Protein AF-A0A7C8L662-F1 (afdb_monomer)

pLDDT: mean 86.34, std 12.04, range [32.44, 97.31]

Sequence (431 aa):
MTNQEEILDMKNNEWMATLERVEELRTLLIKIQSGDILFWINGEWHYRSNEYNFPKGFITPHFILNSESLGNIDEKNVENVILNILRLLNLYNTYVIFHYDSGISFEDYLRKEENSDISTILHDRAHNSLCHSYSFYVHNDKIAFNYISSWNENGKGIHIVFNNSKYGFTYFYDLTMFLLEESWGIADYGTYTQFCKEMRKFQRHYYKTTSNTEGVLFTSFTEVELLNPENRVKRFDSKVGSYMVNTAVRIADIIDYFNLDIKVTDEKLMEKYIDTHYLYTQFGYYEFFNNITVPEVEAIVMDTIEDIFPEPFSVRKHKCTYINSYNFKINNGTNQMECLAEWHYLEECYRFRRGENAYTYFQSYDLLIHHILRAFRNEKSINWEQLIEECVHLIKAIEKSSTVDTSLEYLINDIKDPKGLEHILYNDFPF

Radius of gyration: 30.82 Å; Cα contacts (8 Å, |Δi|>4): 621; chains: 1; bounding box: 74×55×82 Å

Mean predicted aligned error: 9.32 Å

Foldseek 3Di:
DPVPVVVVVLPLQVLWQKAFQLVVVLVCLAPPLAFKWFAALNRDIDTDHPPDDDDPPDDHGLDIDHSVLSDDDHPVCSVLLVLLVRVLSVLSSVCVVPPPVVPDRSQRCCCPPVVDGSSRSSRPNQVVQFDDKDWQWFDDPPDTWTKIWTDHQAQAKIWIQTPNGMIIIGHPVSVLVVLQVVLLPDLAPVSSLVSLVSQQVVVCRSLCSYPNNPDWAKDALLNQLVLPVVQNCLRNPPVHPNDDRDQWHFLLSLCVSLVDPDDDPDVVLSRATFRSVCLCVVPQVVPPRSMDTNVSVVVSSVCCSVVVDDGDCVPCLVVDPQPDKDWDWWDLPPDTKIKMWTDDLVQQWIWIDIHPDDIDIDSHLLVVLLVQLQVCLPRPRTDLVRSLVSSVVVQVSSCVNDPDNDDPVVVNVLCPPPVSVCCSNPDDDPD

Nearest PDB structures (foldseek):
  6ii0-assembly4_D  TM=5.540E-01  e=9.426E+00  Vibrio vulnificus
  6ii2-assembly2_B  TM=2.488E-01  e=2.076E+00  Vibrio vulnificus
  6ii6-assembly2_B  TM=2.621E-01  e=2.922E+00  Vibrio vulnificus
  6ii6-assembly1_A  TM=2.898E-01  e=3.552E+00  Vibrio vulnificus

Solvent-accessible surface area (backbone atoms only — not comparable to full-atom values): 24503 Å² total; per-residue (Å²): 143,74,60,68,66,56,60,64,70,47,59,78,49,86,42,42,20,40,35,54,58,40,68,61,49,53,52,37,51,55,73,54,63,74,34,40,38,35,32,40,76,73,13,50,70,48,80,42,57,91,85,65,81,83,63,93,87,62,81,79,59,74,48,75,46,36,42,82,52,60,55,91,46,42,96,89,46,44,72,26,35,55,52,27,51,30,51,49,45,36,52,46,51,53,38,59,76,77,38,48,92,73,73,58,52,72,70,52,43,31,43,71,77,67,69,42,48,73,45,59,50,34,68,42,69,60,54,82,48,48,77,45,73,49,77,50,76,45,74,60,103,87,49,74,49,46,35,41,39,33,22,26,63,80,52,68,49,35,40,32,36,41,76,88,47,32,40,35,28,30,44,68,68,34,49,49,52,45,54,56,55,58,50,69,75,50,72,43,71,70,62,37,54,51,43,54,54,50,49,44,50,50,51,55,50,51,21,66,58,25,86,49,60,82,60,83,49,70,49,40,52,64,64,55,40,48,68,18,67,69,37,42,48,32,73,57,33,92,88,42,78,71,85,75,79,60,44,52,29,48,40,46,61,52,36,63,73,71,64,54,96,72,88,77,92,48,77,71,56,43,73,37,36,37,33,52,62,53,52,35,76,76,60,7,74,86,36,98,74,32,41,41,37,53,68,56,55,50,47,50,50,51,35,37,68,72,63,74,41,72,52,28,66,93,58,39,68,79,69,60,80,47,82,39,75,49,79,48,74,47,51,48,77,83,53,78,44,50,33,44,39,34,28,28,65,94,73,42,34,34,35,38,28,61,60,92,48,73,74,48,77,30,71,40,70,65,59,44,53,46,47,56,58,42,77,49,68,85,51,93,45,54,52,62,69,60,53,44,51,52,49,45,51,49,51,53,53,53,39,71,60,40,95,52,100,56,81,60,59,67,62,50,50,34,62,67,33,71,65,42,34,47,49,57,64,69,54,89,69,89,126

Organism: NCBI:txid1672701

Secondary structure (DSSP, 8-state):
--SHHHHHHT-TTTT-EEESSHHHHHHHHHH--SSEEEE-TTS-EEEE-TT-PPPTTPPPPSEEE-HHHH----TTTHHHHHHHHHHHHHHHHHHHHHTGGGT--HHHHHHHTSS--HHHHHHS--GGG--EEEEEEEE-SS-EEEEEEEE-TT--SEEEEETTTEEEEE-HHHHHHHHHHHHHT---HHHHHHHHHHHHHHHHHHHHTSS-TTPPPEEEHHHHHTTSHHHHHHHH-TTS--S----EEEHHHHHHHHT-----SSGGGGG-EEETHHHHHHTGGGSTT-EEEHHHHHHHHHHHHTTSSPPPHHHHTTT----EEEEEEEE-SS-EEEEEEEEEGGGTEEEEEETTSPPEEESSHHHHHHHHHHHTTT-TT--HHHHHHHHHHHHHHHHHH-SS----HHHHHHHHSHHHHHHHHHS----

Structure (mmCIF, N/CA/C/O backbone):
data_AF-A0A7C8L662-F1
#
_entry.id   AF-A0A7C8L662-F1
#
loop_
_atom_site.group_PDB
_atom_site.id
_atom_site.type_symbol
_atom_site.label_atom_id
_atom_site.label_alt_id
_atom_site.label_comp_id
_atom_site.label_asym_id
_atom_site.label_entity_id
_atom_site.label_seq_id
_atom_site.pdbx_PDB_ins_code
_atom_site.Cartn_x
_atom_site.Cartn_y
_atom_site.Cartn_z
_atom_site.occupancy
_atom_site.B_iso_or_equiv
_atom_site.auth_seq_id
_atom_site.auth_comp_id
_atom_site.auth_asym_id
_atom_site.auth_atom_id
_atom_site.pdbx_PDB_model_num
ATOM 1 N N . MET A 1 1 ? 12.541 32.513 -14.080 1.00 33.03 1 MET A N 1
ATOM 2 C CA . MET A 1 1 ? 11.779 31.699 -13.110 1.00 33.03 1 MET A CA 1
ATOM 3 C C . MET A 1 1 ? 10.607 31.040 -13.830 1.00 33.03 1 MET A C 1
ATOM 5 O O . MET A 1 1 ? 9.469 31.295 -13.489 1.00 33.03 1 MET A O 1
ATOM 9 N N . THR A 1 2 ? 10.887 30.247 -14.866 1.00 34.97 2 THR A N 1
ATOM 10 C CA . THR A 1 2 ? 9.858 29.571 -15.683 1.00 34.97 2 THR A CA 1
ATOM 11 C C . THR A 1 2 ? 10.178 28.094 -15.933 1.00 34.97 2 THR A C 1
ATOM 13 O O . THR A 1 2 ? 9.353 27.411 -16.506 1.00 34.97 2 THR A O 1
ATOM 16 N N . ASN A 1 3 ? 11.320 27.575 -15.455 1.00 45.75 3 ASN A N 1
ATOM 17 C CA . ASN A 1 3 ? 11.699 26.169 -15.658 1.00 45.75 3 ASN A CA 1
ATOM 18 C C . ASN A 1 3 ? 11.430 25.274 -14.437 1.00 45.75 3 ASN A C 1
ATOM 20 O O . ASN A 1 3 ? 11.333 24.070 -14.594 1.00 45.75 3 ASN A O 1
ATOM 24 N N . GLN A 1 4 ? 11.329 25.822 -13.221 1.00 39.66 4 GLN A N 1
ATOM 25 C CA . GLN A 1 4 ? 11.205 25.002 -12.004 1.00 39.66 4 GLN A CA 1
ATOM 26 C C . GLN A 1 4 ? 9.802 24.400 -11.834 1.00 39.66 4 GLN A C 1
ATOM 28 O O . GLN A 1 4 ? 9.688 23.250 -11.431 1.00 39.66 4 GLN A O 1
ATOM 33 N N . GLU A 1 5 ? 8.750 25.152 -12.176 1.00 32.44 5 GLU A N 1
ATOM 34 C CA . GLU A 1 5 ? 7.364 24.661 -12.118 1.00 32.44 5 GLU A CA 1
ATOM 35 C C . GLU A 1 5 ? 7.077 23.633 -13.228 1.00 32.44 5 GLU A C 1
ATOM 37 O O . GLU A 1 5 ? 6.475 22.607 -12.938 1.00 32.44 5 GLU A O 1
ATOM 42 N N . GLU A 1 6 ? 7.600 23.818 -14.451 1.00 44.34 6 GLU A N 1
ATOM 43 C CA . GLU A 1 6 ? 7.485 22.811 -15.525 1.00 44.34 6 GLU A CA 1
ATOM 44 C C . GLU A 1 6 ? 8.252 21.514 -15.200 1.00 44.34 6 GLU A C 1
ATOM 46 O O . GLU A 1 6 ? 7.737 20.433 -15.455 1.00 44.34 6 GLU A O 1
ATOM 51 N N . ILE A 1 7 ? 9.442 21.585 -14.583 1.00 41.94 7 ILE A N 1
ATOM 52 C CA . ILE A 1 7 ? 10.217 20.393 -14.177 1.00 41.94 7 ILE A CA 1
ATOM 53 C C . ILE A 1 7 ? 9.508 19.601 -13.059 1.00 41.94 7 ILE A C 1
ATOM 55 O O . ILE A 1 7 ? 9.613 18.375 -13.017 1.00 41.94 7 ILE A O 1
ATOM 59 N N . LEU A 1 8 ? 8.773 20.276 -12.167 1.00 36.25 8 LEU A N 1
ATOM 60 C CA . LEU A 1 8 ? 8.011 19.636 -11.087 1.00 36.25 8 LEU A CA 1
ATOM 61 C C . LEU A 1 8 ? 6.701 18.993 -11.581 1.00 36.25 8 LEU A C 1
ATOM 63 O O . LEU A 1 8 ? 6.368 17.910 -11.105 1.00 36.25 8 LEU A O 1
ATOM 67 N N . ASP A 1 9 ? 6.016 19.593 -12.562 1.00 38.31 9 ASP A N 1
ATOM 68 C CA . ASP A 1 9 ? 4.840 19.001 -13.236 1.00 38.31 9 ASP A CA 1
ATOM 69 C C . ASP A 1 9 ? 5.214 17.814 -14.155 1.00 38.31 9 ASP A C 1
ATOM 71 O O . ASP A 1 9 ? 4.380 16.975 -14.489 1.00 38.31 9 ASP A O 1
ATOM 75 N N . MET A 1 10 ? 6.484 17.707 -14.565 1.00 39.56 10 MET A N 1
ATOM 76 C CA . MET A 1 10 ? 6.994 16.689 -15.498 1.00 39.56 10 MET A CA 1
ATOM 77 C C . MET A 1 10 ? 7.286 15.314 -14.880 1.00 39.56 10 MET A C 1
ATOM 79 O O . MET A 1 10 ? 7.692 14.398 -15.601 1.00 39.56 10 MET A O 1
ATOM 83 N N . LYS A 1 11 ? 7.041 15.123 -13.580 1.00 47.59 11 LYS A N 1
ATOM 84 C CA . LYS A 1 11 ? 7.178 13.839 -12.871 1.00 47.59 11 LYS A CA 1
ATOM 85 C C . LYS A 1 11 ? 6.067 12.825 -13.215 1.00 47.59 11 LYS A C 1
ATOM 87 O O . LYS A 1 11 ? 5.525 12.155 -12.345 1.00 47.59 11 LYS A O 1
ATOM 92 N N . ASN A 1 12 ? 5.721 12.684 -14.494 1.00 41.72 12 ASN A N 1
ATOM 93 C CA . ASN A 1 12 ? 4.575 11.893 -14.970 1.00 41.72 12 ASN A CA 1
ATOM 94 C C . ASN A 1 12 ? 4.729 10.359 -14.834 1.00 41.72 12 ASN A C 1
ATOM 96 O O . ASN A 1 12 ? 3.871 9.607 -15.294 1.00 41.72 12 ASN A O 1
ATOM 100 N N . ASN A 1 13 ? 5.812 9.882 -14.219 1.00 56.75 13 ASN A N 1
ATOM 101 C CA . ASN A 1 13 ? 5.922 8.544 -13.640 1.00 56.75 13 ASN A CA 1
ATOM 102 C C . ASN A 1 13 ? 7.135 8.540 -12.696 1.00 56.75 13 ASN A C 1
ATOM 104 O O . ASN A 1 13 ? 8.245 8.214 -13.115 1.00 56.75 13 ASN A O 1
ATOM 108 N N . GLU A 1 14 ? 6.956 8.949 -11.433 1.00 69.06 14 GLU A N 1
ATOM 109 C CA . GLU A 1 14 ? 8.051 8.948 -10.439 1.00 69.06 14 GLU A CA 1
ATOM 110 C C . GLU A 1 14 ? 8.707 7.560 -10.294 1.00 69.06 14 GLU A C 1
ATOM 112 O O . GLU A 1 14 ? 9.868 7.461 -9.908 1.00 69.06 14 GLU A O 1
ATOM 117 N N . TRP A 1 15 ? 7.995 6.498 -10.679 1.00 83.62 15 TRP A N 1
ATOM 118 C CA . TRP A 1 15 ? 8.430 5.115 -10.521 1.00 83.62 15 TRP A CA 1
ATOM 119 C C . TRP A 1 15 ? 9.268 4.553 -11.665 1.00 83.62 15 TRP A C 1
ATOM 121 O O . TRP A 1 15 ? 9.910 3.519 -11.494 1.00 83.62 15 TRP A O 1
ATOM 131 N N . MET A 1 16 ? 9.241 5.131 -12.866 1.00 88.81 16 MET A N 1
ATOM 132 C CA . MET A 1 16 ? 9.964 4.526 -13.989 1.00 88.81 16 MET A CA 1
ATOM 133 C C . MET A 1 16 ? 10.262 5.486 -15.127 1.00 88.81 16 MET A C 1
ATOM 135 O O . MET A 1 16 ? 9.432 6.303 -15.523 1.00 88.81 16 MET A O 1
ATOM 139 N N . ALA A 1 17 ? 11.426 5.296 -15.745 1.00 91.31 17 ALA A N 1
ATOM 140 C CA . ALA A 1 17 ? 11.676 5.846 -17.065 1.00 91.31 17 ALA A CA 1
ATOM 141 C C . ALA A 1 17 ? 10.812 5.104 -18.086 1.00 91.31 17 ALA A C 1
ATOM 143 O O . ALA A 1 17 ? 10.741 3.873 -18.070 1.00 91.31 17 ALA A O 1
ATOM 144 N N . THR A 1 18 ? 10.177 5.838 -18.995 1.00 91.50 18 THR A N 1
ATOM 145 C CA . THR A 1 18 ? 9.362 5.242 -20.056 1.00 91.50 18 THR A CA 1
ATOM 146 C C . THR A 1 18 ? 9.730 5.791 -21.419 1.00 91.50 18 THR A C 1
ATOM 148 O O . THR A 1 18 ? 10.404 6.811 -21.517 1.00 91.50 18 THR A O 1
ATOM 151 N N . LEU A 1 19 ? 9.326 5.087 -22.470 1.00 92.50 19 LEU A N 1
ATOM 152 C CA . LEU A 1 19 ? 9.521 5.504 -23.847 1.00 92.50 19 LEU A CA 1
ATOM 153 C C . LEU A 1 19 ? 8.273 5.169 -24.656 1.00 92.50 19 LEU A C 1
ATOM 155 O O . LEU A 1 19 ? 7.843 4.013 -24.713 1.00 92.50 19 LEU A O 1
ATOM 159 N N . GLU A 1 20 ? 7.698 6.197 -25.266 1.00 90.75 20 GLU A N 1
ATOM 160 C CA . GLU A 1 20 ? 6.495 6.095 -26.088 1.00 90.75 20 GLU A CA 1
ATOM 161 C C . GLU A 1 20 ? 6.842 5.781 -27.551 1.00 90.75 20 GLU A C 1
ATOM 163 O O . GLU A 1 20 ? 7.973 5.979 -27.995 1.00 90.75 20 GLU A O 1
ATOM 168 N N . ARG A 1 21 ? 5.861 5.317 -28.342 1.00 91.62 21 ARG A N 1
ATOM 169 C CA . ARG A 1 21 ? 6.002 5.098 -29.803 1.00 91.62 21 ARG A CA 1
ATOM 170 C C . ARG A 1 21 ? 7.231 4.247 -30.173 1.00 91.62 21 ARG A C 1
ATOM 172 O O . ARG A 1 21 ? 7.935 4.537 -31.141 1.00 91.62 21 ARG A O 1
ATOM 179 N N . VAL A 1 22 ? 7.501 3.188 -29.406 1.00 92.62 22 VAL A N 1
ATOM 180 C CA . VAL A 1 22 ? 8.757 2.422 -29.508 1.00 92.62 22 VAL A CA 1
ATOM 181 C C . VAL A 1 22 ? 8.945 1.781 -30.883 1.00 92.62 22 VAL A C 1
ATOM 183 O O . VAL A 1 22 ? 10.043 1.829 -31.425 1.00 92.62 22 VAL A O 1
ATOM 186 N N . GLU A 1 23 ? 7.884 1.265 -31.506 1.00 92.44 23 GLU A N 1
ATOM 187 C CA . GLU A 1 23 ? 7.962 0.697 -32.863 1.00 92.44 23 GLU A CA 1
ATOM 188 C C . GLU A 1 23 ? 8.346 1.738 -33.928 1.00 92.44 23 GLU A C 1
ATOM 190 O O . GLU A 1 23 ? 9.084 1.448 -34.880 1.00 92.44 23 GLU A O 1
ATOM 195 N N . GLU A 1 24 ? 7.885 2.981 -33.763 1.00 93.44 24 GLU A N 1
ATOM 196 C CA . GLU A 1 24 ? 8.282 4.084 -34.637 1.00 93.44 24 GLU A CA 1
ATOM 197 C C . GLU A 1 24 ? 9.754 4.446 -34.417 1.00 93.44 24 GLU A C 1
ATOM 199 O O . GLU A 1 24 ? 10.486 4.635 -35.391 1.00 93.44 24 GLU A O 1
ATOM 204 N N . LEU A 1 25 ? 10.207 4.479 -33.158 1.00 93.44 25 LEU A N 1
ATOM 205 C CA . LEU A 1 25 ? 11.606 4.743 -32.821 1.00 93.44 25 LEU A CA 1
ATOM 206 C C . LEU A 1 25 ? 12.519 3.642 -33.357 1.00 93.44 25 LEU A C 1
ATOM 208 O O . LEU A 1 25 ? 13.535 3.934 -33.980 1.00 93.44 25 LEU A O 1
ATOM 212 N N . ARG A 1 26 ? 12.137 2.377 -33.173 1.00 93.56 26 ARG A N 1
ATOM 213 C CA . ARG A 1 26 ? 12.834 1.197 -33.694 1.00 93.56 26 ARG A CA 1
ATOM 214 C C . ARG A 1 26 ? 13.027 1.312 -35.201 1.00 93.56 26 ARG A C 1
ATOM 216 O O . ARG A 1 26 ? 14.147 1.220 -35.702 1.00 93.56 26 ARG A O 1
ATOM 223 N N . THR A 1 27 ? 11.941 1.600 -35.918 1.00 92.94 27 THR A N 1
ATOM 224 C CA . THR A 1 27 ? 11.967 1.800 -37.372 1.00 92.94 27 THR A CA 1
ATOM 225 C C . THR A 1 27 ? 12.879 2.960 -37.771 1.00 92.94 27 THR A C 1
ATOM 227 O O . THR A 1 27 ? 13.614 2.848 -38.755 1.00 92.94 27 THR A O 1
ATOM 230 N N . LEU A 1 28 ? 12.837 4.068 -37.026 1.00 91.69 28 LEU A N 1
ATOM 231 C CA . LEU A 1 28 ? 13.680 5.234 -37.265 1.00 91.69 28 LEU A CA 1
ATOM 232 C C . LEU A 1 28 ? 15.163 4.901 -37.073 1.00 91.69 28 LEU A C 1
ATOM 234 O O . LEU A 1 28 ? 15.947 5.162 -37.979 1.00 91.69 28 LEU A O 1
ATOM 238 N N . LEU A 1 29 ? 15.533 4.291 -35.946 1.00 91.81 29 LEU A N 1
ATOM 239 C CA . LEU A 1 29 ? 16.917 3.952 -35.604 1.00 91.81 29 LEU A CA 1
ATOM 240 C C . LEU A 1 29 ? 17.564 3.020 -36.641 1.00 91.81 29 LEU A C 1
ATOM 242 O O . LEU A 1 29 ? 18.744 3.181 -36.949 1.00 91.81 29 LEU A O 1
ATOM 246 N N . ILE A 1 30 ? 16.790 2.091 -37.216 1.00 91.12 30 ILE A N 1
ATOM 247 C CA . ILE A 1 30 ? 17.253 1.190 -38.285 1.00 91.12 30 ILE A CA 1
ATOM 248 C C . ILE A 1 30 ? 17.409 1.926 -39.629 1.00 91.12 30 ILE A C 1
ATOM 250 O O . ILE A 1 30 ? 18.328 1.635 -40.393 1.00 91.12 30 ILE A O 1
ATOM 254 N N . LYS A 1 31 ? 16.487 2.839 -39.973 1.00 84.50 31 LYS A N 1
ATOM 255 C CA . LYS A 1 31 ? 16.391 3.414 -41.331 1.00 84.50 31 LYS A CA 1
ATOM 256 C C . LYS A 1 31 ? 17.085 4.761 -41.507 1.00 84.50 31 LYS A C 1
ATOM 258 O O . LYS A 1 31 ? 17.512 5.071 -42.618 1.00 84.50 31 LYS A O 1
ATOM 263 N N . ILE A 1 32 ? 17.127 5.592 -40.470 1.00 68.38 32 ILE A N 1
ATOM 264 C CA . ILE A 1 32 ? 17.515 7.002 -40.552 1.00 68.38 32 ILE A CA 1
ATOM 265 C C . ILE A 1 32 ? 18.531 7.296 -39.450 1.00 68.38 32 ILE A C 1
ATOM 267 O O . ILE A 1 32 ? 18.179 7.593 -38.314 1.00 68.38 32 ILE A O 1
ATOM 271 N N . GLN A 1 33 ? 19.810 7.244 -39.816 1.00 64.56 33 GLN A N 1
ATOM 272 C CA . GLN A 1 33 ? 20.921 7.521 -38.898 1.00 64.56 33 GLN A CA 1
ATOM 273 C C . GLN A 1 33 ? 21.510 8.930 -39.046 1.00 64.56 33 GLN A C 1
ATOM 275 O O . GLN A 1 33 ? 22.497 9.267 -38.400 1.00 64.56 33 GLN A O 1
ATOM 280 N N . SER A 1 34 ? 20.937 9.761 -39.918 1.00 71.69 34 SER A N 1
ATOM 281 C CA . SER A 1 34 ? 21.342 11.156 -40.094 1.00 71.69 34 SER A CA 1
ATOM 282 C C . SER A 1 34 ? 20.312 12.075 -39.443 1.00 71.69 34 SER A C 1
ATOM 284 O O . SER A 1 34 ? 19.157 12.081 -39.871 1.00 71.69 34 SER A O 1
ATOM 286 N N . GLY A 1 35 ? 20.709 12.857 -38.444 1.00 80.62 35 GLY A N 1
ATOM 287 C CA . GLY A 1 35 ? 19.817 13.750 -37.702 1.00 80.62 35 GLY A CA 1
ATOM 288 C C . GLY A 1 35 ? 20.037 13.673 -36.196 1.00 80.62 35 GLY A C 1
ATOM 289 O O . GLY A 1 35 ? 20.887 12.914 -35.728 1.00 80.62 35 GLY A O 1
ATOM 290 N N . ASP A 1 36 ? 19.219 14.430 -35.474 1.00 87.81 36 ASP A N 1
ATOM 291 C CA . ASP A 1 36 ? 19.171 14.444 -34.018 1.00 87.81 36 ASP A CA 1
ATOM 292 C C . ASP A 1 36 ? 17.846 13.838 -33.543 1.00 87.81 36 ASP A C 1
ATOM 294 O O . ASP A 1 36 ? 16.766 14.187 -34.038 1.00 87.81 36 ASP A O 1
ATOM 298 N N . ILE A 1 37 ? 17.927 12.939 -32.565 1.00 91.38 37 ILE A N 1
ATOM 299 C CA . ILE A 1 37 ? 16.777 12.422 -31.829 1.00 91.38 37 ILE A CA 1
ATOM 300 C C . ILE A 1 37 ? 16.761 13.094 -30.460 1.00 91.38 37 ILE A C 1
ATOM 302 O O . ILE A 1 37 ? 17.740 13.076 -29.718 1.00 91.38 37 ILE A O 1
ATOM 306 N N . LEU A 1 38 ? 15.640 13.724 -30.161 1.00 90.44 38 LEU A N 1
ATOM 307 C CA . LEU A 1 38 ? 15.404 14.572 -29.006 1.00 90.44 38 LEU A CA 1
ATOM 308 C C . LEU A 1 38 ? 14.553 13.775 -28.017 1.00 90.44 38 LEU A C 1
ATOM 310 O O . LEU A 1 38 ? 13.534 13.225 -28.436 1.00 90.44 38 LEU A O 1
ATOM 314 N N . PHE A 1 39 ? 14.938 13.731 -26.743 1.00 91.06 39 PHE A N 1
ATOM 315 C CA . PHE A 1 39 ? 14.227 12.966 -25.717 1.00 91.06 39 PHE A CA 1
ATOM 316 C C . PHE A 1 39 ? 13.781 13.846 -24.554 1.00 91.06 39 PHE A C 1
ATOM 318 O O . PHE A 1 39 ? 14.505 14.752 -24.126 1.00 91.06 39 PHE A O 1
ATOM 325 N N . TRP A 1 40 ? 12.600 13.539 -24.018 1.00 88.88 40 TRP A N 1
ATOM 326 C CA . TRP A 1 40 ? 12.057 14.150 -22.813 1.00 88.88 40 TRP A CA 1
ATOM 327 C C . TRP A 1 40 ? 11.844 13.123 -21.710 1.00 88.88 40 TRP A C 1
ATOM 329 O O . TRP A 1 40 ? 11.645 11.937 -21.954 1.00 88.88 40 TRP A O 1
ATOM 339 N N . ILE A 1 41 ? 11.888 13.615 -20.475 1.00 84.38 41 ILE A N 1
ATOM 340 C CA . ILE A 1 41 ? 11.817 12.816 -19.253 1.00 84.38 41 ILE A CA 1
ATOM 341 C C . ILE A 1 41 ? 10.489 12.057 -19.095 1.00 84.38 41 ILE A C 1
ATOM 343 O O . ILE A 1 41 ? 10.444 10.980 -18.510 1.00 84.38 41 ILE A O 1
ATOM 347 N N . ASN A 1 42 ? 9.416 12.580 -19.694 1.00 81.75 42 ASN A N 1
ATOM 348 C CA . ASN A 1 42 ? 8.099 11.946 -19.760 1.00 81.75 42 ASN A CA 1
ATOM 349 C C . ASN A 1 42 ? 8.036 10.764 -20.754 1.00 81.75 42 ASN A C 1
ATOM 351 O O . ASN A 1 42 ? 6.980 10.156 -20.900 1.00 81.75 42 ASN A O 1
ATOM 355 N N . GLY A 1 43 ? 9.138 10.450 -21.442 1.00 86.69 43 GLY A N 1
ATOM 356 C CA . GLY A 1 43 ? 9.236 9.364 -22.415 1.00 86.69 43 GLY A CA 1
ATOM 357 C C . GLY A 1 43 ? 8.854 9.735 -23.846 1.00 86.69 43 GLY A C 1
ATOM 358 O O . GLY A 1 43 ? 8.897 8.880 -24.736 1.00 86.69 43 GLY A O 1
ATOM 359 N N . GLU A 1 44 ? 8.511 10.997 -24.101 1.00 89.69 44 GLU A N 1
ATOM 360 C CA . GLU A 1 44 ? 8.311 11.495 -25.457 1.00 89.69 44 GLU A CA 1
ATOM 361 C C . GLU A 1 44 ? 9.649 11.679 -26.179 1.00 89.69 44 GLU A C 1
ATOM 363 O O . GLU A 1 44 ? 10.684 12.002 -25.587 1.00 89.69 44 GLU A O 1
ATOM 368 N N . TRP A 1 45 ? 9.623 11.502 -27.500 1.00 92.19 45 TRP A N 1
ATOM 369 C CA . TRP A 1 45 ? 10.780 11.740 -28.350 1.00 92.19 45 TRP A CA 1
ATOM 370 C C . TRP A 1 45 ? 10.380 12.276 -29.724 1.00 92.19 45 TRP A C 1
ATOM 372 O O . TRP A 1 45 ? 9.288 12.020 -30.247 1.00 92.19 45 TRP A O 1
ATOM 382 N N . HIS A 1 46 ? 11.305 13.015 -30.330 1.00 90.81 46 HIS A N 1
ATOM 383 C CA . HIS A 1 46 ? 11.145 13.602 -31.654 1.00 90.81 46 HIS A CA 1
ATOM 384 C C . HIS A 1 46 ? 12.404 13.423 -32.494 1.00 90.81 46 HIS A C 1
ATOM 386 O O . HIS A 1 46 ? 13.519 13.477 -31.990 1.00 90.81 46 HIS A O 1
ATOM 392 N N . TYR A 1 47 ? 12.217 13.258 -33.801 1.00 88.81 47 TYR A N 1
ATOM 393 C CA . TYR A 1 47 ? 13.301 13.234 -34.775 1.00 88.81 47 TYR A CA 1
ATOM 394 C C . TYR A 1 47 ? 13.372 14.551 -35.535 1.00 88.81 47 TYR A C 1
ATOM 396 O O . TYR A 1 47 ? 12.348 15.091 -35.963 1.00 88.81 47 TYR A O 1
ATOM 404 N N . ARG A 1 48 ? 14.593 15.030 -35.756 1.00 82.50 48 ARG A N 1
ATOM 405 C CA . ARG A 1 48 ? 14.874 16.213 -36.553 1.00 82.50 48 ARG A CA 1
ATOM 406 C C . ARG A 1 48 ? 16.010 15.920 -37.530 1.00 82.50 48 ARG A C 1
ATOM 408 O O . ARG A 1 48 ? 17.094 15.506 -37.131 1.00 82.50 48 ARG A O 1
ATOM 415 N N . SER A 1 49 ? 15.796 16.219 -38.810 1.00 79.12 49 SER A N 1
ATOM 416 C CA . SER A 1 49 ? 16.899 16.266 -39.771 1.00 79.12 49 SER A CA 1
ATOM 417 C C . SER A 1 49 ? 17.726 17.545 -39.573 1.00 79.12 49 SER A C 1
ATOM 419 O O . SER A 1 49 ? 17.205 18.584 -39.154 1.00 79.12 49 SER A O 1
ATOM 421 N N . ASN A 1 50 ? 19.017 17.492 -39.909 1.00 66.75 50 ASN A N 1
ATOM 422 C CA . ASN A 1 50 ? 20.000 18.566 -39.684 1.00 66.75 50 ASN A CA 1
ATOM 423 C C . ASN A 1 50 ? 19.670 19.919 -40.365 1.00 66.75 50 ASN A C 1
ATOM 425 O O . ASN A 1 50 ? 20.413 20.883 -40.205 1.00 66.75 50 ASN A O 1
ATOM 429 N N . GLU A 1 51 ? 18.564 20.024 -41.107 1.00 60.72 51 GLU A N 1
ATOM 430 C CA . GLU A 1 51 ? 18.218 21.163 -41.965 1.00 60.72 51 GLU A CA 1
ATOM 431 C C . GLU A 1 51 ? 17.269 22.203 -41.326 1.00 60.72 51 GLU A C 1
ATOM 433 O O . GLU A 1 51 ? 17.082 23.276 -41.897 1.00 60.72 51 GLU A O 1
ATOM 438 N N . TYR A 1 52 ? 16.688 21.958 -40.141 1.00 62.06 52 TYR A N 1
ATOM 439 C CA . TYR A 1 52 ? 15.596 22.803 -39.603 1.00 62.06 52 TYR A CA 1
ATOM 440 C C . TYR A 1 52 ? 15.857 23.406 -38.220 1.00 62.06 52 TYR A C 1
ATOM 442 O O . TYR A 1 52 ? 15.771 22.677 -37.256 1.00 62.06 52 TYR A O 1
ATOM 450 N N . ASN A 1 53 ? 16.079 24.716 -38.053 1.00 61.09 53 ASN A N 1
ATOM 451 C CA . ASN A 1 53 ? 16.252 25.331 -36.715 1.00 61.09 53 ASN A CA 1
ATOM 452 C C . ASN A 1 53 ? 15.062 25.114 -35.751 1.00 61.09 53 ASN A C 1
ATOM 454 O O . ASN A 1 53 ? 13.916 25.016 -36.185 1.00 61.09 53 ASN A O 1
ATOM 458 N N . PHE A 1 54 ? 15.335 25.112 -34.435 1.00 59.41 54 PHE A N 1
ATOM 459 C CA . PHE A 1 54 ? 14.297 25.007 -33.401 1.00 59.41 54 PHE A CA 1
ATOM 460 C C . PHE A 1 54 ? 13.276 26.157 -33.528 1.00 59.41 54 PHE A C 1
ATOM 462 O O . PHE A 1 54 ? 13.684 27.324 -33.594 1.00 59.41 54 PHE A O 1
ATOM 469 N N . PRO A 1 55 ? 11.960 25.871 -33.538 1.00 58.50 55 PRO A N 1
ATOM 470 C CA . PRO A 1 55 ? 10.937 26.907 -33.456 1.00 58.50 55 PRO A CA 1
ATOM 471 C C . PRO A 1 55 ? 11.096 27.739 -32.176 1.00 58.50 55 PRO A C 1
ATOM 473 O O . PRO A 1 55 ? 11.487 27.225 -31.128 1.00 58.50 55 PRO A O 1
ATOM 476 N N . LYS A 1 56 ? 10.743 29.030 -32.226 1.00 51.88 56 LYS A N 1
ATOM 477 C CA . LYS A 1 56 ? 10.621 29.836 -31.000 1.00 51.88 56 LYS A CA 1
ATOM 478 C C . LYS A 1 56 ? 9.516 29.248 -30.114 1.00 51.88 56 LYS A C 1
ATOM 480 O O . LYS A 1 56 ? 8.393 29.105 -30.583 1.00 51.88 56 LYS A O 1
ATOM 485 N N . GLY A 1 57 ? 9.835 28.970 -28.848 1.00 59.66 57 GLY A N 1
ATOM 486 C CA . GLY A 1 57 ? 8.891 28.422 -27.863 1.00 59.66 57 GLY A CA 1
ATOM 487 C C . GLY A 1 57 ? 8.854 26.892 -27.781 1.00 59.66 57 GLY A C 1
ATOM 488 O O . GLY A 1 57 ? 7.957 26.353 -27.148 1.00 59.66 57 GLY A O 1
ATOM 489 N N . PHE A 1 58 ? 9.796 26.192 -28.420 1.00 66.12 58 PHE A N 1
ATOM 490 C CA . PHE A 1 58 ? 9.939 24.745 -28.264 1.00 66.12 58 PHE A CA 1
ATOM 491 C C . PHE A 1 58 ? 10.546 24.405 -26.893 1.00 66.12 58 PHE A C 1
ATOM 493 O O . PHE A 1 58 ? 11.528 25.034 -26.493 1.00 66.12 58 PHE A O 1
ATOM 500 N N . ILE A 1 59 ? 9.976 23.421 -26.193 1.00 71.69 59 ILE A N 1
ATOM 501 C CA . ILE A 1 59 ? 10.494 22.938 -24.905 1.00 71.69 59 ILE A CA 1
ATOM 502 C C . ILE A 1 59 ? 11.863 22.298 -25.150 1.00 71.69 59 ILE A C 1
ATOM 504 O O . ILE A 1 59 ? 12.013 21.461 -26.041 1.00 71.69 59 ILE A O 1
ATOM 508 N N . THR A 1 60 ? 12.874 22.702 -24.383 1.00 76.38 60 THR A N 1
ATOM 509 C CA . THR A 1 60 ? 14.234 22.165 -24.519 1.00 76.38 60 THR A CA 1
ATOM 510 C C . THR A 1 60 ? 14.227 20.657 -24.236 1.00 76.38 60 THR A C 1
ATOM 512 O O . THR A 1 60 ? 13.662 20.249 -23.221 1.00 76.38 60 THR A O 1
ATOM 515 N N . PRO A 1 61 ? 14.819 19.815 -25.105 1.00 83.25 61 PRO A N 1
ATOM 516 C CA . PRO A 1 61 ? 14.958 18.390 -24.822 1.00 83.25 61 PRO A CA 1
ATOM 517 C C . PRO A 1 61 ? 15.879 18.164 -23.622 1.00 83.25 61 PRO A C 1
ATOM 519 O O . PRO A 1 61 ? 16.791 18.950 -23.365 1.00 83.25 61 PRO A O 1
ATOM 522 N N . HIS A 1 62 ? 15.670 17.056 -22.921 1.00 85.06 62 HIS A N 1
ATOM 523 C CA . HIS A 1 62 ? 16.455 16.693 -21.745 1.00 85.06 62 HIS A CA 1
ATOM 524 C C . HIS A 1 62 ? 17.800 16.066 -22.135 1.00 85.06 62 HIS A C 1
ATOM 526 O O . HIS A 1 62 ? 18.822 16.376 -21.526 1.00 85.06 62 HIS A O 1
ATOM 532 N N . PHE A 1 63 ? 17.827 15.272 -23.209 1.00 86.31 63 PHE A N 1
ATOM 533 C CA . PHE A 1 63 ? 19.064 14.896 -23.895 1.00 86.31 63 PHE A CA 1
ATOM 534 C C . PHE A 1 63 ? 18.837 14.698 -25.398 1.00 86.31 63 PHE A C 1
ATOM 536 O O . PHE A 1 63 ? 17.705 14.556 -25.871 1.00 86.31 63 PHE A O 1
ATOM 543 N N . ILE A 1 64 ? 19.936 14.720 -26.155 1.00 88.88 64 ILE A N 1
ATOM 544 C CA . ILE A 1 64 ? 19.944 14.639 -27.617 1.00 88.88 64 ILE A CA 1
ATOM 545 C C . ILE A 1 64 ? 20.897 13.526 -28.041 1.00 88.88 64 ILE A C 1
ATOM 547 O O . ILE A 1 64 ? 22.038 13.485 -27.587 1.00 88.88 64 ILE A O 1
ATOM 551 N N . LEU A 1 65 ? 20.441 12.652 -28.936 1.00 90.19 65 LEU A N 1
ATOM 552 C CA . LEU A 1 65 ? 21.273 11.641 -29.577 1.00 90.19 65 LEU A CA 1
ATOM 553 C C . LEU A 1 65 ? 21.483 12.003 -31.043 1.00 90.19 65 LEU A C 1
ATOM 555 O O . LEU A 1 65 ? 20.525 12.115 -31.804 1.00 90.19 65 LEU A O 1
ATOM 559 N N . ASN A 1 66 ? 22.744 12.164 -31.429 1.00 87.50 66 ASN A N 1
ATOM 560 C CA . ASN A 1 66 ? 23.154 12.453 -32.799 1.00 87.50 66 ASN A CA 1
ATOM 561 C C . ASN A 1 66 ? 23.783 11.216 -33.458 1.00 87.50 66 ASN A C 1
ATOM 563 O O . ASN A 1 66 ? 24.022 10.192 -32.813 1.00 87.50 66 ASN A O 1
ATOM 567 N N . SER A 1 67 ? 24.108 11.325 -34.746 1.00 83.44 67 SER A N 1
ATOM 568 C CA . SER A 1 67 ? 24.709 10.229 -35.516 1.00 83.44 67 SER A CA 1
ATOM 569 C C . SER A 1 67 ? 26.033 9.707 -34.939 1.00 83.44 67 SER A C 1
ATOM 571 O O . SER A 1 67 ? 26.335 8.527 -35.082 1.00 83.44 67 SER A O 1
ATOM 573 N N . GLU A 1 68 ? 26.828 10.566 -34.292 1.00 85.44 68 GLU A N 1
ATOM 574 C CA . GLU A 1 68 ? 28.105 10.172 -33.678 1.00 85.44 68 GLU A CA 1
ATOM 575 C C . GLU A 1 68 ? 27.882 9.282 -32.449 1.00 85.44 68 GLU A C 1
ATOM 577 O O . GLU A 1 68 ? 28.559 8.270 -32.286 1.00 85.44 68 GLU A O 1
ATOM 582 N N . SER A 1 69 ? 26.886 9.620 -31.628 1.00 86.38 69 SER A N 1
ATOM 583 C CA . SER A 1 69 ? 26.527 8.861 -30.424 1.00 86.38 69 SER A CA 1
ATOM 584 C C . SER A 1 69 ? 25.808 7.552 -30.768 1.00 86.38 69 SER A C 1
ATOM 586 O O . SER A 1 69 ? 26.057 6.513 -30.159 1.00 86.38 69 SER A O 1
ATOM 588 N N . LEU A 1 70 ? 24.916 7.590 -31.764 1.00 86.44 70 LEU A N 1
ATOM 589 C CA . LEU A 1 70 ? 24.122 6.435 -32.188 1.00 86.44 70 LEU A CA 1
ATOM 590 C C . LEU A 1 70 ? 24.964 5.370 -32.900 1.00 86.44 70 LEU A C 1
ATOM 592 O O . LEU A 1 70 ? 24.693 4.183 -32.739 1.00 86.44 70 LEU A O 1
ATOM 596 N N . GLY A 1 71 ? 25.990 5.765 -33.660 1.00 83.94 71 GLY A N 1
ATOM 597 C CA . GLY A 1 71 ? 26.809 4.827 -34.427 1.00 83.94 71 GLY A CA 1
ATOM 598 C C . GLY A 1 71 ? 25.982 3.967 -35.397 1.00 83.94 71 GLY A C 1
ATOM 599 O O . GLY A 1 71 ? 24.930 4.380 -35.884 1.00 83.94 71 GLY A O 1
ATOM 600 N N . ASN A 1 72 ? 26.450 2.747 -35.681 1.00 85.69 72 ASN A N 1
ATOM 601 C CA . ASN A 1 72 ? 25.759 1.820 -36.585 1.00 85.69 72 ASN A CA 1
ATOM 602 C C . ASN A 1 72 ? 24.726 0.973 -35.825 1.00 85.69 72 ASN A C 1
ATOM 604 O O . ASN A 1 72 ? 25.081 0.177 -34.952 1.00 85.69 72 ASN A O 1
ATOM 608 N N . ILE A 1 73 ? 23.460 1.100 -36.212 1.00 89.25 73 ILE A N 1
ATOM 609 C CA . ILE A 1 73 ? 22.318 0.394 -35.633 1.00 89.25 73 ILE A CA 1
ATOM 610 C C . ILE A 1 73 ? 21.676 -0.448 -36.731 1.00 89.25 73 ILE A C 1
ATOM 612 O O . ILE A 1 73 ? 21.429 0.029 -37.837 1.00 89.25 73 ILE A O 1
ATOM 616 N N . ASP A 1 74 ? 21.421 -1.712 -36.425 1.00 90.50 74 ASP A N 1
ATOM 617 C CA . ASP A 1 74 ? 20.772 -2.678 -37.296 1.00 90.50 74 ASP A CA 1
ATOM 618 C C . ASP A 1 74 ? 19.755 -3.527 -36.512 1.00 90.50 74 ASP A C 1
ATOM 620 O O . ASP A 1 74 ? 19.568 -3.387 -35.302 1.00 90.50 74 ASP A O 1
ATOM 624 N N . GLU A 1 75 ? 19.089 -4.447 -37.208 1.00 91.06 75 GLU A N 1
ATOM 625 C CA . GLU A 1 75 ? 18.102 -5.359 -36.611 1.00 91.06 75 GLU A CA 1
ATOM 626 C C . GLU A 1 75 ? 18.676 -6.239 -35.483 1.00 91.06 75 GLU A C 1
ATOM 628 O O . GLU A 1 75 ? 17.914 -6.807 -34.705 1.00 91.06 75 GLU A O 1
ATOM 633 N N . LYS A 1 76 ? 20.004 -6.392 -35.379 1.00 89.88 76 LYS A N 1
ATOM 634 C CA . LYS A 1 76 ? 20.642 -7.231 -34.354 1.00 89.88 76 LYS A CA 1
ATOM 635 C C . LYS A 1 76 ? 20.906 -6.477 -33.057 1.00 89.88 76 LYS A C 1
ATOM 637 O O . LYS A 1 76 ? 21.057 -7.132 -32.028 1.00 89.88 76 LYS A O 1
ATOM 642 N N . ASN A 1 77 ? 21.020 -5.148 -33.092 1.00 89.94 77 ASN A N 1
ATOM 643 C CA . ASN A 1 77 ? 21.368 -4.345 -31.915 1.00 89.94 77 ASN A CA 1
ATOM 644 C C . ASN A 1 77 ? 20.333 -3.268 -31.543 1.00 89.94 77 ASN A C 1
ATOM 646 O O . ASN A 1 77 ? 20.465 -2.685 -30.469 1.00 89.94 77 ASN A O 1
ATOM 650 N N . VAL A 1 78 ? 19.293 -3.034 -32.351 1.00 92.44 78 VAL A N 1
ATOM 651 C CA . VAL A 1 78 ? 18.297 -1.977 -32.094 1.00 92.44 78 VAL A CA 1
ATOM 652 C C . VAL A 1 78 ? 17.611 -2.092 -30.725 1.00 92.44 78 VAL A C 1
ATOM 654 O O . VAL A 1 78 ? 17.532 -1.095 -30.013 1.00 92.44 78 VAL A O 1
ATOM 657 N N . GLU A 1 79 ? 17.203 -3.292 -30.295 1.00 91.56 79 GLU A N 1
ATOM 658 C CA . GLU A 1 79 ? 16.560 -3.490 -28.979 1.00 91.56 79 GLU A CA 1
ATOM 659 C C . GLU A 1 79 ? 17.509 -3.161 -27.823 1.00 91.56 79 GLU A C 1
ATOM 661 O O . GLU A 1 79 ? 17.108 -2.629 -26.789 1.00 91.56 79 GLU A O 1
ATOM 666 N N . ASN A 1 80 ? 18.801 -3.430 -28.017 1.00 92.19 80 ASN A N 1
ATOM 667 C CA . ASN A 1 80 ? 19.827 -3.087 -27.046 1.00 92.19 80 ASN A CA 1
ATOM 668 C C . ASN A 1 80 ? 20.009 -1.571 -26.932 1.00 92.19 80 ASN A C 1
ATOM 670 O O . ASN A 1 80 ? 20.098 -1.049 -25.825 1.00 92.19 80 ASN A O 1
ATOM 674 N N . VAL A 1 81 ? 20.002 -0.865 -28.064 1.00 93.56 81 VAL A N 1
ATOM 675 C CA . VAL A 1 81 ? 20.065 0.600 -28.075 1.00 93.56 81 VAL A CA 1
ATOM 676 C C . VAL A 1 81 ? 18.823 1.200 -27.413 1.00 93.56 81 VAL A C 1
ATOM 678 O O . VAL A 1 81 ? 18.968 2.066 -26.558 1.00 93.56 81 VAL A O 1
ATOM 681 N N . ILE A 1 82 ? 17.618 0.714 -27.731 1.00 94.25 82 ILE A N 1
ATOM 682 C CA . ILE A 1 82 ? 16.363 1.182 -27.113 1.00 94.25 82 ILE A CA 1
ATOM 683 C C . ILE A 1 82 ? 16.394 0.998 -25.590 1.00 94.25 82 ILE A C 1
ATOM 685 O O . ILE A 1 82 ? 16.082 1.932 -24.849 1.00 94.25 82 ILE A O 1
ATOM 689 N N . LEU A 1 83 ? 16.833 -0.167 -25.106 1.00 94.00 83 LEU A N 1
ATOM 690 C CA . LEU A 1 83 ? 16.993 -0.406 -23.672 1.00 94.00 83 LEU A CA 1
ATOM 691 C C . LEU A 1 83 ? 17.985 0.577 -23.033 1.00 94.00 83 LEU A C 1
ATOM 693 O O . LEU A 1 83 ? 17.745 1.083 -21.938 1.00 94.00 83 LEU A O 1
ATOM 697 N N . ASN A 1 84 ? 19.098 0.875 -23.702 1.00 94.12 84 ASN A N 1
ATOM 698 C CA . ASN A 1 84 ? 20.084 1.810 -23.172 1.00 94.12 84 ASN A CA 1
ATOM 699 C C . ASN A 1 84 ? 19.623 3.276 -23.238 1.00 94.12 84 ASN A C 1
ATOM 701 O O . ASN A 1 84 ? 20.002 4.060 -22.372 1.00 94.12 84 ASN A O 1
ATOM 705 N N . ILE A 1 85 ? 18.750 3.642 -24.183 1.00 94.88 85 ILE A N 1
ATOM 706 C CA . ILE A 1 85 ? 18.052 4.939 -24.185 1.00 94.88 85 ILE A CA 1
ATOM 707 C C . ILE A 1 85 ? 17.180 5.070 -22.930 1.00 94.88 85 ILE A C 1
ATOM 709 O O . ILE A 1 85 ? 17.233 6.091 -22.248 1.00 94.88 85 ILE A O 1
ATOM 713 N N . LEU A 1 86 ? 16.428 4.025 -22.574 1.00 93.50 86 LEU A N 1
ATOM 714 C CA . LEU A 1 86 ? 15.650 3.996 -21.331 1.00 93.50 86 LEU A CA 1
ATOM 715 C C . LEU A 1 86 ? 16.536 4.077 -20.079 1.00 93.50 86 LEU A C 1
ATOM 717 O O . LEU A 1 86 ? 16.201 4.790 -19.135 1.00 93.50 86 LEU A O 1
ATOM 721 N N . ARG A 1 87 ? 17.689 3.395 -20.070 1.00 92.88 87 ARG A N 1
ATOM 722 C CA . ARG A 1 87 ? 18.678 3.521 -18.983 1.00 92.88 87 ARG A CA 1
ATOM 723 C C . ARG A 1 87 ? 19.187 4.956 -18.849 1.00 92.88 87 ARG A C 1
ATOM 725 O O . ARG A 1 87 ? 19.299 5.446 -17.731 1.00 92.88 87 ARG A O 1
ATOM 732 N N . LEU A 1 88 ? 19.465 5.632 -19.965 1.00 93.75 88 LEU A N 1
ATOM 733 C CA . LEU A 1 88 ? 19.877 7.038 -19.970 1.00 93.75 88 LEU A CA 1
ATOM 734 C C . LEU A 1 88 ? 18.775 7.963 -19.453 1.00 93.75 88 LEU A C 1
ATOM 736 O O . LEU 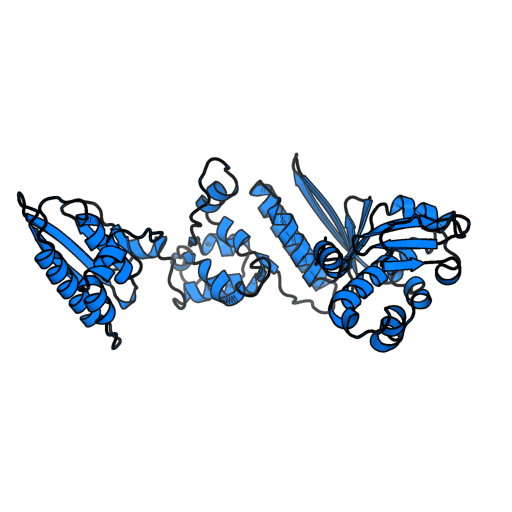A 1 88 ? 19.076 8.844 -18.656 1.00 93.75 88 LEU A O 1
ATOM 740 N N . LEU A 1 89 ? 17.514 7.738 -19.837 1.00 92.31 89 LEU A N 1
ATOM 741 C CA . LEU A 1 89 ? 16.362 8.448 -19.267 1.00 92.31 89 LEU A CA 1
ATOM 742 C C . LEU A 1 89 ? 16.295 8.266 -17.745 1.00 92.31 89 LEU A C 1
ATOM 744 O O . LEU A 1 89 ? 16.132 9.236 -17.013 1.00 92.31 89 LEU A O 1
ATOM 748 N N . ASN A 1 90 ? 16.490 7.040 -17.258 1.00 90.62 90 ASN A N 1
ATOM 749 C CA . ASN A 1 90 ? 16.491 6.761 -15.826 1.00 90.62 90 ASN A CA 1
ATOM 750 C C . ASN A 1 90 ? 17.652 7.452 -15.088 1.00 90.62 90 ASN A C 1
ATOM 752 O O . ASN A 1 90 ? 17.448 8.035 -14.028 1.00 90.62 90 ASN A O 1
ATOM 756 N N . LEU A 1 91 ? 18.860 7.441 -15.659 1.00 91.69 91 LEU A N 1
ATOM 757 C CA . LEU A 1 91 ? 20.003 8.190 -15.121 1.00 91.69 91 LEU A CA 1
ATOM 758 C C . LEU A 1 91 ? 19.745 9.699 -15.132 1.00 91.69 91 LEU A C 1
ATOM 760 O O . LEU A 1 91 ? 20.146 10.405 -14.208 1.00 91.69 91 LEU A O 1
ATOM 764 N N . TYR A 1 92 ? 19.048 10.197 -16.152 1.00 90.69 92 TYR A N 1
ATOM 765 C CA . TYR A 1 92 ? 18.645 11.593 -16.218 1.00 90.69 92 TYR A CA 1
ATOM 766 C C . TYR A 1 92 ? 17.656 11.946 -15.101 1.00 90.69 92 TYR A C 1
ATOM 768 O O . TYR A 1 92 ? 17.828 12.982 -14.464 1.00 90.69 92 TYR A O 1
ATOM 776 N N . ASN A 1 93 ? 16.685 11.075 -14.790 1.00 87.25 93 ASN A N 1
ATOM 777 C CA . ASN A 1 93 ? 15.798 11.249 -13.630 1.00 87.25 93 ASN A CA 1
ATOM 778 C C . ASN A 1 93 ? 16.606 11.397 -12.337 1.00 87.25 93 ASN A C 1
ATOM 780 O O . ASN A 1 93 ? 16.405 12.345 -11.581 1.00 87.25 93 ASN A O 1
ATOM 784 N N . THR A 1 94 ? 17.562 10.495 -12.102 1.00 86.44 94 THR A N 1
ATOM 785 C CA . THR A 1 94 ? 18.448 10.550 -10.929 1.00 86.44 94 THR A CA 1
ATOM 786 C C . THR A 1 94 ? 19.255 11.851 -10.892 1.00 86.44 94 THR A C 1
ATOM 788 O O . THR A 1 94 ? 19.313 12.517 -9.858 1.00 86.44 94 THR A O 1
ATOM 791 N N . TYR A 1 95 ? 19.823 12.263 -12.025 1.00 88.81 95 TYR A N 1
ATOM 792 C CA . TYR A 1 95 ? 20.532 13.533 -12.146 1.00 88.81 95 TYR A CA 1
ATOM 793 C C . TYR A 1 95 ? 19.637 14.730 -11.797 1.00 88.81 95 TYR A C 1
ATOM 795 O O . TYR A 1 95 ? 20.050 15.589 -11.019 1.00 88.81 95 TYR A O 1
ATOM 803 N N . VAL A 1 96 ? 18.404 14.771 -12.312 1.00 85.25 96 VAL A N 1
ATOM 804 C CA . VAL A 1 96 ? 17.442 15.847 -12.028 1.00 85.25 96 VAL A CA 1
ATOM 805 C C . VAL A 1 96 ? 17.148 15.938 -10.533 1.00 85.25 96 VAL A C 1
ATOM 807 O O . VAL A 1 96 ? 17.164 17.030 -9.973 1.00 85.25 96 VAL A O 1
ATOM 810 N N . ILE A 1 97 ? 16.924 14.793 -9.886 1.00 82.56 97 ILE A N 1
ATOM 811 C CA . ILE A 1 97 ? 16.527 14.725 -8.475 1.00 82.5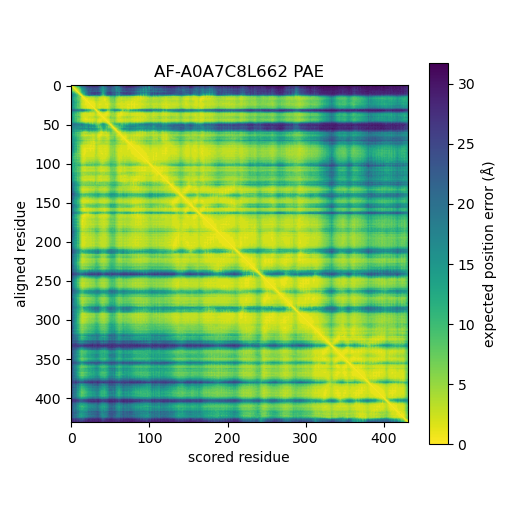6 97 ILE A CA 1
ATOM 812 C C . ILE A 1 97 ? 17.669 15.137 -7.538 1.00 82.56 97 ILE A C 1
ATOM 814 O O . ILE A 1 97 ? 17.429 15.845 -6.562 1.00 82.56 97 ILE A O 1
ATOM 818 N N . PHE A 1 98 ? 18.900 14.697 -7.806 1.00 84.94 98 PHE A N 1
ATOM 819 C CA . PHE A 1 98 ? 19.989 14.802 -6.826 1.00 84.94 98 PHE A CA 1
ATOM 820 C C . PHE A 1 98 ? 21.104 15.777 -7.209 1.00 84.94 98 PHE A C 1
ATOM 822 O O . PHE A 1 98 ? 21.828 16.251 -6.333 1.00 84.94 98 PHE A O 1
ATOM 829 N N . HIS A 1 99 ? 21.270 16.080 -8.497 1.00 85.56 99 HIS A N 1
ATOM 830 C CA . HIS A 1 99 ? 22.475 16.742 -9.003 1.00 85.56 99 HIS A CA 1
ATOM 831 C C . HIS A 1 99 ? 22.208 17.983 -9.856 1.00 85.56 99 HIS A C 1
ATOM 833 O O . HIS A 1 99 ? 23.137 18.763 -10.060 1.00 85.56 99 HIS A O 1
ATOM 839 N N . TYR A 1 100 ? 20.979 18.225 -10.310 1.00 83.25 100 TYR A N 1
ATOM 840 C CA . TYR A 1 100 ? 20.659 19.364 -11.176 1.00 83.25 100 TYR A CA 1
ATOM 841 C C . TYR A 1 100 ? 21.072 20.712 -10.574 1.00 83.25 100 TYR A C 1
ATOM 843 O O . TYR A 1 100 ? 21.748 21.514 -11.220 1.00 83.25 100 TYR A O 1
ATOM 851 N N . ASP A 1 101 ? 20.763 20.921 -9.293 1.00 84.44 101 ASP A N 1
ATOM 852 C CA . ASP A 1 101 ? 21.072 22.167 -8.583 1.00 84.44 101 ASP A CA 1
ATOM 853 C C . ASP A 1 101 ? 22.567 22.329 -8.255 1.00 84.44 101 ASP A C 1
ATOM 855 O O . ASP A 1 101 ? 23.002 23.396 -7.818 1.00 84.44 101 ASP A O 1
ATOM 859 N N . SER A 1 102 ? 23.386 21.297 -8.489 1.00 84.12 102 SER A N 1
ATOM 860 C CA . SER A 1 102 ? 24.835 21.361 -8.261 1.00 84.12 102 SER A CA 1
ATOM 861 C C . SER A 1 102 ? 25.595 22.122 -9.356 1.00 84.12 102 SER A C 1
ATOM 863 O O . SER A 1 102 ? 26.770 22.448 -9.177 1.00 84.12 102 SER A O 1
ATOM 865 N N . GLY A 1 103 ? 24.946 22.421 -10.488 1.00 83.12 103 GLY A N 1
ATOM 866 C CA . GLY A 1 103 ? 25.530 23.184 -11.595 1.00 83.12 103 GLY A CA 1
ATOM 867 C C . GLY A 1 103 ? 26.503 22.405 -12.489 1.00 83.12 103 GLY A C 1
ATOM 868 O O . GLY A 1 103 ? 27.113 23.007 -13.374 1.00 83.12 103 GLY A O 1
ATOM 869 N N . ILE A 1 104 ? 26.662 21.092 -12.289 1.00 88.62 104 ILE A N 1
ATOM 870 C CA . ILE A 1 104 ? 27.335 20.206 -13.256 1.00 88.62 104 ILE A CA 1
ATOM 871 C C . ILE A 1 104 ? 26.364 19.853 -14.387 1.00 88.62 104 ILE A C 1
ATOM 873 O O . ILE A 1 104 ? 25.168 19.776 -14.141 1.00 88.62 104 ILE A O 1
ATOM 877 N N . SER A 1 105 ? 26.848 19.631 -15.613 1.00 89.94 105 SER A N 1
ATOM 878 C CA . SER A 1 105 ? 25.980 19.142 -16.696 1.00 89.94 105 SER A CA 1
ATOM 879 C C . SER A 1 105 ? 25.681 17.647 -16.541 1.00 89.94 105 SER A C 1
ATOM 881 O O . SER A 1 105 ? 26.390 16.938 -15.822 1.00 89.94 105 SER A O 1
ATOM 883 N N . PHE A 1 106 ? 24.670 17.141 -17.253 1.00 90.56 106 PHE A N 1
ATOM 884 C CA . PHE A 1 106 ? 24.356 15.710 -17.261 1.00 90.56 106 PHE A CA 1
ATOM 885 C C . PHE A 1 106 ? 25.532 14.862 -17.778 1.00 90.56 106 PHE A C 1
ATOM 887 O O . PHE A 1 106 ? 25.846 13.820 -17.212 1.00 90.56 106 PHE A O 1
ATOM 894 N N . GLU A 1 107 ? 26.248 15.326 -18.803 1.00 91.50 107 GLU A N 1
ATOM 895 C CA . GLU A 1 107 ? 27.436 14.645 -19.327 1.00 91.50 107 GLU A CA 1
ATOM 896 C C . GLU A 1 107 ? 28.575 14.605 -18.303 1.00 91.50 107 GLU A C 1
ATOM 898 O O . GLU A 1 107 ? 29.288 13.606 -18.203 1.00 91.50 107 GLU A O 1
ATOM 903 N N . ASP A 1 108 ? 28.747 15.676 -17.526 1.00 91.75 108 ASP A N 1
ATOM 904 C CA . ASP A 1 108 ? 29.715 15.703 -16.432 1.00 91.75 108 ASP A CA 1
ATOM 905 C C . ASP A 1 108 ? 29.295 14.789 -15.276 1.00 91.75 108 ASP A C 1
ATOM 907 O O . ASP A 1 108 ? 30.163 14.152 -14.680 1.00 91.75 108 ASP A O 1
ATOM 911 N N . TYR A 1 109 ? 27.995 14.689 -14.979 1.00 93.94 109 TYR A N 1
ATOM 912 C CA . TYR A 1 109 ? 27.451 13.714 -14.032 1.00 93.94 109 TYR A CA 1
ATOM 913 C C . TYR A 1 109 ? 27.767 12.278 -14.474 1.00 93.94 109 TYR A C 1
ATOM 915 O O . TYR A 1 109 ? 28.367 11.532 -13.704 1.00 93.94 109 TYR A O 1
ATOM 923 N N . LEU A 1 110 ? 27.485 11.915 -15.731 1.00 94.25 110 LEU A N 1
ATOM 924 C CA . LEU A 1 110 ? 27.794 10.578 -16.256 1.00 94.25 110 LEU A CA 1
ATOM 925 C C . LEU A 1 110 ? 29.289 10.245 -16.148 1.00 94.25 110 LEU A C 1
ATOM 927 O O . LEU A 1 110 ? 29.662 9.138 -15.763 1.00 94.25 110 LEU A O 1
ATOM 931 N N . ARG A 1 111 ? 30.169 11.210 -16.430 1.00 93.56 111 ARG A N 1
ATOM 932 C CA . ARG A 1 111 ? 31.619 10.994 -16.324 1.00 93.56 111 ARG A CA 1
ATOM 933 C C . ARG A 1 111 ? 32.100 10.860 -14.884 1.00 93.56 111 ARG A C 1
ATOM 935 O O . ARG A 1 111 ? 33.009 10.075 -14.632 1.00 93.56 111 ARG A O 1
ATOM 942 N N . LYS A 1 112 ? 31.566 11.668 -13.965 1.00 89.81 112 LYS A N 1
ATOM 943 C CA . LYS A 1 112 ? 32.057 11.750 -12.579 1.00 89.81 112 LYS A CA 1
ATOM 944 C C . LYS A 1 112 ? 31.456 10.676 -11.682 1.00 89.81 112 LYS A C 1
ATOM 946 O O . LYS A 1 112 ? 32.200 10.060 -10.928 1.00 89.81 112 LYS A O 1
ATOM 951 N N . GLU A 1 113 ? 30.150 10.458 -11.784 1.00 89.00 113 GLU A N 1
ATOM 952 C CA . GLU A 1 113 ? 29.401 9.567 -10.893 1.00 89.00 113 GLU A CA 1
ATOM 953 C C . GLU A 1 113 ? 29.241 8.168 -11.500 1.00 89.00 113 GLU A C 1
ATOM 955 O O . GLU A 1 113 ? 29.484 7.170 -10.826 1.00 89.00 113 GLU A O 1
ATOM 960 N N . GLU A 1 114 ? 28.927 8.077 -12.797 1.00 90.44 114 GLU A N 1
ATOM 961 C CA . GLU A 1 114 ? 28.728 6.788 -13.484 1.00 90.44 114 GLU A CA 1
ATOM 962 C C . GLU A 1 114 ? 30.009 6.245 -14.146 1.00 90.44 114 GLU A C 1
ATOM 964 O O . GLU A 1 114 ? 30.022 5.122 -14.653 1.00 90.44 114 GLU A O 1
ATOM 969 N N . ASN A 1 115 ? 31.099 7.028 -14.151 1.00 92.62 115 ASN A N 1
ATOM 970 C CA . ASN A 1 115 ? 32.364 6.713 -14.829 1.00 92.62 115 ASN A CA 1
ATOM 971 C C . ASN A 1 115 ? 32.154 6.234 -16.282 1.00 92.62 115 ASN A C 1
ATOM 973 O O . ASN A 1 115 ? 32.760 5.260 -16.738 1.00 92.62 115 ASN A O 1
ATOM 977 N N . SER A 1 116 ? 31.251 6.904 -16.997 1.00 93.31 116 SER A N 1
ATOM 978 C CA . SER A 1 116 ? 30.840 6.529 -18.347 1.00 93.31 116 SER A CA 1
ATOM 979 C C . SER A 1 116 ? 30.455 7.756 -19.180 1.00 93.31 116 SER A C 1
ATOM 981 O O . SER A 1 116 ? 30.492 8.896 -18.718 1.00 93.31 116 SER A O 1
ATOM 983 N N . ASP A 1 117 ? 30.097 7.531 -20.439 1.00 92.12 117 ASP A N 1
ATOM 984 C CA . ASP A 1 117 ? 29.512 8.539 -21.318 1.00 92.12 117 ASP A CA 1
ATOM 985 C C . ASP A 1 117 ? 28.313 7.971 -22.089 1.00 92.12 117 ASP A C 1
ATOM 987 O O . ASP A 1 117 ? 28.052 6.767 -22.084 1.00 92.12 117 ASP A O 1
ATOM 991 N N . ILE A 1 118 ? 27.558 8.859 -22.745 1.00 91.06 118 ILE A N 1
ATOM 992 C CA . ILE A 1 118 ? 26.338 8.499 -23.481 1.00 91.06 118 ILE A CA 1
ATOM 993 C C . ILE A 1 118 ? 26.616 7.406 -24.519 1.00 91.06 118 ILE A C 1
ATOM 995 O O . ILE A 1 118 ? 25.867 6.437 -24.596 1.00 91.06 118 ILE A O 1
ATOM 999 N N . SER A 1 119 ? 27.692 7.539 -25.301 1.00 89.69 119 SER A N 1
ATOM 1000 C CA . SER A 1 119 ? 28.025 6.584 -26.365 1.00 89.69 119 SER A CA 1
ATOM 1001 C C . SER A 1 119 ? 28.332 5.199 -25.792 1.00 89.69 119 SER A C 1
ATOM 1003 O O . SER A 1 119 ? 27.786 4.194 -26.245 1.00 89.69 119 SER A O 1
ATOM 1005 N N . THR A 1 120 ? 29.133 5.144 -24.730 1.00 91.25 120 THR A N 1
ATOM 1006 C CA . THR A 1 120 ? 29.478 3.904 -24.031 1.00 91.25 120 THR A CA 1
ATOM 1007 C C . THR A 1 120 ? 28.224 3.220 -23.489 1.00 91.25 120 THR A C 1
ATOM 1009 O O . THR A 1 120 ? 28.002 2.045 -23.775 1.00 91.25 120 THR A O 1
ATOM 1012 N N . ILE A 1 121 ? 27.350 3.966 -22.804 1.00 92.62 121 ILE A N 1
ATOM 1013 C CA . ILE A 1 121 ? 26.094 3.430 -22.259 1.00 92.62 121 ILE A CA 1
ATOM 1014 C C . ILE A 1 121 ? 25.182 2.908 -23.374 1.00 92.62 121 ILE A C 1
ATOM 1016 O O . ILE A 1 121 ? 24.623 1.824 -23.232 1.00 92.62 121 ILE A O 1
ATOM 1020 N N . LEU A 1 122 ? 25.035 3.635 -24.488 1.00 91.12 122 LEU A N 1
ATOM 1021 C CA . LEU A 1 122 ? 24.179 3.229 -25.613 1.00 91.12 122 LEU A CA 1
ATOM 1022 C C . LEU A 1 122 ? 24.580 1.881 -26.220 1.00 91.12 122 LEU A C 1
ATOM 1024 O O . LEU A 1 122 ? 23.707 1.114 -26.639 1.00 91.12 122 LEU A O 1
ATOM 1028 N N . HIS A 1 123 ? 25.878 1.578 -26.247 1.00 88.44 123 HIS A N 1
ATOM 1029 C CA . HIS A 1 123 ? 26.426 0.379 -26.888 1.00 88.44 123 HIS A CA 1
ATOM 1030 C C . HIS A 1 123 ? 26.772 -0.755 -25.911 1.00 88.44 123 HIS A C 1
ATOM 1032 O O . HIS A 1 123 ? 27.206 -1.830 -26.342 1.00 88.44 123 HIS A O 1
ATOM 1038 N N . ASP A 1 124 ? 26.515 -0.574 -24.613 1.00 88.25 124 ASP A N 1
ATOM 1039 C CA . ASP A 1 124 ? 26.573 -1.643 -23.612 1.00 88.25 124 ASP A CA 1
ATOM 1040 C C . ASP A 1 124 ? 25.651 -2.799 -24.003 1.00 88.25 124 ASP A C 1
ATOM 1042 O O . ASP A 1 124 ? 24.489 -2.580 -24.329 1.00 88.25 124 ASP A O 1
ATOM 1046 N N . ARG A 1 125 ? 26.098 -4.054 -23.880 1.00 85.44 125 ARG A N 1
ATOM 1047 C CA . ARG A 1 125 ? 25.288 -5.248 -24.212 1.00 85.44 125 ARG A CA 1
ATOM 1048 C C . ARG A 1 125 ? 24.251 -5.610 -23.135 1.00 85.44 125 ARG A C 1
ATOM 1050 O O . ARG A 1 125 ? 24.100 -6.784 -22.793 1.00 85.44 125 ARG A O 1
ATOM 1057 N N . ALA A 1 126 ? 23.553 -4.617 -22.590 1.00 82.75 126 ALA A N 1
ATOM 1058 C CA . ALA A 1 126 ? 22.596 -4.775 -21.499 1.00 82.75 126 ALA A CA 1
ATOM 1059 C C . ALA A 1 126 ? 21.434 -5.704 -21.868 1.00 82.75 126 ALA A C 1
ATOM 1061 O O . ALA A 1 126 ? 21.060 -6.559 -21.068 1.00 82.75 126 ALA A O 1
ATOM 1062 N N . HIS A 1 127 ? 20.914 -5.620 -23.093 1.00 83.25 127 HIS A N 1
ATOM 1063 C CA . HIS A 1 127 ? 19.786 -6.452 -23.515 1.00 83.25 127 HIS A CA 1
ATOM 1064 C C . HIS A 1 127 ? 20.152 -7.941 -23.542 1.00 83.25 127 HIS A C 1
ATOM 1066 O O . HIS A 1 127 ? 19.377 -8.784 -23.105 1.00 83.25 127 HIS A O 1
ATOM 1072 N N . ASN A 1 128 ? 21.376 -8.277 -23.959 1.00 82.19 128 ASN A N 1
ATOM 1073 C CA . ASN A 1 128 ? 21.852 -9.665 -23.983 1.00 82.19 128 ASN A CA 1
ATOM 1074 C C . ASN A 1 128 ? 22.066 -10.258 -22.583 1.00 82.19 128 ASN A C 1
ATOM 1076 O O . ASN A 1 128 ? 22.250 -11.466 -22.459 1.00 82.19 128 ASN A O 1
ATOM 1080 N N . SER A 1 129 ? 22.087 -9.415 -21.548 1.00 84.75 129 SER A N 1
ATOM 1081 C CA . SER A 1 129 ? 22.191 -9.846 -20.153 1.00 84.75 129 SER A CA 1
ATOM 1082 C C . SER A 1 129 ? 20.836 -10.177 -19.524 1.00 84.75 129 SER A C 1
ATOM 1084 O O . SER A 1 129 ? 20.805 -10.753 -18.440 1.00 84.75 129 SER A O 1
ATOM 1086 N N . LEU A 1 130 ? 19.722 -9.836 -20.187 1.00 90.38 130 LEU A N 1
ATOM 1087 C CA . LEU A 1 130 ? 18.380 -10.165 -19.717 1.00 90.38 130 LEU A CA 1
ATOM 1088 C C . LEU A 1 130 ? 18.124 -11.662 -19.928 1.00 90.38 130 LEU A C 1
ATOM 1090 O O . LEU A 1 130 ? 17.972 -12.129 -21.056 1.00 90.38 130 LEU A O 1
ATOM 1094 N N . CYS A 1 131 ? 18.105 -12.421 -18.837 1.00 91.06 131 CYS A N 1
ATOM 1095 C CA . CYS A 1 131 ? 17.995 -13.882 -18.845 1.00 91.06 131 CYS A CA 1
ATOM 1096 C C . CYS A 1 131 ? 16.748 -14.403 -18.119 1.00 91.06 131 CYS A C 1
ATOM 1098 O O . CYS A 1 131 ? 16.432 -15.591 -18.204 1.00 91.06 131 CYS A O 1
ATOM 1100 N N . HIS A 1 132 ? 16.022 -13.524 -17.431 1.00 95.19 132 HIS A N 1
ATOM 1101 C CA . HIS A 1 132 ? 14.786 -13.835 -16.726 1.00 95.19 132 HIS A CA 1
ATOM 1102 C C . HIS A 1 132 ? 13.660 -12.934 -17.217 1.00 95.19 132 HIS A C 1
ATOM 1104 O O . HIS A 1 132 ? 13.900 -11.801 -17.636 1.00 95.19 132 HIS A O 1
ATOM 1110 N N . SER A 1 133 ? 12.431 -13.447 -17.177 1.00 95.56 133 SER A N 1
ATOM 1111 C CA . SER A 1 133 ? 11.250 -12.681 -17.560 1.00 95.56 133 SER A CA 1
ATOM 1112 C C . SER A 1 133 ? 9.988 -13.171 -16.859 1.00 95.56 133 SER A C 1
ATOM 1114 O O . SER A 1 133 ? 9.905 -14.325 -16.438 1.00 95.56 133 SER A O 1
ATOM 1116 N N . TYR A 1 134 ? 8.996 -12.290 -16.760 1.00 97.12 134 TYR A N 1
ATOM 1117 C CA . TYR A 1 134 ? 7.662 -12.597 -16.261 1.00 97.12 134 TYR A CA 1
ATOM 1118 C C . TYR A 1 134 ? 6.602 -11.883 -17.093 1.00 97.12 134 TYR A C 1
ATOM 1120 O O . TYR A 1 134 ? 6.719 -10.688 -17.364 1.00 97.12 134 TYR A O 1
ATOM 1128 N N . SER A 1 135 ? 5.551 -12.611 -17.462 1.00 95.44 135 SER A N 1
ATOM 1129 C CA . SER A 1 135 ? 4.369 -12.051 -18.115 1.00 95.44 135 SER A CA 1
ATOM 1130 C C . SER A 1 135 ? 3.287 -11.808 -17.070 1.00 95.44 135 SER A C 1
ATOM 1132 O O . SER A 1 135 ? 2.637 -12.744 -16.610 1.00 95.44 135 SER A O 1
ATOM 1134 N N . PHE A 1 136 ? 3.103 -10.547 -16.694 1.00 94.25 136 PHE A N 1
ATOM 1135 C CA . PHE A 1 136 ? 2.018 -10.114 -15.828 1.00 94.25 136 PHE A CA 1
ATOM 1136 C C . PHE A 1 136 ? 0.759 -9.932 -16.675 1.00 94.25 136 PHE A C 1
ATOM 1138 O O . PHE A 1 136 ? 0.694 -9.032 -17.516 1.00 94.25 136 PHE A O 1
ATOM 1145 N N . TYR A 1 137 ? -0.230 -10.801 -16.466 1.00 90.69 137 TYR A N 1
ATOM 1146 C CA . TYR A 1 137 ? -1.460 -10.797 -17.250 1.00 90.69 137 TYR A CA 1
ATOM 1147 C C . TYR A 1 137 ? -2.700 -10.863 -16.361 1.00 90.69 137 TYR A C 1
ATOM 1149 O O . TYR A 1 137 ? -2.983 -11.880 -15.723 1.00 90.69 137 TYR A O 1
ATOM 1157 N N . VAL A 1 138 ? -3.458 -9.769 -16.341 1.00 89.44 138 VAL A N 1
ATOM 1158 C CA . VAL A 1 138 ? -4.709 -9.637 -15.585 1.00 89.44 138 VAL A CA 1
ATOM 1159 C C . VAL A 1 138 ? -5.713 -8.928 -16.476 1.00 89.44 138 VAL A C 1
ATOM 1161 O O . VAL A 1 138 ? -5.443 -7.833 -16.957 1.00 89.44 138 VAL A O 1
ATOM 1164 N N . HIS A 1 139 ? -6.870 -9.537 -16.722 1.00 86.06 139 HIS A N 1
ATOM 1165 C CA . HIS A 1 139 ? -7.861 -8.968 -17.629 1.00 86.06 139 HIS A CA 1
ATOM 1166 C C . HIS A 1 139 ? -9.292 -9.212 -17.151 1.00 86.06 139 HIS A C 1
ATOM 1168 O O . HIS A 1 139 ? -9.591 -10.220 -16.514 1.00 86.06 139 HIS A O 1
ATOM 1174 N N . ASN A 1 140 ? -10.178 -8.295 -17.525 1.00 82.44 140 ASN A N 1
ATOM 1175 C CA . ASN A 1 140 ? -11.626 -8.464 -17.518 1.00 82.44 140 ASN A CA 1
ATOM 1176 C C . ASN A 1 140 ? -12.215 -7.804 -18.783 1.00 82.44 140 ASN A C 1
ATOM 1178 O O . ASN A 1 140 ? -11.475 -7.391 -19.675 1.00 82.44 140 ASN A O 1
ATOM 1182 N N . ASP A 1 141 ? -13.540 -7.683 -18.873 1.00 77.06 141 ASP A N 1
ATOM 1183 C CA . ASP A 1 141 ? -14.214 -7.114 -20.054 1.00 77.06 141 ASP A CA 1
ATOM 1184 C C . ASP A 1 141 ? -13.906 -5.622 -20.315 1.00 77.06 141 ASP A C 1
ATOM 1186 O O . ASP A 1 141 ? -14.248 -5.099 -21.375 1.00 77.06 141 ASP A O 1
ATOM 1190 N N . LYS A 1 142 ? -13.308 -4.908 -19.353 1.00 77.00 142 LYS A N 1
ATOM 1191 C CA . LYS A 1 142 ? -13.089 -3.450 -19.389 1.00 77.00 142 LYS A CA 1
ATOM 1192 C C . LYS A 1 142 ? -11.619 -3.040 -19.320 1.00 77.00 142 LYS A C 1
ATOM 1194 O O . LYS A 1 142 ? -11.283 -1.960 -19.794 1.00 77.00 142 LYS A O 1
ATOM 1199 N N . ILE A 1 143 ? -10.770 -3.851 -18.694 1.00 79.50 143 ILE A N 1
ATOM 1200 C CA . ILE A 1 143 ? -9.371 -3.534 -18.391 1.00 79.50 143 ILE A CA 1
ATOM 1201 C C . ILE A 1 143 ? -8.510 -4.753 -18.720 1.00 79.50 143 ILE A C 1
ATOM 1203 O O . ILE A 1 143 ? -8.880 -5.884 -18.403 1.00 79.50 143 ILE A O 1
ATOM 1207 N N . ALA A 1 144 ? -7.348 -4.517 -19.326 1.00 84.81 144 ALA A N 1
ATOM 1208 C CA . ALA A 1 144 ? -6.334 -5.534 -19.560 1.00 84.81 144 ALA A CA 1
ATOM 1209 C C . ALA A 1 144 ? -4.951 -4.983 -19.196 1.00 84.81 144 ALA A C 1
ATOM 1211 O O . ALA A 1 144 ? -4.454 -4.057 -19.834 1.00 84.81 144 ALA A O 1
ATOM 1212 N N . PHE A 1 145 ? -4.339 -5.587 -18.184 1.00 88.56 145 PHE A N 1
ATOM 1213 C CA . PHE A 1 145 ? -2.944 -5.401 -17.817 1.00 88.56 145 PHE A CA 1
ATOM 1214 C C . PHE A 1 145 ? -2.135 -6.500 -18.502 1.00 88.56 145 PHE A C 1
ATOM 1216 O O . PHE A 1 145 ? -2.328 -7.684 -18.210 1.00 88.56 145 PHE A O 1
ATOM 1223 N N . ASN A 1 146 ? -1.269 -6.122 -19.439 1.00 89.75 146 ASN A N 1
ATOM 1224 C CA . ASN A 1 146 ? -0.397 -7.049 -20.153 1.00 89.75 146 ASN A CA 1
ATOM 1225 C C . ASN A 1 146 ? 1.023 -6.485 -20.194 1.00 89.75 146 ASN A C 1
ATOM 1227 O O . ASN A 1 146 ? 1.368 -5.698 -21.083 1.00 89.75 146 ASN A O 1
ATOM 1231 N N . TYR A 1 147 ? 1.813 -6.872 -19.192 1.00 93.19 147 TYR A N 1
ATOM 1232 C CA . TYR A 1 147 ? 3.175 -6.391 -18.991 1.00 93.19 147 TYR A CA 1
ATOM 1233 C C . TYR A 1 147 ? 4.159 -7.548 -19.105 1.00 93.19 147 TYR A C 1
ATOM 1235 O O . TYR A 1 147 ? 3.949 -8.617 -18.530 1.00 93.19 147 TYR A O 1
ATOM 1243 N N . ILE A 1 148 ? 5.255 -7.338 -19.828 1.00 95.12 148 ILE A N 1
ATOM 1244 C CA . ILE A 1 148 ? 6.371 -8.285 -19.867 1.00 95.12 148 ILE A CA 1
ATOM 1245 C C . ILE A 1 148 ? 7.566 -7.615 -19.212 1.00 95.12 148 ILE A C 1
ATOM 1247 O O . ILE A 1 148 ? 8.128 -6.677 -19.769 1.00 95.12 148 ILE A O 1
ATOM 1251 N N . SER A 1 149 ? 7.958 -8.106 -18.042 1.00 96.00 149 SER A N 1
ATOM 1252 C CA . SER A 1 149 ? 9.132 -7.626 -17.313 1.00 96.00 149 SER A CA 1
ATOM 1253 C C . SER A 1 149 ? 10.304 -8.571 -17.547 1.00 96.00 149 SER A C 1
ATOM 1255 O O . SER A 1 149 ? 10.116 -9.782 -17.504 1.00 96.00 149 SER A O 1
ATOM 1257 N N . SER A 1 150 ? 11.503 -8.043 -17.788 1.00 95.62 150 SER A N 1
ATOM 1258 C CA . SER A 1 150 ? 12.730 -8.815 -18.024 1.00 95.62 150 SER A CA 1
ATOM 1259 C C . SER A 1 150 ? 13.919 -8.219 -17.271 1.00 95.62 150 SER A C 1
ATOM 1261 O O . SER A 1 150 ? 14.068 -6.999 -17.214 1.00 95.62 150 SER A O 1
ATOM 1263 N N . TRP A 1 151 ? 14.770 -9.071 -16.697 1.00 94.75 151 TRP A N 1
ATOM 1264 C CA . TRP A 1 151 ? 15.924 -8.672 -15.876 1.00 94.75 151 TRP A CA 1
ATOM 1265 C C . TRP A 1 151 ? 17.104 -9.645 -16.029 1.00 94.75 151 TRP A C 1
ATOM 1267 O O . TRP A 1 151 ? 16.978 -10.732 -16.603 1.00 94.75 151 TRP A O 1
ATOM 1277 N N . ASN A 1 152 ? 18.273 -9.227 -15.539 1.00 90.69 152 ASN A N 1
ATOM 1278 C CA . ASN A 1 152 ? 19.501 -10.029 -15.493 1.00 90.69 152 ASN A CA 1
ATOM 1279 C C . ASN A 1 152 ? 19.636 -10.812 -14.172 1.00 90.69 152 ASN A C 1
ATOM 1281 O O . ASN A 1 152 ? 18.874 -10.592 -13.235 1.00 90.69 152 ASN A O 1
ATOM 1285 N N . GLU A 1 153 ? 20.647 -11.678 -14.061 1.00 85.25 153 GLU A N 1
ATOM 1286 C CA . GLU A 1 153 ? 20.902 -12.500 -12.857 1.00 85.25 153 GLU A CA 1
ATOM 1287 C C . GLU A 1 153 ? 21.054 -11.675 -11.564 1.00 85.25 153 GLU A C 1
ATOM 1289 O O . GLU A 1 153 ? 20.708 -12.126 -10.471 1.00 85.25 153 GLU A O 1
ATOM 1294 N N . ASN A 1 154 ? 21.537 -10.433 -11.677 1.00 85.25 154 ASN A N 1
ATOM 1295 C CA . ASN A 1 154 ? 21.742 -9.545 -10.533 1.00 85.25 154 ASN A CA 1
ATOM 1296 C C . ASN A 1 154 ? 20.447 -8.851 -10.072 1.00 85.25 154 ASN A C 1
ATOM 1298 O O . ASN A 1 154 ? 20.475 -8.147 -9.063 1.00 85.25 154 ASN A O 1
ATOM 1302 N N . GLY A 1 155 ? 19.344 -8.977 -10.821 1.00 83.69 155 GLY A N 1
ATOM 1303 C CA . GLY A 1 155 ? 18.070 -8.298 -10.554 1.00 83.69 155 GLY A CA 1
ATOM 1304 C C . GLY A 1 155 ? 18.118 -6.772 -10.708 1.00 83.69 155 GLY A C 1
ATOM 1305 O O . GLY A 1 155 ? 17.146 -6.076 -10.432 1.00 83.69 155 GLY A O 1
ATOM 1306 N N . LYS A 1 156 ? 19.246 -6.202 -11.140 1.00 84.50 156 LYS A N 1
ATOM 1307 C CA . LYS A 1 156 ? 19.392 -4.748 -11.260 1.00 84.50 156 LYS A CA 1
ATOM 1308 C C . LYS A 1 156 ? 18.907 -4.281 -12.622 1.00 84.50 156 LYS A C 1
ATOM 1310 O O . LYS A 1 156 ? 19.467 -4.695 -13.638 1.00 84.50 156 LYS A O 1
ATOM 1315 N N . GLY A 1 157 ? 17.951 -3.355 -12.608 1.00 86.38 157 GLY A N 1
ATOM 1316 C CA . GLY A 1 157 ? 17.331 -2.817 -13.811 1.00 86.38 157 GLY A CA 1
ATOM 1317 C C . GLY A 1 157 ? 16.358 -3.818 -14.429 1.00 86.38 157 GLY A C 1
ATOM 1318 O O . GLY A 1 157 ? 16.732 -4.927 -14.807 1.00 86.38 157 GLY A O 1
ATOM 1319 N N . ILE A 1 158 ? 15.100 -3.417 -14.533 1.00 93.75 158 ILE A N 1
ATOM 1320 C CA . ILE A 1 158 ? 14.004 -4.213 -15.066 1.00 93.75 158 ILE A CA 1
ATOM 1321 C C . ILE A 1 158 ? 13.491 -3.500 -16.303 1.00 93.75 158 ILE A C 1
ATOM 1323 O O . ILE A 1 158 ? 12.994 -2.379 -16.220 1.00 93.75 158 ILE A O 1
ATOM 1327 N N . HIS A 1 159 ? 13.610 -4.167 -17.444 1.00 95.19 159 HIS A N 1
ATOM 1328 C CA . HIS A 1 159 ? 12.986 -3.743 -18.687 1.00 95.19 159 HIS A CA 1
ATOM 1329 C C . HIS A 1 159 ? 11.530 -4.203 -18.705 1.00 95.19 159 HIS A C 1
ATOM 1331 O O . HIS A 1 159 ? 11.252 -5.352 -18.368 1.00 95.19 159 HIS A O 1
ATOM 1337 N N . ILE A 1 160 ? 10.606 -3.331 -19.094 1.00 94.50 160 ILE A N 1
ATOM 1338 C CA . ILE A 1 160 ? 9.172 -3.615 -19.097 1.00 94.50 160 ILE A CA 1
ATOM 1339 C C . ILE A 1 160 ? 8.593 -3.256 -20.458 1.00 94.50 160 ILE A C 1
ATOM 1341 O O . ILE A 1 160 ? 8.833 -2.166 -20.966 1.00 94.50 160 ILE A O 1
ATOM 1345 N N . VAL A 1 161 ? 7.786 -4.146 -21.022 1.00 92.75 161 VAL A N 1
ATOM 1346 C CA . VAL A 1 161 ? 6.993 -3.887 -22.225 1.00 92.75 161 VAL A CA 1
ATOM 1347 C C . VAL A 1 161 ? 5.522 -3.800 -21.833 1.00 92.75 161 VAL A C 1
ATOM 1349 O O . VAL A 1 161 ? 4.963 -4.770 -21.324 1.00 92.75 161 VAL A O 1
ATOM 1352 N N . PHE A 1 162 ? 4.896 -2.651 -22.090 1.00 88.31 162 PHE A N 1
ATOM 1353 C CA . PHE A 1 162 ? 3.486 -2.372 -21.824 1.00 88.31 162 PHE A CA 1
ATOM 1354 C C . PHE A 1 162 ? 2.668 -2.525 -23.101 1.00 88.31 162 PHE A C 1
ATOM 1356 O O . PHE A 1 162 ? 2.874 -1.772 -24.059 1.00 88.31 162 PHE A O 1
ATOM 1363 N N . ASN A 1 163 ? 1.733 -3.482 -23.121 1.00 78.81 163 ASN A N 1
ATOM 1364 C CA . ASN A 1 163 ? 0.761 -3.668 -24.207 1.00 78.81 163 ASN A CA 1
ATOM 1365 C C . ASN A 1 163 ? 1.379 -3.676 -25.627 1.00 78.81 163 ASN A C 1
ATOM 1367 O O . ASN A 1 163 ? 0.708 -3.347 -26.602 1.00 78.81 163 ASN A O 1
ATOM 1371 N N . ASN A 1 164 ? 2.655 -4.064 -25.746 1.00 70.00 164 ASN A N 1
ATOM 1372 C CA . ASN A 1 164 ? 3.454 -4.071 -26.977 1.00 70.00 164 ASN A CA 1
ATOM 1373 C C . ASN A 1 164 ? 3.597 -2.710 -27.696 1.00 70.00 164 ASN A C 1
ATOM 1375 O O . ASN A 1 164 ? 3.829 -2.691 -28.902 1.00 70.00 164 ASN A O 1
ATOM 1379 N N . SER A 1 165 ? 3.451 -1.576 -27.002 1.00 77.69 165 SER A N 1
ATOM 1380 C CA . SER A 1 165 ? 3.544 -0.242 -27.634 1.00 77.69 165 SER A CA 1
ATOM 1381 C C . SER A 1 165 ? 4.442 0.756 -26.904 1.00 77.69 165 SER A C 1
ATOM 1383 O O . SER A 1 165 ? 4.938 1.703 -27.520 1.00 77.69 165 SER A O 1
ATOM 1385 N N . LYS A 1 166 ? 4.646 0.552 -25.602 1.00 88.06 166 LYS A N 1
ATOM 1386 C CA . LYS A 1 166 ? 5.415 1.426 -24.714 1.00 88.06 166 LYS A CA 1
ATOM 1387 C C . LYS A 1 166 ? 6.409 0.584 -23.933 1.00 88.06 166 LYS A C 1
ATOM 1389 O O . LYS A 1 166 ? 6.051 -0.500 -23.473 1.00 88.06 166 LYS A O 1
ATOM 1394 N N . TYR A 1 167 ? 7.639 1.064 -23.781 1.00 93.19 167 TYR A N 1
ATOM 1395 C CA . TYR A 1 167 ? 8.655 0.390 -22.970 1.00 93.19 167 TYR A CA 1
ATOM 1396 C C . TYR A 1 167 ? 8.949 1.199 -21.705 1.00 93.19 167 TYR A C 1
ATOM 1398 O O . TYR A 1 167 ? 8.760 2.416 -21.676 1.00 93.19 167 TYR A O 1
ATOM 1406 N N . GLY A 1 168 ? 9.422 0.527 -20.660 1.00 92.81 168 GLY A N 1
ATOM 1407 C CA . GLY A 1 168 ? 9.869 1.148 -19.422 1.00 92.81 168 GLY A CA 1
ATOM 1408 C C . GLY A 1 168 ? 11.116 0.495 -18.848 1.00 92.81 168 GLY A C 1
ATOM 1409 O O . GLY A 1 168 ? 11.455 -0.643 -19.175 1.00 92.81 168 GLY A O 1
ATOM 1410 N N . PHE A 1 169 ? 11.806 1.240 -17.993 1.00 93.56 169 PHE A N 1
ATOM 1411 C CA . PHE A 1 169 ? 12.975 0.780 -17.262 1.00 93.56 169 PHE A CA 1
ATOM 1412 C C . PHE A 1 169 ? 12.950 1.318 -15.838 1.00 93.56 169 PHE A C 1
ATOM 1414 O O . PHE A 1 169 ? 12.773 2.518 -15.626 1.00 93.56 169 PHE A O 1
ATOM 1421 N N . THR A 1 170 ? 13.129 0.425 -14.869 1.00 92.44 170 THR A N 1
ATOM 1422 C CA . THR A 1 170 ? 13.109 0.789 -13.450 1.00 92.44 170 THR A CA 1
ATOM 1423 C C . THR A 1 170 ? 13.786 -0.264 -12.565 1.00 92.44 170 THR A C 1
ATOM 1425 O O . THR A 1 170 ? 14.333 -1.245 -13.068 1.00 92.44 170 THR A O 1
ATOM 1428 N N . TYR A 1 171 ? 13.769 -0.082 -11.247 1.00 91.12 171 TYR A N 1
ATOM 1429 C CA . TYR A 1 171 ? 14.176 -1.074 -10.260 1.00 91.12 171 TYR A CA 1
ATOM 1430 C C . TYR A 1 171 ? 12.968 -1.797 -9.655 1.00 91.12 171 TYR A C 1
ATOM 1432 O O . TYR A 1 171 ? 11.817 -1.402 -9.810 1.00 91.12 171 TYR A O 1
ATOM 1440 N N . PHE A 1 172 ? 13.230 -2.906 -8.962 1.00 91.12 172 PHE A N 1
ATOM 1441 C CA . PHE A 1 172 ? 12.176 -3.778 -8.440 1.00 91.12 172 PHE A CA 1
ATOM 1442 C C . PHE A 1 172 ? 11.211 -3.087 -7.469 1.00 91.12 172 PHE A C 1
ATOM 1444 O O . PHE A 1 172 ? 10.006 -3.340 -7.514 1.00 91.12 172 PHE A O 1
ATOM 1451 N N . TYR A 1 173 ? 11.739 -2.225 -6.597 1.00 88.38 173 TYR A N 1
ATOM 1452 C CA . TYR A 1 173 ? 10.925 -1.487 -5.637 1.00 88.38 173 TYR A CA 1
ATOM 1453 C C . TYR A 1 173 ? 9.952 -0.545 -6.348 1.00 88.38 173 TYR A C 1
ATOM 1455 O O . TYR A 1 173 ? 8.744 -0.645 -6.158 1.00 88.38 173 TYR A O 1
ATOM 1463 N N . ASP A 1 174 ? 10.463 0.284 -7.252 1.00 89.06 174 ASP A N 1
ATOM 1464 C CA . ASP A 1 174 ? 9.642 1.255 -7.968 1.00 89.06 174 ASP A CA 1
ATOM 1465 C C . ASP A 1 174 ? 8.639 0.565 -8.910 1.00 89.06 174 ASP A C 1
ATOM 1467 O O . ASP A 1 174 ? 7.492 0.987 -9.009 1.00 89.06 174 ASP A O 1
ATOM 1471 N N . LEU A 1 175 ? 9.002 -0.568 -9.529 1.00 91.88 175 LEU A N 1
ATOM 1472 C CA . LEU A 1 175 ? 8.036 -1.396 -10.265 1.00 91.88 175 LEU A CA 1
ATOM 1473 C C . LEU A 1 175 ? 6.905 -1.892 -9.359 1.00 91.88 175 LEU A C 1
ATOM 1475 O O . LEU A 1 175 ? 5.748 -1.943 -9.767 1.00 91.88 175 LEU A O 1
ATOM 1479 N N . THR A 1 176 ? 7.225 -2.267 -8.126 1.00 90.25 176 THR A N 1
ATOM 1480 C CA . THR A 1 176 ? 6.209 -2.672 -7.155 1.00 90.25 176 THR A CA 1
ATOM 1481 C C . THR A 1 176 ? 5.294 -1.500 -6.803 1.00 90.25 176 THR A C 1
ATOM 1483 O O . THR A 1 176 ? 4.080 -1.688 -6.769 1.00 90.25 176 THR A O 1
ATOM 1486 N N . MET A 1 177 ? 5.845 -0.298 -6.611 1.00 87.75 177 MET A N 1
ATOM 1487 C CA . MET A 1 177 ? 5.057 0.914 -6.355 1.00 87.75 177 MET A CA 1
ATOM 1488 C C . MET A 1 177 ? 4.140 1.250 -7.529 1.00 87.75 177 MET A C 1
ATOM 1490 O O . MET A 1 177 ? 2.946 1.448 -7.328 1.00 87.75 177 MET A O 1
ATOM 1494 N N . PHE A 1 178 ? 4.659 1.185 -8.754 1.00 89.88 178 PHE A N 1
ATOM 1495 C CA . PHE A 1 178 ? 3.864 1.339 -9.967 1.00 89.88 178 PHE A CA 1
ATOM 1496 C C . PHE A 1 178 ? 2.705 0.333 -10.030 1.00 89.88 178 PHE A C 1
ATOM 1498 O O . PHE A 1 178 ? 1.568 0.712 -10.290 1.00 89.88 178 PHE A O 1
ATOM 1505 N N . LEU A 1 179 ? 2.953 -0.955 -9.759 1.00 91.88 179 LEU A N 1
ATOM 1506 C CA . LEU A 1 179 ? 1.886 -1.964 -9.772 1.00 91.88 179 LEU A CA 1
ATOM 1507 C C . LEU A 1 179 ? 0.837 -1.701 -8.679 1.00 91.88 179 LEU A C 1
ATOM 1509 O O . LEU A 1 179 ? -0.355 -1.909 -8.906 1.00 91.88 179 LEU A O 1
ATOM 1513 N N . LEU A 1 180 ? 1.253 -1.234 -7.501 1.00 89.62 180 LEU A N 1
ATOM 1514 C CA . LEU A 1 180 ? 0.327 -0.846 -6.438 1.00 89.62 180 LEU A CA 1
ATOM 1515 C C . LEU A 1 180 ? -0.519 0.368 -6.834 1.00 89.62 180 LEU A C 1
ATOM 1517 O O . LEU A 1 180 ? -1.729 0.341 -6.604 1.00 89.62 180 LEU A O 1
ATOM 1521 N N . GLU A 1 181 ? 0.070 1.376 -7.471 1.00 88.06 181 GLU A N 1
ATOM 1522 C CA . GLU A 1 181 ? -0.649 2.535 -8.006 1.00 88.06 181 GLU A CA 1
ATOM 1523 C C . GLU A 1 181 ? -1.667 2.122 -9.078 1.00 88.06 181 GLU A C 1
ATOM 1525 O O . GLU A 1 181 ? -2.846 2.462 -8.987 1.00 88.06 181 GLU A O 1
ATOM 1530 N N . GLU A 1 182 ? -1.261 1.286 -10.036 1.00 87.81 182 GLU A N 1
ATOM 1531 C CA . GLU A 1 182 ? -2.142 0.744 -11.080 1.00 87.81 182 GLU A CA 1
ATOM 1532 C C . GLU A 1 182 ? -3.353 0.007 -10.489 1.00 87.81 182 GLU A C 1
ATOM 1534 O O . GLU A 1 182 ? -4.473 0.089 -11.008 1.00 87.81 182 GLU A O 1
ATOM 1539 N N . SER A 1 183 ? -3.163 -0.678 -9.355 1.00 89.62 183 SER A N 1
ATOM 1540 C CA . SER A 1 183 ? -4.249 -1.382 -8.670 1.00 89.62 183 SER A CA 1
ATOM 1541 C C . SER A 1 183 ? -5.357 -0.444 -8.165 1.00 89.62 183 SER A C 1
ATOM 1543 O O . SER A 1 183 ? -6.501 -0.879 -7.999 1.00 89.62 183 SER A O 1
ATOM 1545 N N . TRP A 1 184 ? -5.069 0.847 -7.950 1.00 84.56 184 TRP A N 1
ATOM 1546 C CA . TRP A 1 184 ? -6.058 1.823 -7.480 1.00 84.56 184 TRP A CA 1
ATOM 1547 C C . TRP A 1 184 ? -7.116 2.138 -8.537 1.00 84.56 184 TRP A C 1
ATOM 1549 O O . TRP A 1 184 ? -8.262 2.410 -8.180 1.00 84.56 184 TRP A O 1
ATOM 1559 N N . GLY A 1 185 ? -6.763 2.037 -9.823 1.00 83.62 185 GLY A N 1
ATOM 1560 C CA . GLY A 1 185 ? -7.689 2.231 -10.941 1.00 83.62 185 GLY A CA 1
ATOM 1561 C C . GLY A 1 185 ? -8.686 1.082 -11.138 1.00 83.62 185 GLY A C 1
ATOM 1562 O O . GLY A 1 185 ? -9.623 1.199 -11.932 1.00 83.62 185 GLY A O 1
ATOM 1563 N N . ILE A 1 186 ? -8.520 -0.039 -10.429 1.00 88.25 186 ILE A N 1
ATOM 1564 C CA . ILE A 1 186 ? -9.390 -1.205 -10.571 1.00 88.25 186 ILE A CA 1
ATOM 1565 C C . ILE A 1 186 ? -10.684 -0.983 -9.784 1.00 88.25 186 ILE A C 1
ATOM 1567 O O . ILE A 1 186 ? -10.672 -0.878 -8.562 1.00 88.25 186 ILE A O 1
ATOM 1571 N N . ALA A 1 187 ? -11.817 -0.968 -10.491 1.00 86.94 187 ALA A N 1
ATOM 1572 C CA . ALA A 1 187 ? -13.145 -0.704 -9.926 1.00 86.94 187 ALA A CA 1
ATOM 1573 C C . ALA A 1 187 ? -13.964 -1.970 -9.585 1.00 86.94 187 ALA A C 1
ATOM 1575 O O . ALA A 1 187 ? -15.151 -1.874 -9.284 1.00 86.94 187 ALA A O 1
ATOM 1576 N N . ASP A 1 188 ? -13.358 -3.156 -9.656 1.00 88.81 188 ASP A N 1
ATOM 1577 C CA . ASP A 1 188 ? -13.993 -4.442 -9.345 1.00 88.81 188 ASP A CA 1
ATOM 1578 C C . ASP A 1 188 ? -13.131 -5.252 -8.369 1.00 88.81 188 ASP A C 1
ATOM 1580 O O . ASP A 1 188 ? -11.928 -5.415 -8.577 1.00 88.81 188 ASP A O 1
ATOM 1584 N N . TYR A 1 189 ? -13.761 -5.812 -7.333 1.00 91.12 189 TYR A N 1
ATOM 1585 C CA . TYR A 1 189 ? -13.064 -6.567 -6.293 1.00 91.12 189 TYR A CA 1
ATOM 1586 C C . TYR A 1 189 ? -12.397 -7.841 -6.826 1.00 91.12 189 TYR A C 1
ATOM 1588 O O . TYR A 1 189 ? -11.267 -8.140 -6.445 1.00 91.12 189 TYR A O 1
ATOM 1596 N N . GLY A 1 190 ? -13.060 -8.585 -7.720 1.00 92.50 190 GLY A N 1
ATOM 1597 C CA . GLY A 1 190 ? -12.509 -9.836 -8.252 1.00 92.50 190 GLY A CA 1
ATOM 1598 C C . GLY A 1 190 ? -11.214 -9.605 -9.031 1.00 92.50 190 GLY A C 1
ATOM 1599 O O . GLY A 1 190 ? -10.199 -10.256 -8.779 1.00 92.50 190 GLY A O 1
ATOM 1600 N N . THR A 1 191 ? -11.240 -8.615 -9.921 1.00 92.88 191 THR A N 1
ATOM 1601 C CA . THR A 1 191 ? -10.093 -8.172 -10.719 1.00 92.88 191 THR A CA 1
ATOM 1602 C C . THR A 1 191 ? -8.990 -7.612 -9.826 1.00 92.88 191 THR A C 1
ATOM 1604 O O . THR A 1 191 ? -7.826 -7.943 -10.031 1.00 92.88 191 THR A O 1
ATOM 1607 N N . TYR A 1 192 ? -9.340 -6.824 -8.803 1.00 93.62 192 TYR A N 1
ATOM 1608 C CA . TYR A 1 192 ? -8.378 -6.267 -7.849 1.00 93.62 192 TYR A CA 1
ATOM 1609 C C . TYR A 1 192 ? -7.638 -7.378 -7.093 1.00 93.62 192 TYR A C 1
ATOM 1611 O O . TYR A 1 192 ? -6.410 -7.431 -7.086 1.00 93.62 192 TYR A O 1
ATOM 1619 N N . THR A 1 193 ? -8.372 -8.342 -6.533 1.00 94.06 193 THR A N 1
ATOM 1620 C CA . THR A 1 193 ? -7.784 -9.504 -5.855 1.00 94.06 193 THR A CA 1
ATOM 1621 C C . THR A 1 193 ? -6.914 -10.339 -6.794 1.00 94.06 193 THR A C 1
ATOM 1623 O O . THR A 1 193 ? -5.840 -10.798 -6.396 1.00 94.06 193 THR A O 1
ATOM 1626 N N . GLN A 1 194 ? -7.350 -10.559 -8.038 1.00 95.12 194 GLN A N 1
ATOM 1627 C CA . GLN A 1 194 ? -6.539 -11.267 -9.027 1.00 95.12 194 GLN A CA 1
ATOM 1628 C C . GLN A 1 194 ? -5.240 -10.514 -9.322 1.00 95.12 194 GLN A C 1
ATOM 1630 O O . GLN A 1 194 ? -4.181 -11.139 -9.349 1.00 95.12 194 GLN A O 1
ATOM 1635 N N . PHE A 1 195 ? -5.317 -9.192 -9.484 1.00 95.56 195 PHE A N 1
ATOM 1636 C CA . PHE A 1 195 ? -4.168 -8.330 -9.720 1.00 95.56 195 PHE A CA 1
ATOM 1637 C C . PHE A 1 195 ? -3.139 -8.444 -8.598 1.00 95.56 195 PHE A C 1
ATOM 1639 O O . PHE A 1 195 ? -1.976 -8.754 -8.853 1.00 95.56 195 PHE A O 1
ATOM 1646 N N . CYS A 1 196 ? -3.565 -8.296 -7.346 1.00 95.38 196 CYS A N 1
ATOM 1647 C CA . CYS A 1 196 ? -2.649 -8.378 -6.217 1.00 95.38 196 CYS A CA 1
ATOM 1648 C C . CYS A 1 196 ? -2.032 -9.777 -6.040 1.00 95.38 196 CYS A C 1
ATOM 1650 O O . CYS A 1 196 ? -0.843 -9.911 -5.733 1.00 95.38 196 CYS A O 1
ATOM 1652 N N . LYS A 1 197 ? -2.805 -10.847 -6.282 1.00 95.31 197 LYS A N 1
ATOM 1653 C CA . LYS A 1 197 ? -2.271 -12.220 -6.297 1.00 95.31 197 LYS A CA 1
ATOM 1654 C C . LYS A 1 197 ? -1.223 -12.402 -7.392 1.00 95.31 197 LYS A C 1
ATOM 1656 O O . LYS A 1 197 ? -0.200 -13.038 -7.146 1.00 95.31 197 LYS A O 1
ATOM 1661 N N . GLU A 1 198 ? -1.464 -11.853 -8.578 1.00 96.69 198 GLU A N 1
ATOM 1662 C CA . GLU A 1 198 ? -0.526 -11.907 -9.698 1.00 96.69 198 GLU A CA 1
ATOM 1663 C C . GLU A 1 198 ? 0.749 -11.108 -9.408 1.00 96.69 198 GLU A C 1
ATOM 1665 O O . GLU A 1 198 ? 1.851 -11.602 -9.644 1.00 96.69 198 GLU A O 1
ATOM 1670 N N . MET A 1 199 ? 0.620 -9.947 -8.762 1.00 95.88 199 MET A N 1
ATOM 1671 C CA . MET A 1 199 ? 1.750 -9.160 -8.272 1.00 95.88 199 MET A CA 1
ATOM 1672 C C . MET A 1 199 ? 2.613 -9.971 -7.296 1.00 95.88 199 MET A C 1
ATOM 1674 O O . MET A 1 199 ? 3.829 -10.045 -7.462 1.00 95.88 199 MET A O 1
ATOM 1678 N N . ARG A 1 200 ? 2.012 -10.677 -6.328 1.00 94.69 200 ARG A N 1
ATOM 1679 C CA . ARG A 1 200 ? 2.770 -11.558 -5.419 1.00 94.69 200 ARG A CA 1
ATOM 1680 C C . ARG A 1 200 ? 3.442 -12.729 -6.137 1.00 94.69 200 ARG A C 1
ATOM 1682 O O . ARG A 1 200 ? 4.535 -13.132 -5.738 1.00 94.69 200 ARG A O 1
ATOM 1689 N N . LYS A 1 201 ? 2.830 -13.299 -7.183 1.00 95.69 201 LYS A N 1
ATOM 1690 C CA . LYS A 1 201 ? 3.484 -14.340 -8.000 1.00 95.69 201 LYS A CA 1
ATOM 1691 C C . LYS A 1 201 ? 4.691 -13.783 -8.748 1.00 95.69 201 LYS A C 1
ATOM 1693 O O . LYS A 1 201 ? 5.739 -14.428 -8.723 1.00 95.69 201 LYS A O 1
ATOM 1698 N N . PHE A 1 202 ? 4.558 -12.596 -9.339 1.00 96.19 202 PHE A N 1
ATOM 1699 C CA . PHE A 1 202 ? 5.661 -11.882 -9.977 1.00 96.19 202 PHE A CA 1
ATOM 1700 C C . PHE A 1 202 ? 6.818 -11.668 -8.995 1.00 96.19 202 PHE A C 1
ATOM 1702 O O . PHE A 1 202 ? 7.931 -12.111 -9.268 1.00 96.19 202 PHE A O 1
ATOM 1709 N N . GLN A 1 203 ? 6.551 -11.096 -7.818 1.00 95.31 203 GLN A N 1
ATOM 1710 C CA . GLN A 1 203 ? 7.574 -10.849 -6.798 1.00 95.31 203 GLN A CA 1
ATOM 1711 C C . GLN A 1 203 ? 8.280 -12.148 -6.359 1.00 95.31 203 GLN A C 1
ATOM 1713 O O . GLN A 1 203 ? 9.508 -12.212 -6.331 1.00 95.31 203 GLN A O 1
ATOM 1718 N N . ARG A 1 204 ? 7.527 -13.231 -6.095 1.00 94.31 204 ARG A N 1
ATOM 1719 C CA . ARG A 1 204 ? 8.110 -14.550 -5.769 1.00 94.31 204 ARG A CA 1
ATOM 1720 C C . ARG A 1 204 ? 8.976 -15.096 -6.904 1.00 94.31 204 ARG A C 1
ATOM 1722 O O . ARG A 1 204 ? 10.005 -15.711 -6.635 1.00 94.31 204 ARG A O 1
ATOM 1729 N N . HIS A 1 205 ? 8.544 -14.941 -8.154 1.00 95.19 205 HIS A N 1
ATOM 1730 C CA . HIS A 1 205 ? 9.314 -15.386 -9.311 1.00 95.19 205 HIS A CA 1
ATOM 1731 C C . HIS A 1 205 ? 10.613 -14.586 -9.437 1.00 95.19 205 HIS A C 1
ATOM 1733 O O . HIS A 1 205 ? 11.680 -15.184 -9.534 1.00 95.19 205 HIS A O 1
ATOM 1739 N N . TYR A 1 206 ? 10.529 -13.259 -9.344 1.00 95.06 206 TYR A N 1
ATOM 1740 C CA . TYR A 1 206 ? 11.683 -12.370 -9.359 1.00 95.06 206 TYR A CA 1
ATOM 1741 C C . TYR A 1 206 ? 12.717 -12.775 -8.299 1.00 95.06 206 TYR A C 1
ATOM 1743 O O . TYR A 1 206 ? 13.853 -13.096 -8.646 1.00 95.06 206 TYR A O 1
ATOM 1751 N N . TYR A 1 207 ? 12.322 -12.899 -7.029 1.00 93.19 207 TYR A N 1
ATOM 1752 C CA . TYR A 1 207 ? 13.252 -13.266 -5.957 1.00 93.19 207 TYR A CA 1
ATOM 1753 C C . TYR A 1 207 ? 13.903 -14.637 -6.159 1.00 93.19 207 TYR A C 1
ATOM 1755 O O . TYR A 1 207 ? 15.115 -14.763 -6.019 1.00 93.19 207 TYR A O 1
ATOM 1763 N N . LYS A 1 208 ? 13.152 -15.647 -6.616 1.00 93.06 208 LYS A N 1
ATOM 1764 C CA . LYS A 1 208 ? 13.710 -16.977 -6.940 1.00 93.06 208 LYS A CA 1
ATOM 1765 C C . LYS A 1 208 ? 14.764 -16.968 -8.049 1.00 93.06 208 LYS A C 1
ATOM 1767 O O . LYS A 1 208 ? 15.531 -17.920 -8.152 1.00 93.06 208 LYS A O 1
ATOM 1772 N N . THR A 1 209 ? 14.756 -15.948 -8.899 1.00 91.56 209 THR A N 1
ATOM 1773 C CA . THR A 1 209 ? 15.665 -15.812 -10.047 1.00 91.56 209 THR A CA 1
ATOM 1774 C C . THR A 1 209 ? 16.789 -14.805 -9.813 1.00 91.56 209 THR A C 1
ATOM 1776 O O . THR A 1 209 ? 17.565 -14.539 -10.721 1.00 91.56 209 THR A O 1
ATOM 1779 N N . THR A 1 210 ? 16.883 -14.233 -8.613 1.00 88.44 210 THR A N 1
ATOM 1780 C CA . THR A 1 210 ? 17.932 -13.273 -8.251 1.00 88.44 210 THR A CA 1
ATOM 1781 C C . THR A 1 210 ? 18.721 -13.781 -7.049 1.00 88.44 210 THR A C 1
ATOM 1783 O O . THR A 1 210 ? 18.390 -14.800 -6.443 1.00 88.44 210 THR A O 1
ATOM 1786 N N . SER A 1 211 ? 19.779 -13.062 -6.676 1.00 79.56 211 SER A N 1
ATOM 1787 C CA . SER A 1 211 ? 20.574 -13.371 -5.483 1.00 79.56 211 SER A CA 1
ATOM 1788 C C . SER A 1 211 ? 19.807 -13.211 -4.163 1.00 79.56 211 SER A C 1
ATOM 1790 O O . SER A 1 211 ? 20.251 -13.735 -3.144 1.00 79.56 211 SER A O 1
ATOM 1792 N N . ASN A 1 212 ? 18.662 -12.518 -4.164 1.00 80.12 212 ASN A N 1
ATOM 1793 C CA . ASN A 1 212 ? 17.816 -12.325 -2.988 1.00 80.12 212 ASN A CA 1
ATOM 1794 C C . ASN A 1 212 ? 16.627 -13.303 -2.989 1.00 80.12 212 ASN A C 1
ATOM 1796 O O . ASN A 1 212 ? 15.481 -12.905 -3.193 1.00 80.12 212 ASN A O 1
ATOM 1800 N N . THR A 1 213 ? 16.896 -14.592 -2.768 1.00 75.88 213 THR A N 1
ATOM 1801 C CA . THR A 1 213 ? 15.878 -15.659 -2.847 1.00 75.88 213 THR A CA 1
ATOM 1802 C C . THR A 1 213 ? 14.802 -15.603 -1.766 1.00 75.88 213 THR A C 1
ATOM 1804 O O . THR A 1 213 ? 13.749 -16.218 -1.930 1.00 75.88 213 THR A O 1
ATOM 1807 N N . GLU A 1 214 ? 15.051 -14.869 -0.683 1.00 75.25 214 GLU A N 1
ATOM 1808 C CA . GLU A 1 214 ? 14.145 -14.701 0.462 1.00 75.25 214 GLU A CA 1
ATOM 1809 C C . GLU A 1 214 ? 13.510 -13.306 0.503 1.00 75.25 214 GLU A C 1
ATOM 1811 O O . GLU A 1 214 ? 13.058 -12.847 1.549 1.00 75.25 214 GLU A O 1
ATOM 1816 N N . GLY A 1 215 ? 13.498 -12.604 -0.632 1.00 80.94 215 GLY A N 1
ATOM 1817 C CA . GLY A 1 215 ? 12.998 -11.243 -0.683 1.00 80.94 215 GLY A CA 1
ATOM 1818 C C . GLY A 1 215 ? 11.551 -11.091 -0.210 1.00 80.94 215 GLY A C 1
ATOM 1819 O O . GLY A 1 215 ? 10.725 -12.007 -0.267 1.00 80.94 215 GLY A O 1
ATOM 1820 N N . VAL A 1 216 ? 11.260 -9.889 0.275 1.00 87.38 216 VAL A N 1
ATOM 1821 C CA . VAL A 1 216 ? 10.023 -9.574 0.978 1.00 87.38 216 VAL A CA 1
ATOM 1822 C C . VAL A 1 216 ? 8.904 -9.265 -0.009 1.00 87.38 216 VAL A C 1
ATOM 1824 O O . VAL A 1 216 ? 9.074 -8.480 -0.938 1.00 87.38 216 VAL A O 1
ATOM 1827 N N . LEU A 1 217 ? 7.740 -9.884 0.197 1.00 92.62 217 LEU A N 1
ATOM 1828 C CA . LEU A 1 217 ? 6.582 -9.646 -0.656 1.00 92.62 217 LEU A CA 1
ATOM 1829 C C . LEU A 1 217 ? 5.839 -8.392 -0.210 1.00 92.62 217 LEU A C 1
ATOM 1831 O O . LEU A 1 217 ? 5.391 -8.317 0.931 1.00 92.62 217 LEU A O 1
ATOM 1835 N N . PHE A 1 218 ? 5.655 -7.455 -1.125 1.00 91.19 218 PHE A N 1
ATOM 1836 C CA . PHE A 1 218 ? 4.914 -6.222 -0.912 1.00 91.19 218 PHE A CA 1
ATOM 1837 C C . PHE A 1 218 ? 3.434 -6.386 -1.255 1.00 91.19 218 PHE A C 1
ATOM 1839 O O . PHE A 1 218 ? 3.049 -7.134 -2.161 1.00 91.19 218 PHE A O 1
ATOM 1846 N N . THR A 1 219 ? 2.614 -5.644 -0.528 1.00 91.56 219 THR A N 1
ATOM 1847 C CA . THR A 1 219 ? 1.162 -5.554 -0.644 1.00 91.56 219 THR A CA 1
ATOM 1848 C C . THR A 1 219 ? 0.706 -4.150 -0.215 1.00 91.56 219 THR A C 1
ATOM 1850 O O . THR A 1 219 ? 1.528 -3.267 0.024 1.00 91.56 219 THR A O 1
ATOM 1853 N N . SER A 1 220 ? -0.601 -3.915 -0.126 1.00 88.06 220 SER A N 1
ATOM 1854 C CA . SER A 1 220 ? -1.159 -2.672 0.420 1.00 88.06 220 SER A CA 1
ATOM 1855 C C . SER A 1 220 ? -2.042 -2.949 1.629 1.00 88.06 220 SER A C 1
ATOM 1857 O O . SER A 1 220 ? -2.715 -3.982 1.686 1.00 88.06 220 SER A O 1
ATOM 1859 N N . PHE A 1 221 ? -2.105 -1.999 2.567 1.00 88.06 221 PHE A N 1
ATOM 1860 C CA . PHE A 1 221 ? -3.067 -2.068 3.675 1.00 88.06 221 PHE A CA 1
ATOM 1861 C C . PHE A 1 221 ? -4.513 -2.167 3.153 1.00 88.06 221 PHE A C 1
ATOM 1863 O O . PHE A 1 221 ? -5.324 -2.911 3.696 1.00 88.06 221 PHE A O 1
ATOM 1870 N N . THR A 1 222 ? -4.803 -1.492 2.034 1.00 89.31 222 THR A N 1
ATOM 1871 C CA . THR A 1 222 ? -6.087 -1.546 1.329 1.00 89.31 222 THR A CA 1
ATOM 1872 C C . THR A 1 222 ? -6.461 -2.974 0.944 1.00 89.31 222 THR A C 1
ATOM 1874 O O . THR A 1 222 ? -7.619 -3.362 1.084 1.00 89.31 222 THR A O 1
ATOM 1877 N N . GLU A 1 223 ? -5.509 -3.778 0.464 1.00 93.00 223 GLU A N 1
ATOM 1878 C CA . GLU A 1 223 ? -5.794 -5.170 0.119 1.00 93.00 223 GLU A CA 1
ATOM 1879 C C . GLU A 1 223 ? -6.263 -5.964 1.342 1.00 93.00 223 GLU A C 1
ATOM 1881 O O . GLU A 1 223 ? -7.204 -6.752 1.232 1.00 93.00 223 GLU A O 1
ATOM 1886 N N . VAL A 1 224 ? -5.652 -5.718 2.504 1.00 94.62 224 VAL A N 1
ATOM 1887 C CA . VAL A 1 224 ? -6.041 -6.344 3.773 1.00 94.62 224 VAL A CA 1
ATOM 1888 C C . VAL A 1 224 ? -7.417 -5.850 4.217 1.00 94.62 224 VAL A C 1
ATOM 1890 O O . VAL A 1 224 ?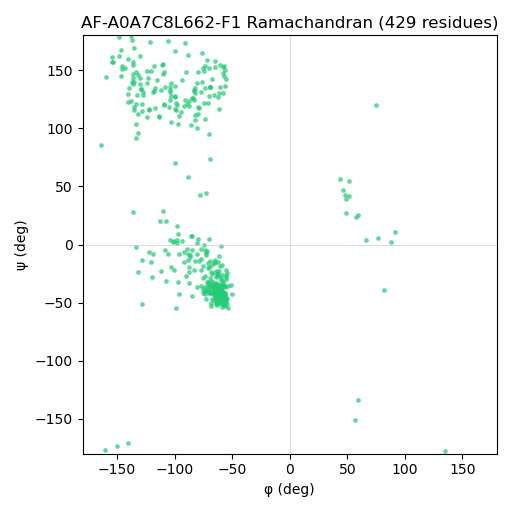 -8.287 -6.659 4.526 1.00 94.62 224 VAL A O 1
ATOM 1893 N N . GLU A 1 225 ? -7.667 -4.542 4.184 1.00 92.75 225 GLU A N 1
ATOM 1894 C CA . GLU A 1 225 ? -8.961 -3.949 4.550 1.00 92.75 225 GLU A CA 1
ATOM 1895 C C . GLU A 1 225 ? -10.117 -4.467 3.702 1.00 92.75 225 GLU A C 1
ATOM 1897 O O . GLU A 1 225 ? -11.224 -4.669 4.205 1.00 92.75 225 GLU A O 1
ATOM 1902 N N . LEU A 1 226 ? -9.872 -4.711 2.415 1.00 93.56 226 LEU A N 1
ATOM 1903 C CA . LEU A 1 226 ? -10.866 -5.264 1.505 1.00 93.56 226 LEU A CA 1
ATOM 1904 C C . LEU A 1 226 ? -11.165 -6.738 1.767 1.00 93.56 226 LEU A C 1
ATOM 1906 O O . LEU A 1 226 ? -12.093 -7.274 1.164 1.00 93.56 226 LEU A O 1
ATOM 1910 N N . LEU A 1 227 ? -10.463 -7.410 2.680 1.00 95.00 227 LEU A N 1
ATOM 1911 C CA . LEU A 1 227 ? -10.919 -8.700 3.188 1.00 95.00 227 LEU A CA 1
ATOM 1912 C C . LEU A 1 227 ? -12.187 -8.548 4.038 1.00 95.00 227 LEU A C 1
ATOM 1914 O O . LEU A 1 227 ? -12.994 -9.473 4.043 1.00 95.00 227 LEU A O 1
ATOM 1918 N N . ASN A 1 228 ? -12.464 -7.375 4.615 1.00 93.06 228 ASN A N 1
ATOM 1919 C CA . ASN A 1 228 ? -13.768 -7.087 5.210 1.00 93.06 228 ASN A CA 1
ATOM 1920 C C . ASN A 1 228 ? -14.834 -6.837 4.113 1.00 93.06 228 ASN A C 1
ATOM 1922 O O . ASN A 1 228 ? -14.690 -5.905 3.312 1.00 93.06 228 ASN A O 1
ATOM 1926 N N . PRO A 1 229 ? -15.943 -7.606 4.073 1.00 90.81 229 PRO A N 1
ATOM 1927 C CA . PRO A 1 229 ? -16.999 -7.436 3.073 1.00 90.81 229 PRO A CA 1
ATOM 1928 C C . PRO A 1 229 ? -17.644 -6.043 3.033 1.00 90.81 229 PRO A C 1
ATOM 1930 O O . PRO A 1 229 ? -18.007 -5.577 1.953 1.00 90.81 229 PRO A O 1
ATOM 1933 N N . GLU A 1 230 ? -17.769 -5.354 4.170 1.00 89.00 230 GLU A N 1
ATOM 1934 C CA . GLU A 1 230 ? -18.337 -4.001 4.230 1.00 89.00 230 GLU A CA 1
ATOM 1935 C C . GLU A 1 230 ? -17.464 -2.990 3.482 1.00 89.00 230 GLU A C 1
ATOM 1937 O O . GLU A 1 230 ? -17.983 -2.102 2.802 1.00 89.00 230 GLU A O 1
ATOM 1942 N N . ASN A 1 231 ? -16.140 -3.142 3.561 1.00 89.94 231 ASN A N 1
ATOM 1943 C CA . ASN A 1 231 ? -15.200 -2.269 2.859 1.00 89.94 231 ASN A CA 1
ATOM 1944 C C . ASN A 1 231 ? -15.248 -2.491 1.347 1.00 89.94 231 ASN A C 1
ATOM 1946 O O . ASN A 1 231 ? -15.147 -1.529 0.588 1.00 89.94 231 ASN A O 1
ATOM 1950 N N . ARG A 1 232 ? -15.479 -3.732 0.896 1.00 90.00 232 ARG A N 1
ATOM 1951 C CA . ARG A 1 232 ? -15.676 -4.040 -0.533 1.00 90.00 232 ARG A CA 1
ATOM 1952 C C . ARG A 1 232 ? -16.874 -3.278 -1.085 1.00 90.00 232 ARG A C 1
ATOM 1954 O O . ARG A 1 232 ? -16.771 -2.637 -2.125 1.00 90.00 232 ARG A O 1
ATOM 1961 N N . VAL A 1 233 ? -17.995 -3.319 -0.363 1.00 85.12 233 VAL A N 1
ATOM 1962 C CA . VAL A 1 233 ? -19.214 -2.603 -0.752 1.00 85.12 233 VAL A CA 1
ATOM 1963 C C . VAL A 1 233 ? -18.951 -1.098 -0.801 1.00 85.12 233 VAL A C 1
ATOM 1965 O O . VAL A 1 233 ? -19.261 -0.469 -1.803 1.00 85.12 233 VAL A O 1
ATOM 1968 N N . LYS A 1 234 ? -18.309 -0.523 0.222 1.00 84.00 234 LYS A N 1
ATOM 1969 C CA . LYS A 1 234 ? -17.998 0.918 0.262 1.00 84.00 234 LYS A CA 1
ATOM 1970 C C . LYS A 1 234 ? -17.049 1.374 -0.849 1.00 84.00 234 LYS A C 1
ATOM 1972 O O . LYS A 1 234 ? -17.221 2.469 -1.370 1.00 84.00 234 LYS A O 1
ATOM 1977 N N . ARG A 1 235 ? -16.042 0.566 -1.197 1.00 83.88 235 ARG A N 1
ATOM 1978 C CA . ARG A 1 235 ? -15.053 0.923 -2.225 1.00 83.88 235 ARG A CA 1
ATOM 1979 C C . ARG A 1 235 ? -15.614 0.805 -3.639 1.00 83.88 235 ARG A C 1
ATOM 1981 O O . ARG A 1 235 ? -15.317 1.649 -4.477 1.00 83.88 235 ARG A O 1
ATOM 1988 N N . PHE A 1 236 ? -16.376 -0.253 -3.914 1.00 84.06 236 PHE A N 1
ATOM 1989 C CA . PHE A 1 236 ? -16.768 -0.611 -5.280 1.00 84.06 236 PHE A CA 1
ATOM 1990 C C . PHE A 1 236 ? -18.236 -0.300 -5.616 1.00 84.06 236 PHE A C 1
ATOM 1992 O O . PHE A 1 236 ? -18.614 -0.388 -6.784 1.00 84.06 236 PHE A O 1
ATOM 1999 N N . ASP A 1 237 ? -19.065 0.099 -4.644 1.00 80.19 237 ASP A N 1
ATOM 2000 C CA . ASP A 1 237 ? -20.412 0.625 -4.895 1.00 80.19 237 ASP A CA 1
ATOM 2001 C C . ASP A 1 237 ? -20.436 2.150 -4.751 1.00 80.19 237 ASP A C 1
ATOM 2003 O O . ASP A 1 237 ? -20.474 2.702 -3.652 1.00 80.19 237 ASP A O 1
ATOM 2007 N N . SER A 1 238 ? -20.509 2.843 -5.888 1.00 69.38 238 SER A N 1
ATOM 2008 C CA . SER A 1 238 ? -20.589 4.306 -5.950 1.00 69.38 238 SER A CA 1
ATOM 2009 C C . SER A 1 238 ? -21.830 4.901 -5.266 1.00 69.38 238 SER A C 1
ATOM 2011 O O . SER A 1 238 ? -21.945 6.121 -5.172 1.00 69.38 238 SER A O 1
ATOM 2013 N N . LYS A 1 239 ? -22.807 4.078 -4.856 1.00 75.06 239 LYS A N 1
ATOM 2014 C CA . LYS A 1 239 ? -24.015 4.513 -4.134 1.00 75.06 239 LYS A CA 1
ATOM 2015 C C . LYS A 1 239 ? -23.829 4.543 -2.619 1.00 75.06 239 LYS A C 1
ATOM 2017 O O . LYS A 1 239 ? -24.685 5.093 -1.925 1.00 75.06 239 LYS A O 1
ATOM 2022 N N . VAL A 1 240 ? -22.760 3.943 -2.102 1.00 69.19 240 VAL A N 1
ATOM 2023 C CA . VAL A 1 240 ? -22.479 3.866 -0.669 1.00 69.19 240 VAL A CA 1
ATOM 2024 C C . VAL A 1 240 ? -21.452 4.940 -0.315 1.00 69.19 240 VAL A C 1
ATOM 2026 O O . VAL A 1 240 ? -20.412 5.054 -0.952 1.00 69.19 240 VAL A O 1
ATOM 2029 N N . GLY A 1 241 ? -21.757 5.768 0.688 1.00 60.03 241 GLY A N 1
ATOM 2030 C CA . GLY A 1 241 ? -20.833 6.808 1.148 1.00 60.03 241 GLY A CA 1
ATOM 2031 C C . GLY A 1 241 ? -19.515 6.208 1.652 1.00 60.03 241 GLY A C 1
ATOM 2032 O O . GLY A 1 241 ? -19.521 5.242 2.413 1.00 60.03 241 GLY A O 1
ATOM 2033 N N . SER A 1 242 ? -18.390 6.804 1.258 1.00 62.09 242 SER A N 1
ATOM 2034 C CA . SER A 1 242 ? -17.035 6.274 1.476 1.00 62.09 242 SER A CA 1
ATOM 2035 C C . SER A 1 242 ? -16.407 6.632 2.832 1.00 62.09 242 SER A C 1
ATOM 2037 O O . SER A 1 242 ? -15.226 6.381 3.039 1.00 62.09 242 SER A O 1
ATOM 2039 N N . TYR A 1 243 ? -17.151 7.254 3.752 1.00 57.72 243 TYR A N 1
ATOM 2040 C CA . TYR A 1 243 ? -16.535 8.036 4.835 1.00 57.72 243 TYR A CA 1
ATOM 2041 C C . TYR A 1 243 ? -15.940 7.239 6.001 1.00 57.72 243 TYR A C 1
ATOM 2043 O O . TYR A 1 243 ? -15.071 7.767 6.684 1.00 57.72 243 TYR A O 1
ATOM 2051 N N . MET A 1 244 ? -16.358 5.996 6.246 1.00 66.69 244 MET A N 1
ATOM 2052 C CA . MET A 1 244 ? -15.786 5.192 7.335 1.00 66.69 244 MET A CA 1
ATOM 2053 C C . MET A 1 244 ? -15.343 3.828 6.838 1.00 66.69 244 MET A C 1
ATOM 2055 O O . MET A 1 244 ? -16.181 3.002 6.471 1.00 66.69 244 MET A O 1
ATOM 2059 N N . VAL A 1 245 ? -14.039 3.574 6.882 1.00 74.56 245 VAL A N 1
ATOM 2060 C CA . VAL A 1 245 ? -13.464 2.243 6.676 1.00 74.56 245 VAL A CA 1
ATOM 2061 C C . VAL A 1 245 ? -13.661 1.430 7.954 1.00 74.56 245 VAL A C 1
ATOM 2063 O O . VAL A 1 245 ? -13.399 1.914 9.053 1.00 74.56 245 VAL A O 1
ATOM 2066 N N . ASN A 1 246 ? -14.175 0.207 7.829 1.00 86.19 246 ASN A N 1
ATOM 2067 C CA . ASN A 1 246 ? -14.219 -0.724 8.949 1.00 86.19 246 ASN A CA 1
ATOM 2068 C C . ASN A 1 246 ? -12.851 -1.402 9.053 1.00 86.19 246 ASN A C 1
ATOM 2070 O O . ASN A 1 246 ? -12.522 -2.242 8.221 1.00 86.19 246 ASN A O 1
ATOM 2074 N N . THR A 1 247 ? -12.055 -1.043 10.056 1.00 89.38 247 THR A N 1
ATOM 2075 C CA . THR A 1 247 ? -10.690 -1.568 10.203 1.00 89.38 247 THR A CA 1
ATOM 2076 C C . THR A 1 247 ? -10.639 -3.022 10.675 1.00 89.38 247 THR A C 1
ATOM 2078 O O . THR A 1 247 ? -9.566 -3.615 10.741 1.00 89.38 247 THR A O 1
ATOM 2081 N N . ALA A 1 248 ? -11.786 -3.629 10.995 1.00 94.31 248 ALA A N 1
ATOM 2082 C CA . ALA A 1 248 ? -11.834 -4.997 11.476 1.00 94.31 248 ALA A CA 1
ATOM 2083 C C . ALA A 1 248 ? -11.698 -6.008 10.345 1.00 94.31 248 ALA A C 1
ATOM 2085 O O . ALA A 1 248 ? -12.580 -6.119 9.494 1.00 94.31 248 ALA A O 1
ATOM 2086 N N . VAL A 1 249 ? -10.639 -6.811 10.387 1.00 96.31 249 VAL A N 1
ATOM 2087 C CA . VAL A 1 249 ? -10.446 -7.929 9.459 1.00 96.31 249 VAL A CA 1
ATOM 2088 C C . VAL A 1 249 ? -10.185 -9.196 10.254 1.00 96.31 249 VAL A C 1
ATOM 2090 O O . VAL A 1 249 ? -9.335 -9.226 11.140 1.00 96.31 249 VAL A O 1
ATOM 2093 N N . ARG A 1 250 ? -10.940 -10.252 9.955 1.00 96.81 250 ARG A N 1
ATOM 2094 C CA . ARG A 1 250 ? -10.846 -11.515 10.681 1.00 96.81 250 ARG A CA 1
ATOM 2095 C C . ARG A 1 250 ? -9.515 -12.208 10.384 1.00 96.81 250 ARG A C 1
ATOM 2097 O O . ARG A 1 250 ? -9.125 -12.329 9.224 1.00 96.81 250 ARG A O 1
ATOM 2104 N N . ILE A 1 251 ? -8.861 -12.730 11.421 1.00 96.75 251 ILE A N 1
ATOM 2105 C CA . ILE A 1 251 ? -7.564 -13.415 11.302 1.00 96.75 251 ILE A CA 1
ATOM 2106 C C . ILE A 1 251 ? -7.629 -14.598 10.328 1.00 96.75 251 ILE A C 1
ATOM 2108 O O . ILE A 1 251 ? -6.736 -14.759 9.496 1.00 96.75 251 ILE A O 1
ATOM 2112 N N . ALA A 1 252 ? -8.706 -15.389 10.380 1.00 96.44 252 ALA A N 1
ATOM 2113 C CA . ALA A 1 252 ? -8.901 -16.510 9.462 1.00 96.44 252 ALA A CA 1
ATOM 2114 C C . ALA A 1 252 ? -8.861 -16.097 7.984 1.00 96.44 252 ALA A C 1
ATOM 2116 O O . ALA A 1 252 ? -8.216 -16.771 7.183 1.00 96.44 252 ALA A O 1
ATOM 2117 N N . ASP A 1 253 ? -9.507 -14.979 7.644 1.00 96.94 253 ASP A N 1
ATOM 2118 C CA . ASP A 1 253 ? -9.586 -14.497 6.265 1.00 96.94 253 ASP A CA 1
ATOM 2119 C C . ASP A 1 253 ? -8.207 -14.051 5.762 1.00 96.94 253 ASP A C 1
ATOM 2121 O O . ASP A 1 253 ? -7.874 -14.267 4.601 1.00 96.94 253 ASP A O 1
ATOM 2125 N N . ILE A 1 254 ? -7.377 -13.473 6.637 1.00 97.12 254 ILE A N 1
ATOM 2126 C CA . ILE A 1 254 ? -6.005 -13.058 6.309 1.00 97.12 254 ILE A CA 1
ATOM 2127 C C . ILE A 1 254 ? -5.120 -14.278 6.067 1.00 97.12 254 ILE A C 1
ATOM 2129 O O . ILE A 1 254 ? -4.439 -14.345 5.041 1.00 97.12 254 ILE A O 1
ATOM 2133 N N . ILE A 1 255 ? -5.142 -15.243 6.993 1.00 96.19 255 ILE A N 1
ATOM 2134 C CA . ILE A 1 255 ? -4.332 -16.462 6.901 1.00 96.19 255 ILE A CA 1
ATOM 2135 C C . ILE A 1 255 ? -4.673 -17.231 5.623 1.00 96.19 255 ILE A C 1
ATOM 2137 O O . ILE A 1 255 ? -3.756 -17.600 4.890 1.00 96.19 255 ILE A O 1
ATOM 2141 N N . ASP A 1 256 ? -5.961 -17.421 5.322 1.00 95.88 256 ASP A N 1
ATOM 2142 C CA . ASP A 1 256 ? -6.410 -18.100 4.101 1.00 95.88 256 ASP A CA 1
ATOM 2143 C C . ASP A 1 256 ? -6.009 -17.318 2.842 1.00 95.88 256 ASP A C 1
ATOM 2145 O O . ASP A 1 256 ? -5.388 -17.855 1.922 1.00 95.88 256 ASP A O 1
ATOM 2149 N N . TYR A 1 257 ? -6.291 -16.013 2.814 1.00 96.69 257 TYR A N 1
ATOM 2150 C CA . TYR A 1 257 ? -6.077 -15.193 1.628 1.00 96.69 257 TYR A CA 1
ATOM 2151 C C . TYR A 1 257 ? -4.598 -15.043 1.243 1.00 96.69 257 TYR A C 1
ATOM 2153 O O . TYR A 1 257 ? -4.253 -15.111 0.054 1.00 96.69 257 TYR A O 1
ATOM 2161 N N . PHE A 1 258 ? -3.723 -14.826 2.229 1.00 95.75 258 PHE A N 1
ATOM 2162 C CA . PHE A 1 258 ? -2.278 -14.711 2.016 1.00 95.75 258 PHE A CA 1
ATOM 2163 C C . PHE A 1 258 ? -1.555 -16.064 2.071 1.00 95.75 258 PHE A C 1
ATOM 2165 O O . PHE A 1 258 ? -0.382 -16.127 1.691 1.00 95.75 258 PHE A O 1
ATOM 2172 N N . ASN A 1 259 ? -2.253 -17.138 2.461 1.00 93.88 259 ASN A N 1
ATOM 2173 C CA . ASN A 1 259 ? -1.702 -18.472 2.695 1.00 93.88 259 ASN A CA 1
ATOM 2174 C C . ASN A 1 259 ? -0.491 -18.410 3.647 1.00 93.88 259 ASN A C 1
ATOM 2176 O O . ASN A 1 259 ? 0.617 -18.828 3.291 1.00 93.88 259 ASN A O 1
ATOM 2180 N N . LEU A 1 260 ? -0.705 -17.811 4.823 1.00 93.81 260 LEU A N 1
ATOM 2181 C CA . LEU A 1 260 ? 0.317 -17.641 5.861 1.00 93.81 260 LEU A CA 1
ATOM 2182 C C . LEU A 1 260 ? 0.557 -18.964 6.603 1.00 93.81 260 LEU A C 1
ATOM 2184 O O . LEU A 1 260 ? -0.394 -19.680 6.915 1.00 93.81 260 LEU A O 1
ATOM 2188 N N . ASP A 1 261 ? 1.815 -19.277 6.919 1.00 90.81 261 ASP A N 1
ATOM 2189 C CA . ASP A 1 261 ? 2.191 -20.493 7.661 1.00 90.81 261 ASP A CA 1
ATOM 2190 C C . ASP A 1 261 ? 2.162 -20.251 9.180 1.00 90.81 261 ASP A C 1
ATOM 2192 O O . ASP A 1 261 ? 3.157 -20.401 9.888 1.00 90.81 261 ASP A O 1
ATOM 2196 N N . ILE A 1 262 ? 0.996 -19.843 9.686 1.00 89.75 262 ILE A N 1
ATOM 2197 C CA . ILE A 1 262 ? 0.787 -19.570 11.110 1.00 89.75 262 ILE A CA 1
ATOM 2198 C C . ILE A 1 262 ? 0.137 -20.785 11.771 1.00 89.75 262 ILE A C 1
ATOM 2200 O O . ILE A 1 262 ? -0.980 -21.187 11.438 1.00 89.75 262 ILE A O 1
ATOM 2204 N N . LYS A 1 263 ? 0.816 -21.360 12.768 1.00 85.56 263 LYS A N 1
ATOM 2205 C CA . LYS A 1 263 ? 0.259 -22.442 13.590 1.00 85.56 263 LYS A CA 1
ATOM 2206 C C . LYS A 1 263 ? -0.556 -21.869 14.738 1.00 85.56 263 LYS A C 1
ATOM 2208 O O . LYS A 1 263 ? -0.003 -21.453 15.751 1.00 85.56 263 LYS A O 1
ATOM 2213 N N . VAL A 1 264 ? -1.874 -21.919 14.600 1.00 85.12 264 VAL A N 1
ATOM 2214 C CA . VAL A 1 264 ? -2.798 -21.470 15.643 1.00 85.12 264 VAL A CA 1
ATOM 2215 C C . VAL A 1 264 ? -3.159 -22.638 16.560 1.00 85.12 264 VAL A C 1
ATOM 2217 O O . VAL A 1 264 ? -3.593 -23.695 16.107 1.00 85.12 264 VAL A O 1
ATOM 2220 N N . THR A 1 265 ? -2.933 -22.465 17.863 1.00 84.81 265 THR A N 1
ATOM 2221 C CA . THR A 1 265 ? -3.096 -23.514 18.886 1.00 84.81 265 THR A CA 1
ATOM 2222 C C . THR A 1 265 ? -4.535 -23.675 19.384 1.00 84.81 265 THR A C 1
ATOM 2224 O O . THR A 1 265 ? -4.880 -24.744 19.883 1.00 84.81 265 THR A O 1
ATOM 2227 N N . ASP A 1 266 ? -5.372 -22.645 19.232 1.00 89.94 266 ASP A N 1
ATOM 2228 C CA . ASP A 1 266 ? -6.797 -22.632 19.583 1.00 89.94 266 ASP A CA 1
ATOM 2229 C C . ASP A 1 266 ? -7.604 -22.012 18.434 1.00 89.94 266 ASP A C 1
ATOM 2231 O O . ASP A 1 266 ? -7.396 -20.853 18.074 1.00 89.94 266 ASP A O 1
ATOM 2235 N N . GLU A 1 267 ? -8.558 -22.761 17.875 1.00 88.50 267 GLU A N 1
ATOM 2236 C CA . GLU A 1 267 ? -9.430 -22.295 16.789 1.00 88.50 267 GLU A CA 1
ATOM 2237 C C . GLU A 1 267 ? -10.186 -21.005 17.140 1.00 88.50 267 GLU A C 1
ATOM 2239 O O . GLU A 1 267 ? -10.492 -20.216 16.250 1.00 88.50 267 GLU A O 1
ATOM 2244 N N . LYS A 1 268 ? -10.434 -20.718 18.425 1.00 90.88 268 LYS A N 1
ATOM 2245 C CA . LYS A 1 268 ? -11.068 -19.454 18.840 1.00 90.88 268 LYS A CA 1
ATOM 2246 C C . LYS A 1 268 ? -10.237 -18.223 18.493 1.00 90.88 268 LYS A C 1
ATOM 2248 O O . LYS A 1 268 ? -10.807 -17.153 18.294 1.00 90.88 268 LYS A O 1
ATOM 2253 N N . LEU A 1 269 ? -8.915 -18.353 18.399 1.00 92.69 269 LEU A N 1
ATOM 2254 C CA . LEU A 1 269 ? -8.035 -17.253 18.002 1.00 92.69 269 LEU A CA 1
ATOM 2255 C C . LEU A 1 269 ? -8.259 -16.860 16.533 1.00 92.69 269 LEU A C 1
ATOM 2257 O O . LEU A 1 269 ? -8.086 -15.699 16.182 1.00 92.69 269 LEU A O 1
ATOM 2261 N N . MET A 1 270 ? -8.750 -17.780 15.696 1.00 93.62 270 MET A N 1
ATOM 2262 C CA . MET A 1 270 ? -9.122 -17.506 14.299 1.00 93.62 270 MET A CA 1
ATOM 2263 C C . MET A 1 270 ? -10.391 -16.646 14.164 1.00 93.62 270 MET A C 1
ATOM 2265 O O . MET A 1 270 ? -10.674 -16.111 13.088 1.00 93.62 270 MET A O 1
ATOM 2269 N N . GLU A 1 271 ? -11.175 -16.524 15.239 1.00 93.62 271 GLU A N 1
ATOM 2270 C CA . GLU A 1 271 ? -12.362 -15.662 15.327 1.00 93.62 271 GLU A CA 1
ATOM 2271 C C . GLU A 1 271 ? -12.028 -14.241 15.812 1.00 93.62 271 GLU A C 1
ATOM 2273 O O . GLU A 1 271 ? -12.923 -13.393 15.879 1.00 93.62 271 GLU A O 1
ATOM 2278 N N . LYS A 1 272 ? -10.763 -13.968 16.167 1.00 94.75 272 LYS A N 1
ATOM 2279 C CA . LYS A 1 272 ? -10.296 -12.610 16.464 1.00 94.75 272 LYS A CA 1
ATOM 2280 C C . LYS A 1 272 ? -10.198 -11.774 15.185 1.00 94.75 272 LYS A C 1
ATOM 2282 O O . LYS A 1 272 ? -10.075 -12.298 14.071 1.00 94.75 272 LYS A O 1
ATOM 2287 N N . TYR A 1 273 ? -10.221 -10.460 15.371 1.00 96.44 273 TYR A N 1
ATOM 2288 C CA . TYR A 1 273 ? -10.064 -9.472 14.310 1.00 96.44 273 TYR A CA 1
ATOM 2289 C C . TYR A 1 273 ? -8.817 -8.634 14.563 1.00 96.44 273 TYR A C 1
ATOM 2291 O O . TYR A 1 273 ? -8.647 -8.121 15.667 1.00 96.44 273 TYR A O 1
ATOM 2299 N N . ILE A 1 274 ? -7.987 -8.453 13.539 1.00 95.88 274 ILE A N 1
ATOM 2300 C CA . ILE A 1 274 ? -6.966 -7.406 13.577 1.00 95.88 274 ILE A CA 1
ATOM 2301 C C . ILE A 1 274 ? -7.638 -6.043 13.397 1.00 95.88 274 ILE A C 1
ATOM 2303 O O . ILE A 1 274 ? -8.687 -5.944 12.748 1.00 95.88 274 ILE A O 1
ATOM 2307 N N . ASP A 1 275 ? -7.012 -4.997 13.927 1.00 94.00 275 ASP A N 1
ATOM 2308 C CA . ASP A 1 275 ? -7.310 -3.615 13.562 1.00 94.00 275 ASP A CA 1
ATOM 2309 C C . ASP A 1 275 ? -6.306 -3.165 12.490 1.00 94.00 275 ASP A C 1
ATOM 2311 O O . ASP A 1 275 ? -5.112 -3.014 12.762 1.00 94.00 275 ASP A O 1
ATOM 2315 N N . THR A 1 276 ? -6.767 -2.966 11.251 1.00 92.44 276 THR A N 1
ATOM 2316 C CA . THR A 1 276 ? -5.894 -2.548 10.138 1.00 92.44 276 THR A CA 1
ATOM 2317 C C . THR A 1 276 ? -5.253 -1.182 10.360 1.00 92.44 276 THR A C 1
ATOM 2319 O O . THR A 1 276 ? -4.252 -0.877 9.710 1.00 92.44 276 THR A O 1
ATOM 2322 N N . HIS A 1 277 ? -5.735 -0.380 11.316 1.00 89.75 277 HIS A N 1
ATOM 2323 C CA . HIS A 1 277 ? -5.057 0.849 11.717 1.00 89.75 277 HIS A CA 1
ATOM 2324 C C . HIS A 1 277 ? -3.634 0.593 12.246 1.00 89.75 277 HIS A C 1
ATOM 2326 O O . HIS A 1 277 ? -2.748 1.433 12.062 1.00 89.75 277 HIS A O 1
ATOM 2332 N N . TYR A 1 278 ? -3.369 -0.577 12.839 1.00 91.19 278 TYR A N 1
ATOM 2333 C CA . TYR A 1 278 ? -2.014 -0.943 13.261 1.00 91.19 278 TYR A CA 1
ATOM 2334 C C . TYR A 1 278 ? -1.072 -1.180 12.080 1.00 91.19 278 TYR A C 1
ATOM 2336 O O . TYR A 1 278 ? 0.095 -0.814 12.170 1.00 91.19 278 TYR A O 1
ATOM 2344 N N . LEU A 1 279 ? -1.564 -1.669 10.936 1.00 90.31 279 LEU A N 1
ATOM 2345 C CA . LEU A 1 279 ? -0.736 -1.781 9.728 1.00 90.31 279 LEU A CA 1
ATOM 2346 C C . LEU A 1 279 ? -0.256 -0.405 9.260 1.00 90.31 279 LEU A C 1
ATOM 2348 O O . LEU A 1 279 ? 0.906 -0.240 8.899 1.00 90.31 279 LEU A O 1
ATOM 2352 N N . TYR A 1 280 ? -1.133 0.598 9.314 1.00 86.12 280 TYR A N 1
ATOM 2353 C CA . TYR A 1 280 ? -0.771 1.971 8.977 1.00 86.12 280 TYR A CA 1
ATOM 2354 C C . TYR A 1 280 ? 0.185 2.578 10.011 1.00 86.12 280 TYR A C 1
ATOM 2356 O O . TYR A 1 280 ? 1.249 3.066 9.651 1.00 86.12 280 TYR A O 1
ATOM 2364 N N . THR A 1 281 ? -0.161 2.532 11.297 1.00 86.56 281 THR A N 1
ATOM 2365 C CA . THR A 1 281 ? 0.623 3.218 12.340 1.00 86.56 281 THR A CA 1
ATOM 2366 C C . THR A 1 281 ? 1.978 2.579 12.625 1.00 86.56 281 THR A C 1
ATOM 2368 O O . THR A 1 281 ? 2.906 3.307 12.969 1.00 86.56 281 THR A O 1
ATOM 2371 N N . GLN A 1 282 ? 2.109 1.254 12.494 1.00 85.75 282 GLN A N 1
ATOM 2372 C CA . GLN A 1 282 ? 3.370 0.553 12.757 1.00 85.75 282 GLN A CA 1
ATOM 2373 C C . GLN A 1 282 ? 4.281 0.491 11.526 1.00 85.75 282 GLN A C 1
ATOM 2375 O O . GLN A 1 282 ? 5.500 0.536 11.684 1.00 85.75 282 GLN A O 1
ATOM 2380 N N . PHE A 1 283 ? 3.711 0.404 10.317 1.00 84.50 283 PHE A N 1
ATOM 2381 C CA . PHE A 1 283 ? 4.483 0.122 9.099 1.00 84.50 283 PHE A CA 1
ATOM 2382 C C . PHE A 1 283 ? 4.222 1.124 7.969 1.00 84.50 283 PHE A C 1
ATOM 2384 O O . PHE A 1 283 ? 5.157 1.710 7.433 1.00 84.50 283 PHE A O 1
ATOM 2391 N N . GLY A 1 284 ? 2.955 1.366 7.624 1.00 72.75 284 GLY A N 1
ATOM 2392 C CA . GLY A 1 284 ? 2.585 2.099 6.408 1.00 72.75 284 GLY A CA 1
ATOM 2393 C C . GLY A 1 284 ? 2.705 3.628 6.462 1.00 72.75 284 GLY A C 1
ATOM 2394 O O . GLY A 1 284 ? 2.665 4.253 5.409 1.00 72.75 284 GLY A O 1
ATOM 2395 N N . TYR A 1 285 ? 2.843 4.252 7.638 1.00 70.31 285 TYR A N 1
ATOM 2396 C CA . TYR A 1 285 ? 2.759 5.718 7.800 1.00 70.31 285 TYR A CA 1
ATOM 2397 C C . TYR A 1 285 ? 3.794 6.507 6.976 1.00 70.31 285 TYR A C 1
ATOM 2399 O O . TYR A 1 285 ? 3.564 7.669 6.641 1.00 70.31 285 TYR A O 1
ATOM 2407 N N . TYR A 1 286 ? 4.938 5.898 6.659 1.00 62.91 286 TYR A N 1
ATOM 2408 C CA . TYR A 1 286 ? 6.033 6.550 5.932 1.00 62.91 286 TYR A CA 1
ATOM 2409 C C . TYR A 1 286 ? 6.046 6.249 4.428 1.00 62.91 286 TYR A C 1
ATOM 2411 O O . TYR A 1 286 ? 6.927 6.732 3.719 1.00 62.91 286 TYR A O 1
ATOM 2419 N N . GLU A 1 287 ? 5.085 5.468 3.943 1.00 69.88 287 GLU A N 1
ATOM 2420 C CA . GLU A 1 287 ? 5.095 4.889 2.604 1.00 69.88 287 GLU A CA 1
ATOM 2421 C C . GLU A 1 287 ? 4.063 5.563 1.684 1.00 69.88 287 GLU A C 1
ATOM 2423 O O . GLU A 1 287 ? 2.918 5.786 2.075 1.00 69.88 287 GLU A O 1
ATOM 2428 N N . PHE A 1 288 ? 4.447 5.881 0.439 1.00 61.62 288 PHE A N 1
ATOM 2429 C CA . PHE A 1 288 ? 3.650 6.714 -0.484 1.00 61.62 288 PHE A CA 1
ATOM 2430 C C . PHE A 1 288 ? 2.229 6.190 -0.737 1.00 61.62 288 PHE A C 1
ATOM 2432 O O . PHE A 1 288 ? 1.290 6.979 -0.853 1.00 61.62 288 PHE A O 1
ATOM 2439 N N . PHE A 1 289 ? 2.058 4.867 -0.795 1.00 63.34 289 PHE A N 1
ATOM 2440 C CA . PHE A 1 289 ? 0.760 4.221 -1.007 1.00 63.34 289 PHE A CA 1
ATOM 2441 C C . PHE A 1 289 ? 0.278 3.440 0.212 1.00 63.34 289 PHE A C 1
ATOM 2443 O O . PHE A 1 289 ? -0.558 2.539 0.073 1.00 63.34 289 PHE A O 1
ATOM 2450 N N . ASN A 1 290 ? 0.815 3.749 1.399 1.00 70.56 290 ASN A N 1
ATOM 2451 C CA . ASN A 1 290 ? 0.638 2.933 2.600 1.00 70.56 290 ASN A CA 1
ATOM 2452 C C . ASN A 1 290 ? 0.932 1.450 2.293 1.00 70.56 290 ASN A C 1
ATOM 2454 O O . ASN A 1 290 ? 0.190 0.538 2.690 1.00 70.56 290 ASN A O 1
ATOM 2458 N N . ASN A 1 291 ? 1.956 1.220 1.467 1.00 82.56 291 ASN A N 1
ATOM 2459 C CA . ASN A 1 291 ? 2.422 -0.111 1.137 1.00 82.56 291 ASN A CA 1
ATOM 2460 C C . ASN A 1 291 ? 3.033 -0.746 2.375 1.00 82.56 291 ASN A C 1
ATOM 2462 O O . ASN A 1 291 ? 3.673 -0.097 3.192 1.00 82.56 291 ASN A O 1
ATOM 2466 N N . ILE A 1 292 ? 2.790 -2.038 2.489 1.00 91.19 292 ILE A N 1
ATOM 2467 C CA . ILE A 1 292 ? 3.244 -2.874 3.590 1.00 91.19 292 ILE A CA 1
ATOM 2468 C C . ILE A 1 292 ? 3.747 -4.179 2.993 1.00 91.19 292 ILE A C 1
ATOM 2470 O O . ILE A 1 292 ? 3.617 -4.441 1.791 1.00 91.19 292 ILE A O 1
ATOM 2474 N N . THR A 1 293 ? 4.283 -5.042 3.830 1.00 92.56 293 THR A N 1
ATOM 2475 C CA . THR A 1 293 ? 4.782 -6.343 3.419 1.00 92.56 293 THR A CA 1
ATOM 2476 C C . THR A 1 293 ? 3.914 -7.472 3.963 1.00 92.56 293 THR A C 1
ATOM 2478 O O . THR A 1 293 ? 3.226 -7.337 4.970 1.00 92.56 293 THR A O 1
ATOM 2481 N N . VAL A 1 294 ? 3.910 -8.621 3.287 1.00 94.38 294 VAL A N 1
ATOM 2482 C CA . VAL A 1 294 ? 3.208 -9.817 3.780 1.00 94.38 294 VAL A CA 1
ATOM 2483 C C . VAL A 1 294 ? 3.732 -10.248 5.164 1.00 94.38 294 VAL A C 1
ATOM 2485 O O . VAL A 1 294 ? 2.896 -10.563 6.007 1.00 94.38 294 VAL A O 1
ATOM 2488 N N . PRO A 1 295 ? 5.051 -10.202 5.458 1.00 93.75 295 PRO A N 1
ATOM 2489 C CA . PRO A 1 295 ? 5.554 -10.404 6.818 1.00 93.75 295 PRO A CA 1
ATOM 2490 C C . PRO A 1 295 ? 5.019 -9.408 7.858 1.00 93.75 295 PRO A C 1
ATOM 2492 O O . PRO A 1 295 ? 4.776 -9.800 8.992 1.00 93.75 295 PRO A O 1
ATOM 2495 N N . GLU A 1 296 ? 4.792 -8.142 7.503 1.00 94.25 296 GLU A N 1
ATOM 2496 C CA . GLU A 1 296 ? 4.172 -7.165 8.418 1.00 94.25 296 GLU A CA 1
ATOM 2497 C C . GLU A 1 296 ? 2.697 -7.488 8.689 1.00 94.25 296 GLU A C 1
ATOM 2499 O O . GLU A 1 296 ? 2.227 -7.360 9.818 1.00 94.25 296 GLU A O 1
ATOM 2504 N N . VAL A 1 297 ? 1.969 -7.972 7.676 1.00 95.38 297 VAL A N 1
ATOM 2505 C CA . VAL A 1 297 ? 0.604 -8.495 7.859 1.00 95.38 297 VAL A CA 1
ATOM 2506 C C . VAL A 1 297 ? 0.609 -9.697 8.807 1.00 95.38 297 VAL A C 1
ATOM 2508 O O . VAL A 1 297 ? -0.223 -9.771 9.709 1.00 95.38 297 VAL A O 1
ATOM 2511 N N . GLU A 1 298 ? 1.553 -10.622 8.628 1.00 95.50 298 GLU A N 1
ATOM 2512 C CA . GLU A 1 298 ? 1.753 -11.772 9.516 1.00 95.50 298 GLU A CA 1
ATOM 2513 C C . GLU A 1 298 ? 2.099 -11.341 10.949 1.00 95.50 298 GLU A C 1
ATOM 2515 O O . GLU A 1 298 ? 1.516 -11.873 11.894 1.00 95.50 298 GLU A O 1
ATOM 2520 N N . ALA A 1 299 ? 2.962 -10.335 11.120 1.00 94.50 299 ALA A N 1
ATOM 2521 C CA . ALA A 1 299 ? 3.322 -9.792 12.427 1.00 94.50 299 ALA A CA 1
ATOM 2522 C C . ALA A 1 299 ? 2.099 -9.245 13.179 1.00 94.50 299 ALA A C 1
ATOM 2524 O O . ALA A 1 299 ? 1.867 -9.641 14.316 1.00 94.50 299 ALA A O 1
ATOM 2525 N N . ILE A 1 300 ? 1.246 -8.437 12.533 1.00 95.19 300 ILE A N 1
ATOM 2526 C CA . ILE A 1 300 ? 0.015 -7.936 13.176 1.00 95.19 300 ILE A CA 1
ATOM 2527 C C . ILE A 1 300 ? -0.938 -9.074 13.551 1.00 95.19 300 ILE A C 1
ATOM 2529 O O . ILE A 1 300 ? -1.583 -9.015 14.602 1.00 95.19 300 ILE A O 1
ATOM 2533 N N . VAL A 1 301 ? -1.045 -10.115 12.718 1.00 95.94 301 VAL A N 1
ATOM 2534 C CA . VAL A 1 301 ? -1.850 -11.298 13.052 1.00 95.94 301 VAL A CA 1
ATOM 2535 C C . VAL A 1 301 ? -1.316 -11.968 14.319 1.00 95.94 301 VAL A C 1
ATOM 2537 O O . VAL A 1 301 ? -2.102 -12.245 15.226 1.00 95.94 301 VAL A O 1
ATOM 2540 N N . MET A 1 302 ? -0.003 -12.190 14.407 1.00 95.31 302 MET A N 1
ATOM 2541 C CA . MET A 1 302 ? 0.636 -12.796 15.579 1.00 95.31 302 MET A CA 1
ATOM 2542 C C . MET A 1 302 ? 0.481 -11.928 16.831 1.00 95.31 302 MET A C 1
ATOM 2544 O O . MET A 1 302 ? 0.007 -12.422 17.852 1.00 95.31 302 MET A O 1
ATOM 2548 N N . ASP A 1 303 ? 0.751 -10.629 16.733 1.00 95.25 303 ASP A N 1
ATOM 2549 C CA . ASP A 1 303 ? 0.626 -9.687 17.847 1.00 95.25 303 ASP A CA 1
ATOM 2550 C C . ASP A 1 303 ? -0.824 -9.594 18.363 1.00 95.25 303 ASP A C 1
ATOM 2552 O O . ASP A 1 303 ? -1.065 -9.457 19.562 1.00 95.25 303 ASP A O 1
ATOM 2556 N N . THR A 1 304 ? -1.822 -9.729 17.483 1.00 94.62 304 THR A N 1
ATOM 2557 C CA . THR A 1 304 ? -3.243 -9.783 17.883 1.00 94.62 304 THR A CA 1
ATOM 2558 C C . THR A 1 304 ? -3.602 -11.124 18.543 1.00 94.62 304 THR A C 1
ATOM 2560 O O . THR A 1 304 ? -4.406 -11.187 19.482 1.00 94.62 304 THR A O 1
ATOM 2563 N N . ILE A 1 305 ? -3.021 -12.232 18.071 1.00 93.94 305 ILE A N 1
ATOM 2564 C CA . ILE A 1 305 ? -3.185 -13.553 18.695 1.00 93.94 305 ILE A CA 1
ATOM 2565 C C . ILE A 1 305 ? -2.625 -13.540 20.120 1.00 93.94 305 ILE A C 1
ATOM 2567 O O . ILE A 1 305 ? -3.303 -14.036 21.023 1.00 93.94 305 ILE A O 1
ATOM 2571 N N . GLU A 1 306 ? -1.453 -12.933 20.306 1.00 93.06 306 GLU A N 1
ATOM 2572 C CA . GLU A 1 306 ? -0.714 -12.826 21.570 1.00 93.06 306 GLU A CA 1
ATOM 2573 C C . GLU A 1 306 ? -1.236 -11.723 22.512 1.00 93.06 306 GLU A C 1
ATOM 2575 O O . GLU A 1 306 ? -0.658 -11.506 23.576 1.00 93.06 306 GLU A O 1
ATOM 2580 N N . ASP A 1 307 ? -2.341 -11.057 22.153 1.00 90.06 307 ASP A N 1
ATOM 2581 C CA . ASP A 1 307 ? -2.961 -9.962 22.917 1.00 90.06 307 ASP A CA 1
ATOM 2582 C C . ASP A 1 307 ? -2.022 -8.754 23.143 1.00 90.06 307 ASP A C 1
ATOM 2584 O O . ASP A 1 307 ? -2.209 -7.974 24.079 1.00 90.06 307 ASP A O 1
ATOM 2588 N N . ILE A 1 308 ? -1.028 -8.571 22.265 1.00 93.19 308 ILE A N 1
ATOM 2589 C CA . ILE A 1 308 ? -0.179 -7.373 22.208 1.00 93.19 308 ILE A CA 1
ATOM 2590 C C . ILE A 1 308 ? -0.986 -6.205 21.631 1.00 93.19 308 ILE A C 1
ATOM 2592 O O . ILE A 1 308 ? -0.987 -5.114 22.205 1.00 93.19 308 ILE A O 1
ATOM 2596 N N . PHE A 1 309 ? -1.708 -6.444 20.530 1.00 92.06 309 PHE A N 1
ATOM 2597 C CA . PHE A 1 309 ? -2.661 -5.483 19.972 1.00 92.06 309 PHE A CA 1
ATOM 2598 C C . PHE A 1 309 ? -4.108 -5.881 20.290 1.00 92.06 309 PHE A C 1
ATOM 2600 O O . PHE A 1 309 ? -4.488 -7.039 20.089 1.00 92.06 309 PHE A O 1
ATOM 2607 N N . PRO A 1 310 ? -4.944 -4.938 20.766 1.00 90.44 310 PRO A N 1
ATOM 2608 C CA . PRO A 1 310 ? -6.354 -5.203 20.998 1.00 90.44 310 PRO A CA 1
ATOM 2609 C C . PRO A 1 310 ? -7.116 -5.367 19.677 1.00 90.44 310 PRO A C 1
ATOM 2611 O O . PRO A 1 310 ? -6.795 -4.743 18.666 1.00 90.44 310 PRO A O 1
ATOM 2614 N N . GLU A 1 311 ? -8.199 -6.149 19.715 1.00 92.50 311 GLU A N 1
ATOM 2615 C CA . GLU A 1 311 ? -9.186 -6.153 18.631 1.00 92.50 311 GLU A CA 1
ATOM 2616 C C . GLU A 1 311 ? -9.737 -4.725 18.399 1.00 92.50 311 GLU A C 1
ATOM 2618 O O . GLU A 1 311 ? -9.874 -3.942 19.351 1.00 92.50 311 GLU A O 1
ATOM 2623 N N . PRO A 1 312 ? -10.135 -4.387 17.161 1.00 91.50 312 PRO A N 1
ATOM 2624 C CA . PRO A 1 312 ? -10.691 -3.080 16.826 1.00 91.50 312 PRO A CA 1
ATOM 2625 C C . PRO A 1 312 ? -11.915 -2.765 17.683 1.00 91.50 312 PRO A C 1
ATOM 2627 O O . PRO A 1 312 ? -12.734 -3.644 17.990 1.00 91.50 312 PRO A O 1
ATOM 2630 N N . PHE A 1 313 ? -12.091 -1.485 18.029 1.00 89.75 313 PHE A N 1
ATOM 2631 C CA . PHE A 1 313 ? -13.181 -1.042 18.905 1.00 89.75 313 PHE A CA 1
ATOM 2632 C C . PHE A 1 313 ? -14.567 -1.492 18.413 1.00 89.75 313 PHE A C 1
ATOM 2634 O O . PHE A 1 313 ? -15.427 -1.864 19.215 1.00 89.75 313 PHE A O 1
ATOM 2641 N N . SER A 1 314 ? -14.772 -1.531 17.091 1.00 88.56 314 SER A N 1
ATOM 2642 C CA . SER A 1 314 ? -16.007 -2.001 16.450 1.00 88.56 314 SER A CA 1
ATOM 2643 C C . SER A 1 314 ? -16.408 -3.426 16.858 1.00 88.56 314 SER A C 1
ATOM 2645 O O . SER A 1 314 ? -17.604 -3.719 16.896 1.00 88.56 314 SER A O 1
ATOM 2647 N N . VAL A 1 315 ? -15.439 -4.270 17.222 1.00 90.75 315 VAL A N 1
ATOM 2648 C CA . VAL A 1 315 ? -15.631 -5.653 17.672 1.00 90.75 315 VAL A CA 1
ATOM 2649 C C . VAL A 1 315 ? -15.597 -5.743 19.197 1.00 90.75 315 VAL A C 1
ATOM 2651 O O . VAL A 1 315 ? -16.554 -6.237 19.805 1.00 90.75 315 VAL A O 1
ATOM 2654 N N . ARG A 1 316 ? -14.528 -5.245 19.841 1.00 90.19 316 ARG A N 1
ATOM 2655 C CA . ARG A 1 316 ? -14.323 -5.453 21.288 1.00 90.19 316 ARG A CA 1
ATOM 2656 C C . ARG A 1 316 ? -15.399 -4.808 22.158 1.00 90.19 316 ARG A C 1
ATOM 2658 O O . ARG A 1 316 ? -15.740 -5.371 23.195 1.00 90.19 316 ARG A O 1
ATOM 2665 N N . LYS A 1 317 ? -16.042 -3.721 21.707 1.00 91.81 317 LYS A N 1
ATOM 2666 C CA 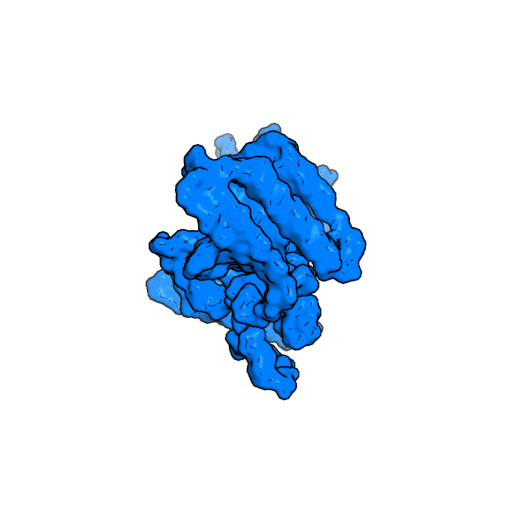. LYS A 1 317 ? -17.134 -3.049 22.444 1.00 91.81 317 LYS A CA 1
ATOM 2667 C C . LYS A 1 317 ? -18.296 -3.973 22.837 1.00 91.81 317 LYS A C 1
ATOM 2669 O O . LYS A 1 317 ? -19.009 -3.699 23.797 1.00 91.81 317 LYS A O 1
ATOM 2674 N N . HIS A 1 318 ? -18.501 -5.073 22.112 1.00 90.44 318 HIS A N 1
ATOM 2675 C CA . HIS A 1 318 ? -19.551 -6.051 22.415 1.00 90.44 318 HIS A CA 1
ATOM 2676 C C . HIS A 1 318 ? -19.085 -7.199 23.322 1.00 90.44 318 HIS A C 1
ATOM 2678 O O . HIS A 1 318 ? -19.927 -7.909 23.867 1.00 90.44 318 HIS A O 1
ATOM 2684 N N . LYS A 1 319 ? -17.769 -7.374 23.489 1.00 89.06 319 LYS A N 1
ATOM 2685 C CA . LYS A 1 319 ? -17.142 -8.425 24.308 1.00 89.06 319 LYS A CA 1
ATOM 2686 C C . LYS A 1 319 ? -16.630 -7.902 25.658 1.00 89.06 319 LYS A C 1
ATOM 2688 O O . LYS A 1 319 ? -16.435 -8.700 26.569 1.00 89.06 319 LYS A O 1
ATOM 2693 N N . CYS A 1 320 ? -16.437 -6.587 25.780 1.00 90.38 320 CYS A N 1
ATOM 2694 C CA . CYS A 1 320 ? -15.956 -5.932 26.993 1.00 90.38 320 CYS A CA 1
ATOM 2695 C C . CYS A 1 320 ? -16.821 -6.262 28.220 1.00 90.38 320 CYS A C 1
ATOM 2697 O O . CYS A 1 320 ? -18.051 -6.340 28.144 1.00 90.38 320 CYS A O 1
ATOM 2699 N N . THR A 1 321 ? -16.172 -6.426 29.374 1.00 90.44 321 THR A N 1
ATOM 2700 C CA . THR A 1 321 ? -16.831 -6.883 30.613 1.00 90.44 321 THR A CA 1
ATOM 2701 C C . THR A 1 321 ? -17.542 -5.773 31.392 1.00 90.44 321 THR A C 1
ATOM 2703 O O . THR A 1 321 ? -18.365 -6.082 32.251 1.00 90.44 321 THR A O 1
ATOM 2706 N N . TYR A 1 322 ? -17.277 -4.495 31.079 1.00 93.44 322 TYR A N 1
ATOM 2707 C CA . TYR A 1 322 ? -17.931 -3.311 31.669 1.00 93.44 322 TYR A CA 1
ATOM 2708 C C . TYR A 1 322 ? -18.100 -3.396 33.199 1.00 93.44 322 TYR A C 1
ATOM 2710 O O . TYR A 1 322 ? -19.204 -3.307 33.730 1.00 93.44 322 TYR A O 1
ATOM 2718 N N . ILE A 1 323 ? -16.989 -3.594 33.912 1.00 94.31 323 ILE A N 1
ATOM 2719 C CA . ILE A 1 323 ? -16.973 -3.889 35.356 1.00 94.31 323 ILE A CA 1
ATOM 2720 C C . ILE A 1 323 ? -17.380 -2.714 36.255 1.00 94.31 323 ILE A C 1
ATOM 2722 O O . ILE A 1 323 ? -17.722 -2.929 37.417 1.00 94.31 323 ILE A O 1
ATOM 2726 N N . ASN A 1 324 ? -17.322 -1.480 35.748 1.00 96.31 324 ASN A N 1
ATOM 2727 C CA . ASN A 1 324 ? -17.706 -0.286 36.489 1.00 96.31 324 ASN A CA 1
ATOM 2728 C C . ASN A 1 324 ? -19.006 0.295 35.943 1.00 96.31 324 ASN A C 1
ATOM 2730 O O . ASN A 1 324 ? -19.275 0.239 34.743 1.00 96.31 324 ASN A O 1
ATOM 2734 N N . SER A 1 325 ? -19.783 0.915 36.828 1.00 96.44 325 SER A N 1
ATOM 2735 C CA . SER A 1 325 ? -21.062 1.531 36.490 1.00 96.44 325 SER A CA 1
ATOM 2736 C C . SER A 1 325 ? -21.319 2.772 37.335 1.00 96.44 325 SER A C 1
ATOM 2738 O O . SER A 1 325 ? -21.015 2.779 38.529 1.00 96.44 325 SER A O 1
ATOM 2740 N N . TYR A 1 326 ? -21.956 3.778 36.748 1.00 97.06 326 TYR A N 1
ATOM 2741 C CA . TYR A 1 326 ? -22.410 4.980 37.429 1.00 97.06 326 TYR A CA 1
ATOM 2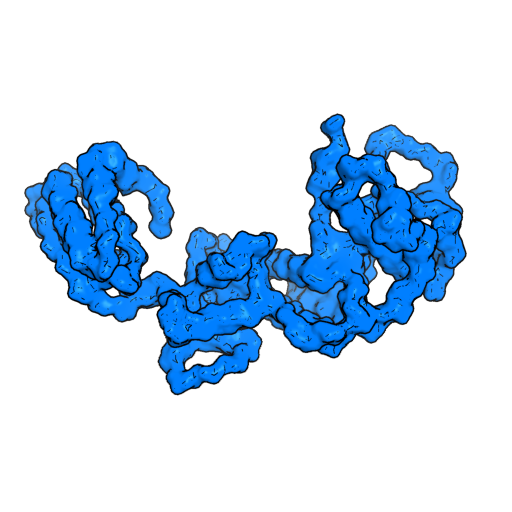742 C C . TYR A 1 326 ? -23.828 5.319 36.976 1.00 97.06 326 TYR A C 1
ATOM 2744 O O . TYR A 1 326 ? -24.084 5.556 35.794 1.00 97.06 326 TYR A O 1
ATOM 2752 N N . ASN A 1 327 ? -24.749 5.312 37.938 1.00 94.75 327 ASN A N 1
ATOM 2753 C CA . ASN A 1 327 ? -26.139 5.685 37.727 1.00 94.75 327 ASN A CA 1
ATOM 2754 C C . ASN A 1 327 ? -26.340 7.117 38.197 1.00 94.75 327 ASN A C 1
ATOM 2756 O O . ASN A 1 327 ? -26.064 7.419 39.358 1.00 94.75 327 ASN A O 1
ATOM 2760 N N . PHE A 1 328 ? -26.889 7.956 37.330 1.00 92.88 328 PHE A N 1
ATOM 2761 C CA . PHE A 1 328 ? -27.240 9.325 37.677 1.00 92.88 328 PHE A CA 1
ATOM 2762 C C . PHE A 1 328 ? -28.612 9.698 37.133 1.00 92.88 328 PHE A C 1
ATOM 2764 O O . PHE A 1 328 ? -29.125 9.096 36.185 1.00 92.88 328 PHE A O 1
ATOM 2771 N N . LYS A 1 329 ? -29.245 10.670 37.791 1.00 89.69 329 LYS A N 1
ATOM 2772 C CA . LYS A 1 329 ? -30.622 11.068 37.503 1.00 89.69 329 LYS A CA 1
ATOM 2773 C C . LYS A 1 329 ? -30.677 12.538 37.141 1.00 89.69 329 LYS A C 1
ATOM 2775 O O . LYS A 1 329 ? -30.423 13.393 37.980 1.00 89.69 329 LYS A O 1
ATOM 2780 N N . ILE A 1 330 ? -31.088 12.823 35.913 1.00 86.38 330 ILE A N 1
ATOM 2781 C CA . ILE A 1 330 ? -31.177 14.186 35.395 1.00 86.38 330 ILE A CA 1
ATOM 2782 C C . ILE A 1 330 ? -32.636 14.637 35.399 1.00 86.38 330 ILE A C 1
ATOM 2784 O O . ILE A 1 330 ? -33.508 13.957 34.855 1.00 86.38 330 ILE A O 1
ATOM 2788 N N . ASN A 1 331 ? -32.908 15.796 35.993 1.00 82.00 331 ASN A N 1
ATOM 2789 C CA . ASN A 1 331 ? -34.231 16.409 35.931 1.00 82.00 331 ASN A CA 1
ATOM 2790 C C . ASN A 1 331 ? -34.368 17.226 34.641 1.00 82.00 331 ASN A C 1
ATOM 2792 O O . ASN A 1 331 ? -33.568 18.127 34.389 1.00 82.00 331 ASN A O 1
ATOM 2796 N N . ASN A 1 332 ? -35.412 16.950 33.855 1.00 74.88 332 ASN A N 1
ATOM 2797 C CA . ASN A 1 332 ? -35.743 17.715 32.645 1.00 74.88 332 ASN A CA 1
ATOM 2798 C C . ASN A 1 332 ? -37.027 18.553 32.799 1.00 74.88 332 ASN A C 1
ATOM 2800 O O . ASN A 1 332 ? -37.762 18.776 31.840 1.00 74.88 332 ASN A O 1
ATOM 2804 N N . GLY A 1 333 ? -37.333 18.980 34.027 1.00 71.25 333 GLY A N 1
ATOM 2805 C CA . GLY A 1 333 ? -38.493 19.808 34.369 1.00 71.25 333 GLY A CA 1
ATOM 2806 C C . GLY A 1 333 ? -39.806 19.038 34.536 1.00 71.25 333 GLY A C 1
ATOM 2807 O O . GLY A 1 333 ? -40.561 19.341 35.456 1.00 71.25 333 GLY A O 1
ATOM 2808 N N . THR A 1 334 ? -40.074 18.030 33.701 1.00 68.00 334 THR A N 1
ATOM 2809 C CA . THR A 1 334 ? -41.315 17.230 33.779 1.00 68.00 334 THR A CA 1
ATOM 2810 C C . THR A 1 334 ? -41.114 15.816 34.306 1.00 68.00 334 THR A C 1
ATOM 2812 O O . THR A 1 334 ? -42.005 15.304 34.972 1.00 68.00 334 THR A O 1
ATOM 2815 N N . ASN A 1 335 ? -39.958 15.197 34.047 1.00 77.19 335 ASN A N 1
ATOM 2816 C CA . ASN A 1 335 ? -39.634 13.840 34.477 1.00 77.19 335 ASN A CA 1
ATOM 2817 C C . ASN A 1 335 ? -38.202 13.773 35.028 1.00 77.19 335 ASN A C 1
ATOM 2819 O O . ASN A 1 335 ? -37.336 14.584 34.688 1.00 77.19 335 ASN A O 1
ATOM 2823 N N . GLN A 1 336 ? -37.952 12.766 35.861 1.00 82.94 336 GLN A N 1
ATOM 2824 C CA . GLN A 1 336 ? -36.602 12.373 36.242 1.00 82.94 336 GLN A CA 1
ATOM 2825 C C . GLN A 1 336 ? -36.126 11.295 35.266 1.00 82.94 336 GLN A C 1
ATOM 2827 O O . GLN A 1 336 ? -36.751 10.242 35.148 1.00 82.94 336 GLN A O 1
ATOM 2832 N N . MET A 1 337 ? -35.049 11.572 34.537 1.00 85.75 337 MET A N 1
ATOM 2833 C CA . MET A 1 337 ? -34.499 10.665 33.537 1.00 85.75 337 MET A CA 1
ATOM 2834 C C . MET A 1 337 ? -33.327 9.888 34.130 1.00 85.75 337 MET A C 1
ATOM 2836 O O . MET A 1 337 ? -32.347 10.482 34.582 1.00 85.75 337 MET A O 1
ATOM 2840 N N . GLU A 1 338 ? -33.431 8.562 34.131 1.00 90.88 338 GLU A N 1
ATOM 2841 C CA . GLU A 1 338 ? -32.361 7.685 34.605 1.00 90.88 338 GLU A CA 1
ATOM 2842 C C . GLU A 1 338 ? -31.324 7.468 33.505 1.00 90.88 338 GLU A C 1
ATOM 2844 O O . GLU A 1 338 ? -31.657 7.154 32.360 1.00 90.88 338 GLU A O 1
ATOM 2849 N N . CYS A 1 339 ? -30.061 7.658 33.859 1.00 93.81 339 CYS A N 1
ATOM 2850 C CA . CYS A 1 339 ? -28.920 7.495 32.978 1.00 93.81 339 CYS A CA 1
ATOM 2851 C C . CYS A 1 339 ? -27.953 6.492 33.597 1.00 93.81 339 CYS A C 1
ATOM 2853 O O . CYS A 1 339 ? -27.708 6.525 34.805 1.00 93.81 339 CYS A O 1
ATOM 2855 N N . LEU A 1 340 ? -27.393 5.620 32.763 1.00 96.44 340 LEU A N 1
ATOM 2856 C CA . LEU A 1 340 ? -26.382 4.656 33.180 1.00 96.44 340 LEU A CA 1
ATOM 2857 C C . LEU A 1 340 ? -25.178 4.759 32.249 1.00 96.44 340 LEU A C 1
ATOM 2859 O O . LEU A 1 340 ? -25.300 4.555 31.039 1.00 96.44 340 LEU A O 1
ATOM 2863 N N . ALA A 1 341 ? -24.027 5.056 32.841 1.00 97.25 341 ALA A N 1
ATOM 2864 C CA . ALA A 1 341 ? -22.726 4.921 32.210 1.00 97.25 341 ALA A CA 1
ATOM 2865 C C . ALA A 1 341 ? -22.027 3.678 32.766 1.00 97.25 341 ALA A C 1
ATOM 2867 O O . ALA A 1 341 ? -22.024 3.460 33.976 1.00 97.25 341 ALA A O 1
ATOM 2868 N N . GLU A 1 342 ? -21.421 2.875 31.900 1.00 97.31 342 GLU A N 1
ATOM 2869 C CA . GLU A 1 342 ? -20.623 1.713 32.292 1.00 97.31 342 GLU A CA 1
ATOM 2870 C C . GLU A 1 342 ? -19.293 1.719 31.552 1.00 97.31 342 GLU A C 1
ATOM 2872 O O . GLU A 1 342 ? -19.225 2.150 30.397 1.00 97.31 342 GLU A O 1
ATOM 2877 N N . TRP A 1 343 ? -18.229 1.249 32.202 1.00 96.19 343 TRP A N 1
ATOM 2878 C CA . TRP A 1 343 ? -16.898 1.271 31.605 1.00 96.19 343 TRP A CA 1
ATOM 2879 C C . TRP A 1 343 ? -15.945 0.199 32.137 1.00 96.19 343 TRP A C 1
ATOM 2881 O O . TRP A 1 343 ? -16.112 -0.353 33.226 1.00 96.19 343 TRP A O 1
ATOM 2891 N N . HIS A 1 344 ? -14.897 -0.050 31.356 1.00 93.56 344 HIS A N 1
ATOM 2892 C CA . HIS A 1 344 ? -13.696 -0.775 31.742 1.00 93.56 344 HIS A CA 1
ATOM 2893 C C . HIS A 1 344 ? -12.481 0.028 31.260 1.00 93.56 344 HIS A C 1
ATOM 2895 O O . HIS A 1 344 ? -12.183 0.043 30.068 1.00 93.56 344 HIS A O 1
ATOM 2901 N N . TYR A 1 345 ? -11.803 0.724 32.181 1.00 89.50 345 TYR A N 1
ATOM 2902 C CA . TYR A 1 345 ? -10.743 1.682 31.835 1.00 89.50 345 TYR A CA 1
ATOM 2903 C C . TYR A 1 345 ? -9.577 1.013 31.097 1.00 89.50 345 TYR A C 1
ATOM 2905 O O . TYR A 1 345 ? -9.184 1.465 30.033 1.00 89.50 345 TYR A O 1
ATOM 2913 N N . LEU A 1 346 ? -9.087 -0.116 31.619 1.00 87.31 346 LEU A N 1
ATOM 2914 C CA . LEU A 1 346 ? -7.973 -0.871 31.028 1.00 87.31 346 LEU A CA 1
ATOM 2915 C C . LEU A 1 346 ? -8.281 -1.465 29.646 1.00 87.31 346 LEU A C 1
ATOM 2917 O O . LEU A 1 346 ? -7.362 -1.753 28.896 1.00 87.31 346 LEU A O 1
ATOM 2921 N N . GLU A 1 347 ? -9.561 -1.672 29.330 1.00 87.69 347 GLU A N 1
ATOM 2922 C CA . GLU A 1 347 ? -9.982 -2.179 28.016 1.00 87.69 347 GLU A CA 1
ATOM 2923 C C . GLU A 1 347 ? -10.422 -1.021 27.114 1.00 87.69 347 GLU A C 1
ATOM 2925 O O . GLU A 1 347 ? -10.935 -1.283 26.035 1.00 87.69 347 GLU A O 1
ATOM 2930 N N . GLU A 1 348 ? -10.301 0.238 27.564 1.00 89.62 348 GLU A N 1
ATOM 2931 C CA . GLU A 1 348 ? -10.757 1.446 26.864 1.00 89.62 348 GLU A CA 1
ATOM 2932 C C . GLU A 1 348 ? -12.179 1.300 26.303 1.00 89.62 348 GLU A C 1
ATOM 2934 O O . GLU A 1 348 ? -12.461 1.536 25.125 1.00 89.62 348 GLU A O 1
ATOM 2939 N N . CYS A 1 349 ? -13.079 0.800 27.146 1.00 94.00 349 CYS A N 1
ATOM 2940 C CA . CYS A 1 349 ? -14.432 0.433 26.761 1.00 94.00 349 CYS A CA 1
ATOM 2941 C C . CYS A 1 349 ? -15.432 1.215 27.602 1.00 94.00 349 CYS A C 1
ATOM 2943 O O . CYS A 1 349 ? -15.516 1.013 28.811 1.00 94.00 349 CYS A O 1
ATOM 2945 N N . TYR A 1 350 ? -16.228 2.069 26.960 1.00 96.00 350 TYR A N 1
ATOM 2946 C CA . TYR A 1 350 ? -17.213 2.927 27.617 1.00 96.00 350 TYR A CA 1
ATOM 2947 C C . TYR A 1 350 ? -18.567 2.785 26.924 1.00 96.00 350 TYR A C 1
ATOM 2949 O O . TYR A 1 350 ? -18.638 2.626 25.705 1.00 96.00 350 TYR A O 1
ATOM 2957 N N . ARG A 1 351 ? -19.663 2.816 27.682 1.00 96.69 351 ARG A N 1
ATOM 2958 C CA . ARG A 1 351 ? -21.014 2.813 27.115 1.00 96.69 351 ARG A CA 1
ATOM 2959 C C . ARG A 1 351 ? -21.986 3.634 27.946 1.00 96.69 351 ARG A C 1
ATOM 2961 O O . ARG A 1 351 ? -21.841 3.750 29.160 1.00 96.69 351 ARG A O 1
ATOM 2968 N N . PHE A 1 352 ? -22.993 4.178 27.280 1.00 96.69 352 PHE A N 1
ATOM 2969 C CA . PHE A 1 352 ? -24.011 5.033 27.878 1.00 96.69 352 PHE A CA 1
ATOM 2970 C C . PHE A 1 352 ? -25.397 4.634 27.399 1.00 9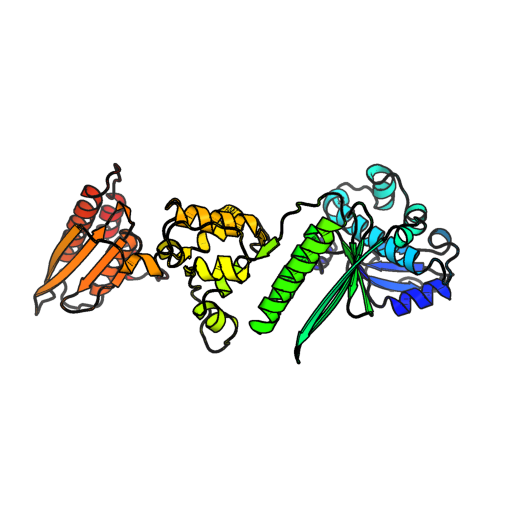6.69 352 PHE A C 1
ATOM 2972 O O . PHE A 1 352 ? -25.589 4.381 26.209 1.00 96.69 352 PHE A O 1
ATOM 2979 N N . ARG A 1 353 ? -26.375 4.640 28.303 1.00 94.62 353 ARG A N 1
ATOM 2980 C CA . ARG A 1 353 ? -27.792 4.585 27.940 1.00 94.62 353 ARG A CA 1
ATOM 2981 C C . ARG A 1 353 ? -28.609 5.614 28.710 1.00 94.62 353 ARG A C 1
ATOM 2983 O O . ARG A 1 353 ? -28.335 5.917 29.874 1.00 94.62 353 ARG A O 1
ATOM 2990 N N . ARG A 1 354 ? -29.661 6.092 28.047 1.00 90.31 354 ARG A N 1
ATOM 2991 C CA . ARG A 1 354 ? -30.643 7.047 28.566 1.00 90.31 354 ARG A CA 1
ATOM 2992 C C . ARG A 1 354 ? -31.999 6.352 28.677 1.00 90.31 354 ARG A C 1
ATOM 2994 O O . ARG A 1 354 ? -32.607 6.041 27.654 1.00 90.31 354 ARG A O 1
ATOM 3001 N N . GLY A 1 355 ? -32.469 6.101 29.895 1.00 85.62 355 GLY A N 1
ATOM 3002 C CA . GLY A 1 355 ? -33.668 5.301 30.151 1.00 85.62 355 GLY A CA 1
ATOM 3003 C C . GLY A 1 355 ? -33.546 3.876 29.600 1.00 85.62 355 GLY A C 1
ATOM 3004 O O . GLY A 1 355 ? -32.517 3.223 29.767 1.00 85.62 355 GLY A O 1
ATOM 3005 N N . GLU A 1 356 ? -34.590 3.412 28.912 1.00 83.44 356 GLU A N 1
ATOM 3006 C CA . GLU A 1 356 ? -34.658 2.074 28.301 1.00 83.44 356 GLU A CA 1
ATOM 3007 C C . GLU A 1 356 ? -34.025 1.997 26.898 1.00 83.44 356 GLU A C 1
ATOM 3009 O O . GLU A 1 356 ? -34.135 0.977 26.217 1.00 83.44 356 GLU A O 1
ATOM 3014 N N . ASN A 1 357 ? -33.357 3.062 26.443 1.00 86.44 357 ASN A N 1
ATOM 3015 C CA . ASN A 1 357 ? -32.697 3.065 25.141 1.00 86.44 357 ASN A CA 1
ATOM 3016 C C . ASN A 1 357 ? -31.541 2.051 25.079 1.00 86.44 357 ASN A C 1
ATOM 3018 O O . ASN A 1 357 ? -30.940 1.683 26.093 1.00 86.44 357 ASN A O 1
ATOM 3022 N N . ALA A 1 358 ? -31.191 1.651 23.854 1.00 91.31 358 ALA A N 1
ATOM 3023 C CA . ALA A 1 358 ? -29.987 0.871 23.595 1.00 91.31 358 ALA A CA 1
ATOM 3024 C C . ALA A 1 358 ? -28.721 1.634 24.024 1.00 91.31 358 ALA A C 1
ATOM 3026 O O . ALA A 1 358 ? -28.699 2.867 24.051 1.00 91.31 358 ALA A O 1
ATOM 3027 N N . TYR A 1 359 ? -27.662 0.887 24.336 1.00 94.62 359 TYR A N 1
ATOM 3028 C CA . TYR A 1 359 ? -26.364 1.475 24.643 1.00 94.62 359 TYR A CA 1
ATOM 3029 C C . TYR A 1 359 ? -25.720 2.096 23.405 1.00 94.62 359 TYR A C 1
ATOM 3031 O O . TYR A 1 359 ? -25.643 1.467 22.349 1.00 94.62 359 TYR A O 1
ATOM 3039 N N . THR A 1 360 ? -25.174 3.294 23.587 1.00 94.75 360 THR A N 1
ATOM 3040 C CA . THR A 1 360 ? -24.156 3.875 22.709 1.00 94.75 360 THR A CA 1
ATOM 3041 C C . THR A 1 360 ? -22.778 3.540 23.274 1.00 94.75 360 THR A C 1
ATOM 3043 O O . THR A 1 360 ? -22.598 3.549 24.491 1.00 94.75 360 THR A O 1
ATOM 3046 N N . TYR A 1 361 ? -21.812 3.243 22.407 1.00 95.06 361 TYR A N 1
ATOM 3047 C CA . TYR A 1 361 ? -20.483 2.747 22.773 1.00 95.06 361 TYR A CA 1
ATOM 3048 C C . TYR A 1 361 ? -19.397 3.755 22.385 1.00 95.06 361 TYR A C 1
ATOM 3050 O O . TYR A 1 361 ? -19.472 4.335 21.304 1.00 95.06 361 TYR A O 1
ATOM 3058 N N . PHE A 1 362 ? -18.374 3.911 23.228 1.00 94.00 362 PHE A N 1
ATOM 3059 C CA . PHE A 1 362 ? -17.256 4.836 23.029 1.00 94.00 362 PHE A CA 1
ATOM 3060 C C . PHE A 1 362 ? -15.919 4.176 23.376 1.00 94.00 362 PHE A C 1
ATOM 3062 O O . PHE A 1 362 ? -15.836 3.388 24.323 1.00 94.00 362 PHE A O 1
ATOM 3069 N N . GLN A 1 363 ? -14.886 4.518 22.607 1.00 90.00 363 GLN A N 1
ATOM 3070 C CA . GLN A 1 363 ? -13.515 4.031 22.800 1.00 90.00 363 GLN A CA 1
ATOM 3071 C C . GLN A 1 363 ? -12.721 4.850 23.823 1.00 90.00 363 GLN A C 1
ATOM 3073 O O . GLN A 1 363 ? -11.591 4.510 24.137 1.00 90.00 363 GLN A O 1
ATOM 3078 N N . SER A 1 364 ? -13.297 5.934 24.344 1.00 91.88 364 SER A N 1
ATOM 3079 C CA . SER A 1 364 ? -12.618 6.819 25.283 1.00 91.88 364 SER A CA 1
ATOM 3080 C C . SER A 1 364 ? -13.605 7.570 26.181 1.00 91.88 364 SER A C 1
ATOM 3082 O O . SER A 1 364 ? -14.794 7.722 25.865 1.00 91.88 364 SER A O 1
ATOM 3084 N N . TYR A 1 365 ? -13.115 8.018 27.338 1.00 92.50 365 TYR A N 1
ATOM 3085 C CA . TYR A 1 365 ? -13.930 8.703 28.341 1.00 92.50 365 TYR A CA 1
ATOM 3086 C C . TYR A 1 365 ? -14.320 10.124 27.909 1.00 92.50 365 TYR A C 1
ATOM 3088 O O . TYR A 1 365 ? -15.410 10.577 28.239 1.00 92.50 365 TYR A O 1
ATOM 3096 N N . ASP A 1 366 ? -13.487 10.825 27.144 1.00 91.88 366 ASP A N 1
ATOM 3097 C CA . ASP A 1 366 ? -13.794 12.147 26.591 1.00 91.88 366 ASP A CA 1
ATOM 3098 C C . ASP A 1 366 ? -14.972 12.068 25.610 1.00 91.88 366 ASP A C 1
ATOM 3100 O O . ASP A 1 366 ? -15.941 12.813 25.758 1.00 91.88 366 ASP A O 1
ATOM 3104 N N . LEU A 1 367 ? -14.968 11.091 24.694 1.00 92.38 367 LEU A N 1
ATOM 3105 C CA . LEU A 1 367 ? -16.078 10.857 23.766 1.00 92.38 367 LEU A CA 1
ATOM 3106 C C . LEU A 1 367 ? -17.378 10.515 24.503 1.00 92.38 367 LEU A C 1
ATOM 3108 O O . LEU A 1 367 ? -18.443 11.013 24.129 1.00 92.38 367 LEU A O 1
ATOM 3112 N N . LEU A 1 368 ? -17.296 9.715 25.573 1.00 95.50 368 LEU A N 1
ATOM 3113 C CA . LEU A 1 368 ? -18.432 9.432 26.451 1.00 95.50 368 LEU A CA 1
ATOM 3114 C C . LEU A 1 368 ? -18.997 10.725 27.061 1.00 95.50 368 LEU A C 1
ATOM 3116 O O . LEU A 1 368 ? -20.198 10.978 26.948 1.00 95.50 368 LEU A O 1
ATOM 3120 N N . ILE A 1 369 ? -18.156 11.543 27.703 1.00 95.38 369 ILE A N 1
ATOM 3121 C CA . ILE A 1 369 ? -18.594 12.773 28.378 1.00 95.38 369 ILE A CA 1
ATOM 3122 C C . ILE A 1 369 ? -19.163 13.777 27.372 1.00 95.38 369 ILE A C 1
ATOM 3124 O O . ILE A 1 369 ? -20.252 14.317 27.588 1.00 95.38 369 ILE A O 1
ATOM 3128 N N . HIS A 1 370 ? -18.494 13.977 26.235 1.00 93.25 370 HIS A N 1
ATOM 3129 C CA . HIS A 1 370 ? -18.984 14.844 25.165 1.00 93.25 370 HIS A CA 1
ATOM 3130 C C . HIS A 1 370 ? -20.340 14.372 24.635 1.00 93.25 370 HIS A C 1
ATOM 3132 O O . HIS A 1 370 ? -21.246 15.188 24.443 1.00 93.25 370 HIS A O 1
ATOM 3138 N N . HIS A 1 371 ? -20.518 13.063 24.434 1.00 93.00 371 HIS A N 1
ATOM 3139 C CA . HIS A 1 371 ? -21.798 12.510 24.005 1.00 93.00 371 HIS A CA 1
ATOM 3140 C C . HIS A 1 371 ? -22.901 12.744 25.037 1.00 93.00 371 HIS A C 1
ATOM 3142 O O . HIS A 1 371 ? -23.992 13.169 24.657 1.00 93.00 371 HIS A O 1
ATOM 3148 N N . ILE A 1 372 ? -22.628 12.507 26.325 1.00 93.44 372 ILE A N 1
ATOM 3149 C CA . ILE A 1 372 ? -23.597 12.742 27.403 1.00 93.44 372 ILE A CA 1
ATOM 3150 C C . ILE A 1 372 ? -24.060 14.201 27.373 1.00 93.44 372 ILE A C 1
ATOM 3152 O O . ILE A 1 372 ? -25.258 14.449 27.271 1.00 93.44 372 ILE A O 1
ATOM 3156 N N . LEU A 1 373 ? -23.138 15.167 27.370 1.00 92.56 373 LEU A N 1
ATOM 3157 C CA . LEU A 1 373 ? -23.480 16.595 27.347 1.00 92.56 373 LEU A CA 1
ATOM 3158 C C . LEU A 1 373 ? -24.304 16.973 26.104 1.00 92.56 373 LEU A C 1
ATOM 3160 O O . LEU A 1 373 ? -25.332 17.648 26.206 1.00 92.56 373 LEU A O 1
ATOM 3164 N N . ARG A 1 374 ? -23.913 16.476 24.925 1.00 90.38 374 ARG A N 1
ATOM 3165 C CA . ARG A 1 374 ? -24.636 16.712 23.662 1.00 90.38 374 ARG A CA 1
ATOM 3166 C C . ARG A 1 374 ? -26.031 16.102 23.646 1.00 90.38 374 ARG A C 1
ATOM 3168 O O . ARG A 1 374 ? -26.948 16.726 23.113 1.00 90.38 374 ARG A O 1
ATOM 3175 N N . ALA A 1 375 ? -26.215 14.926 24.244 1.00 88.94 375 ALA A N 1
ATOM 3176 C CA . ALA A 1 375 ? -27.505 14.238 24.299 1.00 88.94 375 ALA A CA 1
ATOM 3177 C C . ALA A 1 375 ? -28.590 15.055 25.026 1.00 88.94 375 ALA A C 1
ATOM 3179 O O . ALA A 1 375 ? -29.782 14.805 24.838 1.00 88.94 375 ALA A O 1
ATOM 3180 N N . PHE A 1 376 ? -28.182 16.046 25.821 1.00 88.50 376 PHE A N 1
ATOM 3181 C CA . PHE A 1 376 ? -29.055 16.935 26.582 1.00 88.50 376 PHE A CA 1
ATOM 3182 C C . PHE A 1 376 ? -29.122 18.371 26.036 1.00 88.50 376 PHE A C 1
ATOM 3184 O O . PHE A 1 376 ? -29.944 19.159 26.500 1.00 88.50 376 PHE A O 1
ATOM 3191 N N . ARG A 1 377 ? -28.337 18.709 25.001 1.00 85.12 377 ARG A N 1
ATOM 3192 C CA . ARG A 1 377 ? -28.240 20.062 24.415 1.00 85.12 377 ARG A CA 1
ATOM 3193 C C . ARG A 1 377 ? -29.592 20.694 24.074 1.00 85.12 377 ARG A C 1
ATOM 3195 O O . ARG A 1 377 ? -29.793 21.884 24.287 1.00 85.12 377 ARG A O 1
ATOM 3202 N N . ASN A 1 378 ? -30.495 19.907 23.491 1.00 82.12 378 ASN A N 1
ATOM 3203 C CA . ASN A 1 378 ? -31.768 20.399 22.958 1.00 82.12 378 ASN A CA 1
ATOM 3204 C C . ASN A 1 378 ? -32.929 20.293 23.967 1.00 82.12 378 ASN A C 1
ATOM 3206 O O . ASN A 1 378 ? -34.072 20.608 23.626 1.00 82.12 378 ASN A O 1
ATOM 3210 N N . GLU A 1 379 ? -32.664 19.846 25.198 1.00 83.19 379 GLU A N 1
ATOM 3211 C CA . GLU A 1 379 ? -33.680 19.685 26.239 1.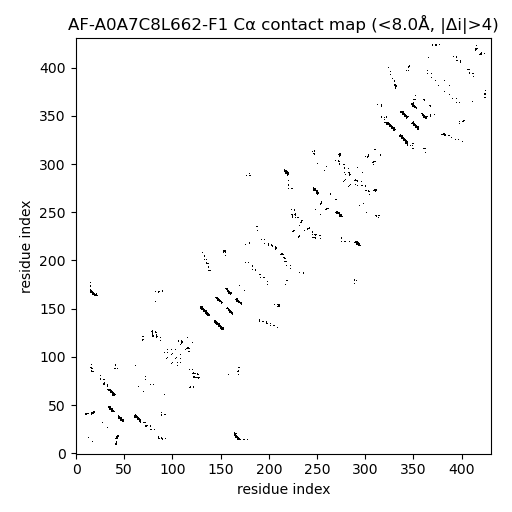00 83.19 379 GLU A CA 1
ATOM 3212 C C . GLU A 1 379 ? -33.988 21.047 26.884 1.00 83.19 379 GLU A C 1
ATOM 3214 O O . GLU A 1 379 ? -33.163 21.642 27.574 1.00 83.19 379 GLU A O 1
ATOM 3219 N N . LYS A 1 380 ? -35.205 21.563 26.669 1.00 71.69 380 LYS A N 1
ATOM 3220 C CA . LYS A 1 380 ? -35.593 22.943 27.038 1.00 71.69 380 LYS A CA 1
ATOM 3221 C C . LYS A 1 380 ? -35.616 23.242 28.542 1.00 71.69 380 LYS A C 1
ATOM 3223 O O . LYS A 1 380 ? -35.725 24.405 28.921 1.00 71.69 380 LYS A O 1
ATOM 3228 N N . SER A 1 381 ? -35.598 22.224 29.396 1.00 82.75 381 SER A N 1
ATOM 3229 C CA . SER A 1 381 ? -35.849 22.366 30.839 1.00 82.75 381 SER A CA 1
ATOM 3230 C C . SER A 1 381 ? -34.858 21.575 31.689 1.00 82.75 381 SER A C 1
ATOM 3232 O O . SER A 1 381 ? -35.190 21.133 32.787 1.00 82.75 381 SER A O 1
ATOM 3234 N N . ILE A 1 382 ? -33.648 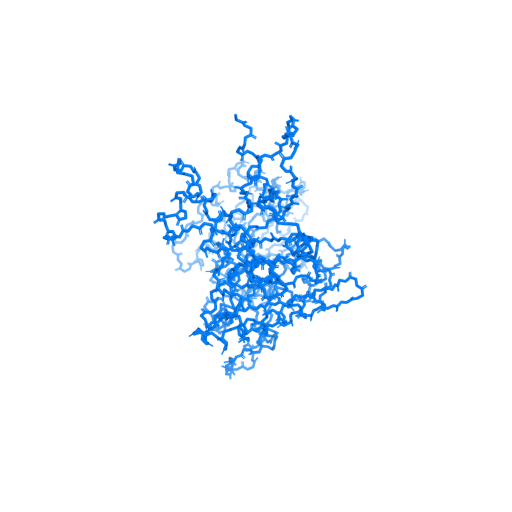21.371 31.171 1.00 84.19 382 ILE A N 1
ATOM 3235 C CA . ILE A 1 382 ? -32.592 20.670 31.892 1.00 84.19 382 ILE A CA 1
ATOM 3236 C C . ILE A 1 382 ? -31.878 21.578 32.891 1.00 84.19 382 ILE A C 1
ATOM 3238 O O . ILE A 1 382 ? -31.577 22.736 32.596 1.00 84.19 382 ILE A O 1
ATOM 3242 N N . ASN A 1 383 ? -31.587 21.040 34.074 1.00 87.38 383 ASN A N 1
ATOM 3243 C CA . ASN A 1 383 ? -30.672 21.678 35.011 1.00 87.38 383 ASN A CA 1
ATOM 3244 C C . ASN A 1 383 ? -29.221 21.376 34.592 1.00 87.38 383 ASN A C 1
ATOM 3246 O O . ASN A 1 383 ? -28.705 20.290 34.858 1.00 87.38 383 ASN A O 1
ATOM 3250 N N . TRP A 1 384 ? -28.581 22.336 33.920 1.00 87.69 384 TRP A N 1
ATOM 3251 C CA . TRP A 1 384 ? -27.202 22.201 33.440 1.00 87.69 384 TRP A CA 1
ATOM 3252 C C . TRP A 1 384 ? -26.174 22.087 34.563 1.00 87.69 384 TRP A C 1
ATOM 3254 O O . TRP A 1 384 ? -25.245 21.300 34.427 1.00 87.69 384 TRP A O 1
ATOM 3264 N N . GLU A 1 385 ? -26.347 22.808 35.673 1.00 89.62 385 GLU A N 1
ATOM 3265 C CA . GLU A 1 385 ? -25.440 22.702 36.825 1.00 89.62 385 GLU A CA 1
ATOM 3266 C C . GLU A 1 385 ? -25.457 21.277 37.381 1.00 89.62 385 GLU A C 1
ATOM 3268 O O . GLU A 1 385 ? -24.403 20.671 37.555 1.00 89.62 385 GLU A O 1
ATOM 3273 N N . GLN A 1 386 ? -26.654 20.700 37.534 1.00 91.88 386 GLN A N 1
ATOM 3274 C CA . GLN A 1 386 ? -26.808 19.309 37.955 1.00 91.88 386 GLN A CA 1
ATOM 3275 C C . GLN A 1 386 ? -26.146 18.341 36.962 1.00 91.88 386 GLN A C 1
ATOM 3277 O O . GLN A 1 386 ? -25.417 17.446 37.375 1.00 91.88 386 GLN A O 1
ATOM 3282 N N . LEU A 1 387 ? -26.375 18.500 35.652 1.00 92.25 387 LEU A N 1
ATOM 3283 C CA . LEU A 1 387 ? -25.766 17.625 34.643 1.00 92.25 387 LEU A CA 1
ATOM 3284 C C . LEU A 1 387 ? -24.232 17.702 34.662 1.00 92.25 387 LEU A C 1
ATOM 3286 O O . LEU A 1 387 ? -23.571 16.670 34.556 1.00 92.25 387 LEU A O 1
ATOM 3290 N N . ILE A 1 388 ? -23.671 18.904 34.810 1.00 94.12 388 ILE A N 1
ATOM 3291 C CA . ILE A 1 388 ? -22.223 19.107 34.921 1.00 94.12 388 ILE A CA 1
ATOM 3292 C C . ILE A 1 388 ? -21.699 18.435 36.190 1.00 94.12 388 ILE A C 1
ATOM 3294 O O . ILE A 1 388 ? -20.704 17.721 36.115 1.00 94.12 388 ILE A O 1
ATOM 3298 N N . GLU A 1 389 ? -22.363 18.598 37.337 1.00 94.81 389 GLU A N 1
ATOM 3299 C CA . GLU A 1 389 ? -21.971 17.931 38.585 1.00 94.81 389 GLU A CA 1
ATOM 3300 C C . GLU A 1 389 ? -21.966 16.401 38.453 1.00 94.81 389 GLU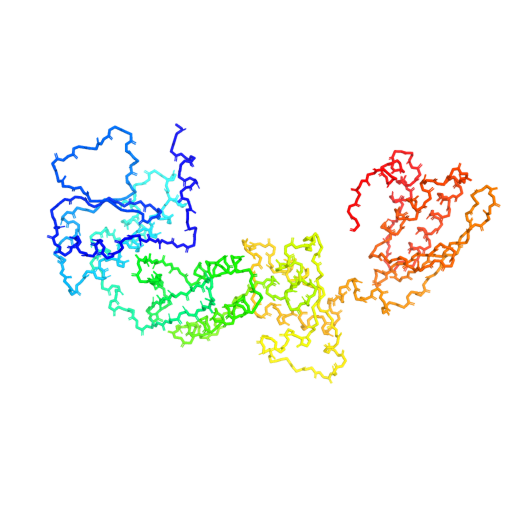 A C 1
ATOM 3302 O O . GLU A 1 389 ? -20.981 15.761 38.826 1.00 94.81 389 GLU A O 1
ATOM 3307 N N . GLU A 1 390 ? -23.002 15.812 37.853 1.00 95.19 390 GLU A N 1
ATOM 3308 C CA . GLU A 1 390 ? -23.062 14.368 37.582 1.00 95.19 390 GLU A CA 1
ATOM 3309 C C . GLU A 1 390 ? -21.937 13.922 36.628 1.00 95.19 390 GLU A C 1
ATOM 3311 O O . GLU A 1 390 ? -21.289 12.899 36.861 1.00 95.19 390 GLU A O 1
ATOM 3316 N N . CYS A 1 391 ? -21.625 14.711 35.591 1.00 95.94 391 CYS A N 1
ATOM 3317 C CA . CYS A 1 391 ? -20.492 14.436 34.701 1.00 95.94 391 CYS A CA 1
ATOM 3318 C C . CYS A 1 391 ? -19.148 14.521 35.440 1.00 95.94 391 CYS A C 1
ATOM 3320 O O . CYS A 1 391 ? -18.283 13.678 35.228 1.00 95.94 391 CYS A O 1
ATOM 3322 N N . VAL A 1 392 ? -18.967 15.484 36.348 1.00 96.44 392 VAL A N 1
ATOM 3323 C CA . VAL A 1 392 ? -17.760 15.596 37.187 1.00 96.44 392 VAL A CA 1
ATOM 3324 C C . VAL A 1 392 ? -17.616 14.379 38.098 1.00 96.44 392 VAL A C 1
ATOM 3326 O O . VAL A 1 392 ? -16.513 13.853 38.256 1.00 96.44 392 VAL A O 1
ATOM 3329 N N . HIS A 1 393 ? -18.710 13.912 38.699 1.00 96.31 393 HIS A N 1
ATOM 3330 C CA . HIS A 1 393 ? -18.695 12.702 39.515 1.00 96.31 393 HIS A CA 1
ATOM 3331 C C . HIS A 1 393 ? -18.356 11.458 38.694 1.00 96.31 393 HIS A C 1
ATOM 3333 O O . HIS A 1 393 ? -17.540 10.651 39.142 1.00 96.31 393 HIS A O 1
ATOM 3339 N N . LEU A 1 394 ? -18.912 11.336 37.487 1.00 96.75 394 LEU A N 1
ATOM 3340 C CA . LEU A 1 394 ? -18.562 10.277 36.546 1.00 96.75 394 LEU A CA 1
ATOM 3341 C C . LEU A 1 394 ? -17.075 10.324 36.168 1.00 96.75 394 LEU A C 1
ATOM 3343 O O . LEU A 1 394 ? -16.407 9.298 36.258 1.00 96.75 394 LEU A O 1
ATOM 3347 N N . ILE A 1 395 ? -16.532 11.496 35.817 1.00 96.00 395 ILE A N 1
ATOM 3348 C CA . ILE A 1 395 ? -15.106 11.659 35.485 1.00 96.00 395 ILE A CA 1
ATOM 3349 C C . ILE A 1 395 ? -14.230 11.194 36.649 1.00 96.00 395 ILE A C 1
ATOM 3351 O O . ILE A 1 395 ? -13.335 10.381 36.445 1.00 96.00 395 ILE A O 1
ATOM 3355 N N . LYS A 1 396 ? -14.532 11.619 37.880 1.00 94.69 396 LYS A N 1
ATOM 3356 C CA . LYS A 1 396 ? -13.794 11.188 39.080 1.00 94.69 396 LYS A CA 1
ATOM 3357 C C . LYS A 1 396 ? -13.930 9.692 39.363 1.00 94.69 396 LYS A C 1
ATOM 3359 O O . LYS A 1 396 ? -13.010 9.075 39.893 1.00 94.69 396 LYS A O 1
ATOM 3364 N N . ALA A 1 397 ? -15.078 9.093 39.046 1.00 94.25 397 ALA A N 1
ATOM 3365 C CA . ALA A 1 397 ? -15.271 7.652 39.177 1.00 94.25 397 ALA A CA 1
ATOM 3366 C C . ALA A 1 397 ? -14.443 6.875 38.140 1.00 94.25 397 ALA A C 1
ATOM 3368 O O . ALA A 1 397 ? -13.839 5.860 38.488 1.00 94.25 397 ALA A O 1
ATOM 3369 N N . ILE A 1 398 ? -14.377 7.370 36.899 1.00 94.38 398 ILE A N 1
ATOM 3370 C CA . ILE A 1 398 ? -13.523 6.823 35.837 1.00 94.38 398 ILE A CA 1
ATOM 3371 C C . ILE A 1 398 ? -12.048 6.959 36.227 1.00 94.38 398 ILE A C 1
ATOM 3373 O O . ILE A 1 398 ? -11.330 5.962 36.208 1.00 94.38 398 ILE A O 1
ATOM 3377 N N . GLU A 1 399 ? -11.624 8.145 36.657 1.00 92.94 399 GLU A N 1
ATOM 3378 C CA . GLU A 1 399 ? -10.273 8.444 37.149 1.00 92.94 399 GLU A CA 1
ATOM 3379 C C . GLU A 1 399 ? -9.870 7.500 38.288 1.00 92.94 399 GLU A C 1
ATOM 3381 O O . GLU A 1 399 ? -8.829 6.863 38.248 1.00 92.94 399 GLU A O 1
ATOM 3386 N N . LYS A 1 400 ? -10.745 7.280 39.275 1.00 90.94 400 LYS A N 1
ATOM 3387 C CA . LYS A 1 400 ? -10.472 6.334 40.369 1.00 90.94 400 LYS A CA 1
ATOM 3388 C C . LYS A 1 400 ? -10.295 4.883 39.897 1.00 90.94 400 LYS A C 1
ATOM 3390 O O . LYS A 1 400 ? -9.684 4.081 40.601 1.00 90.94 400 LYS A O 1
ATOM 3395 N N . SER A 1 401 ? -10.883 4.525 38.758 1.00 89.00 401 SER A N 1
ATOM 3396 C CA . SER A 1 401 ? -10.762 3.187 38.176 1.00 89.00 401 SER A CA 1
ATOM 3397 C C . SER A 1 401 ? -9.538 3.020 37.274 1.00 89.00 401 SER A C 1
ATOM 3399 O O . SER A 1 401 ? -9.247 1.888 36.880 1.00 89.00 401 SER A O 1
ATOM 3401 N N . SER A 1 402 ? -8.818 4.103 36.945 1.00 81.81 402 SER A N 1
ATOM 3402 C CA . SER A 1 402 ? -7.550 3.985 36.236 1.00 81.81 402 SER A CA 1
ATOM 3403 C C . SER A 1 402 ? -6.509 3.388 37.180 1.00 81.81 402 SER A C 1
ATOM 3405 O O . SER A 1 402 ? -6.303 3.844 38.301 1.00 81.81 402 SER A O 1
ATOM 3407 N N . THR A 1 403 ? -5.834 2.328 36.745 1.00 69.38 403 THR A N 1
ATOM 3408 C CA . THR A 1 403 ? -4.726 1.725 37.508 1.00 69.38 403 THR A CA 1
ATOM 3409 C C . THR A 1 403 ? -3.429 2.532 37.397 1.00 69.38 403 THR A C 1
ATOM 3411 O O . THR A 1 403 ? -2.425 2.177 38.008 1.00 69.38 403 THR A O 1
ATOM 3414 N N . VAL A 1 404 ? -3.444 3.595 36.592 1.00 69.38 404 VAL A N 1
ATOM 3415 C CA . VAL A 1 404 ? -2.358 4.552 36.374 1.00 69.38 404 VAL A CA 1
ATOM 3416 C C . VAL A 1 404 ? -2.779 5.878 37.007 1.00 69.38 404 VAL A C 1
ATOM 3418 O O . VAL A 1 404 ? -3.969 6.191 37.013 1.00 69.38 404 VAL A O 1
ATOM 3421 N N . ASP A 1 405 ? -1.821 6.643 37.536 1.00 68.50 405 ASP A N 1
ATOM 3422 C CA . ASP A 1 405 ? -2.033 7.994 38.080 1.00 68.50 405 ASP A CA 1
ATOM 3423 C C . ASP A 1 405 ? -2.366 8.969 36.933 1.00 68.50 405 ASP A C 1
ATOM 3425 O O . ASP A 1 405 ? -1.523 9.709 36.428 1.00 68.50 405 ASP A O 1
ATOM 3429 N N . THR A 1 406 ? -3.584 8.857 36.406 1.00 79.06 406 THR A N 1
ATOM 3430 C CA . THR A 1 406 ? -4.108 9.679 35.319 1.00 79.06 406 THR A CA 1
ATOM 3431 C C . THR A 1 406 ? -4.959 10.770 35.940 1.00 79.06 406 THR A C 1
ATOM 3433 O O . THR A 1 406 ? -5.980 10.463 36.537 1.00 79.06 406 THR A O 1
ATOM 3436 N N . SER A 1 407 ? -4.562 12.037 35.792 1.00 86.94 407 SER A N 1
ATOM 3437 C CA . SER A 1 407 ? -5.404 13.153 36.223 1.00 86.94 407 SER A CA 1
ATOM 3438 C C . SER A 1 407 ? -6.339 13.596 35.100 1.00 86.94 407 SER A C 1
ATOM 3440 O O . SER A 1 407 ? -5.879 14.028 34.040 1.00 86.94 407 SER A O 1
ATOM 3442 N N . LEU A 1 408 ? -7.649 13.539 35.343 1.00 90.25 408 LEU A N 1
ATOM 3443 C CA . LEU A 1 408 ? -8.685 13.993 34.403 1.00 90.25 408 LEU A CA 1
ATOM 3444 C C . LEU A 1 408 ? -9.195 15.411 34.716 1.00 90.25 408 LEU A C 1
ATOM 3446 O O . LEU A 1 408 ? -10.223 15.842 34.190 1.00 90.25 408 LEU A O 1
ATOM 3450 N N . GLU A 1 409 ? -8.461 16.171 35.537 1.00 92.38 409 GLU A N 1
ATOM 3451 C CA . GLU A 1 409 ? -8.829 17.534 35.948 1.00 92.38 409 GLU A CA 1
ATOM 3452 C C . GLU A 1 409 ? -8.967 18.485 34.749 1.00 92.38 409 GLU A C 1
ATOM 3454 O O . GLU A 1 409 ? -9.797 19.391 34.767 1.00 92.38 409 GLU A O 1
ATOM 3459 N N . TYR A 1 410 ? -8.211 18.258 33.669 1.00 92.00 410 TYR A N 1
ATOM 3460 C CA . TYR A 1 410 ? -8.351 19.037 32.436 1.00 92.00 410 TYR A CA 1
ATOM 3461 C C . TYR A 1 410 ? -9.771 18.939 31.857 1.00 92.00 410 TYR A C 1
ATOM 3463 O O . TYR A 1 410 ? -10.339 19.958 31.476 1.00 92.00 410 TYR A O 1
ATOM 3471 N N . LEU A 1 411 ? -10.369 17.741 31.855 1.00 91.69 411 LEU A N 1
ATOM 3472 C CA . LEU A 1 411 ? -11.712 17.504 31.329 1.00 91.69 411 LEU A CA 1
ATOM 3473 C C . LEU A 1 411 ? -12.770 18.113 32.253 1.00 91.69 411 LEU A C 1
ATOM 3475 O O . LEU A 1 411 ? -13.748 18.681 31.781 1.00 91.69 411 LEU A O 1
ATOM 3479 N N . ILE A 1 412 ? -12.550 18.054 33.572 1.00 94.94 412 ILE A N 1
ATOM 3480 C CA . ILE A 1 412 ? -13.399 18.730 34.566 1.00 94.94 412 ILE A CA 1
ATOM 3481 C C . ILE A 1 412 ? -13.393 20.245 34.347 1.00 94.94 412 ILE A C 1
ATOM 3483 O O . ILE A 1 412 ? -14.450 20.875 34.402 1.00 94.94 412 ILE A O 1
ATOM 3487 N N . ASN A 1 413 ? -12.216 20.829 34.115 1.00 93.75 413 ASN A N 1
ATOM 3488 C CA . ASN A 1 413 ? -12.079 22.255 33.842 1.00 93.75 413 ASN A CA 1
ATOM 3489 C C . ASN A 1 413 ? -12.778 22.640 32.536 1.00 93.75 413 ASN A C 1
ATOM 3491 O O . ASN A 1 413 ? -13.484 23.645 32.514 1.00 93.75 413 ASN A O 1
ATOM 3495 N N . ASP A 1 414 ? -12.646 21.819 31.493 1.00 90.94 414 ASP A N 1
ATOM 3496 C CA . ASP A 1 414 ? -13.242 22.078 30.181 1.00 90.94 414 ASP A CA 1
ATOM 3497 C C . ASP A 1 414 ? -14.781 22.079 30.225 1.00 90.94 414 ASP A C 1
ATOM 3499 O O . ASP A 1 414 ? -15.419 22.998 29.717 1.00 90.94 414 ASP A O 1
ATOM 3503 N N . ILE A 1 415 ? -15.404 21.122 30.929 1.00 93.94 415 ILE A N 1
ATOM 3504 C CA . ILE A 1 415 ? -16.876 21.068 31.044 1.00 93.94 415 ILE A CA 1
ATOM 3505 C C . ILE A 1 415 ? -17.462 22.114 32.006 1.00 93.94 415 ILE A C 1
ATOM 3507 O O . ILE A 1 415 ? -18.667 22.372 31.969 1.00 93.94 415 ILE A O 1
ATOM 3511 N N . LYS A 1 416 ? -16.640 22.687 32.895 1.00 93.56 416 LYS A N 1
ATOM 3512 C CA . LYS A 1 416 ? -17.040 23.761 33.821 1.00 93.56 416 LYS A CA 1
ATOM 3513 C C . LYS A 1 416 ? -16.829 25.155 33.240 1.00 93.56 416 LYS A C 1
ATOM 3515 O O . LYS A 1 416 ? -17.523 26.079 33.664 1.00 93.56 416 LYS A O 1
ATOM 3520 N N . ASP A 1 417 ? -15.881 25.326 32.321 1.00 93.00 417 ASP A N 1
ATOM 3521 C CA . ASP A 1 417 ? -15.694 26.580 31.596 1.00 93.00 417 ASP A CA 1
ATOM 3522 C C . ASP A 1 417 ? -16.857 26.773 30.608 1.00 93.00 417 ASP A C 1
ATOM 3524 O O . ASP A 1 417 ? -17.044 25.938 29.722 1.00 93.00 417 ASP A O 1
ATOM 3528 N N . PRO A 1 418 ? -17.633 27.873 30.693 1.00 89.81 418 PRO A N 1
ATOM 3529 C CA . PRO A 1 418 ? -18.686 28.162 29.725 1.00 89.81 418 PRO A CA 1
ATOM 3530 C C . PRO A 1 418 ? -18.224 28.088 28.264 1.00 89.81 418 PRO A C 1
ATOM 3532 O O . PRO A 1 418 ? -18.997 27.654 27.413 1.00 89.81 418 PRO A O 1
ATOM 3535 N N . LYS A 1 419 ? -16.975 28.479 27.967 1.00 88.88 419 LYS A N 1
ATOM 3536 C CA . LYS A 1 419 ? -16.426 28.410 26.603 1.00 88.88 419 LYS A CA 1
ATOM 3537 C C . LYS A 1 419 ? -16.098 26.981 26.174 1.00 88.88 419 LYS A C 1
ATOM 3539 O O . LYS A 1 419 ? -16.398 26.620 25.038 1.00 88.88 419 LYS A O 1
ATOM 3544 N N . GLY A 1 420 ? -15.504 26.185 27.063 1.00 85.25 420 GLY A N 1
ATOM 3545 C CA . GLY A 1 420 ? -15.230 24.765 26.819 1.00 85.25 420 GLY A CA 1
ATOM 3546 C C . GLY A 1 420 ? -16.525 23.978 26.617 1.00 85.25 420 GLY A C 1
ATOM 3547 O O . GLY A 1 420 ? -16.689 23.263 25.628 1.00 85.25 420 GLY A O 1
ATOM 3548 N N . LEU A 1 421 ? -17.528 24.228 27.461 1.00 87.44 421 LEU A N 1
ATOM 3549 C CA . LEU A 1 421 ? -18.857 23.641 27.317 1.00 87.44 421 LEU A CA 1
ATOM 3550 C C . LEU A 1 421 ? -19.534 24.038 25.995 1.00 87.44 421 LEU A C 1
ATOM 3552 O O . LEU A 1 421 ? -20.076 23.178 25.303 1.00 87.44 421 LEU A O 1
ATOM 3556 N N . GLU A 1 422 ? -19.497 25.317 25.610 1.00 87.31 422 GLU A N 1
ATOM 3557 C CA . GLU A 1 422 ? -20.027 25.770 24.318 1.00 87.31 422 GLU A CA 1
ATOM 3558 C C . GLU A 1 422 ? -19.318 25.060 23.151 1.00 87.31 422 GLU A C 1
ATOM 3560 O O . GLU A 1 422 ? -19.973 24.516 22.259 1.00 87.31 422 GLU A O 1
ATOM 3565 N N . HIS A 1 423 ? -17.990 24.960 23.202 1.00 86.00 423 HIS A N 1
ATOM 3566 C CA . HIS A 1 423 ? -17.199 24.231 22.214 1.00 86.00 423 HIS A CA 1
ATOM 3567 C C . HIS A 1 423 ? -17.644 22.762 22.090 1.00 86.00 423 HIS A C 1
ATOM 3569 O O . HIS A 1 423 ? -17.916 22.284 20.986 1.00 86.00 423 HIS A O 1
ATOM 3575 N N . ILE A 1 424 ? -17.805 22.051 23.210 1.00 85.62 424 ILE A N 1
ATOM 3576 C CA . ILE A 1 424 ? -18.272 20.656 23.227 1.00 85.62 424 ILE A CA 1
ATOM 3577 C C . ILE A 1 424 ? -19.672 20.528 22.616 1.00 85.62 424 ILE A C 1
ATOM 3579 O O . ILE A 1 424 ? -19.930 19.586 21.864 1.00 85.62 424 ILE A O 1
ATOM 3583 N N . LEU A 1 425 ? -20.589 21.445 22.921 1.00 85.81 425 LEU A N 1
ATOM 3584 C CA . LEU A 1 425 ? -21.988 21.349 22.498 1.00 85.81 425 LEU A CA 1
ATOM 3585 C C . LEU A 1 425 ? -22.211 21.689 21.018 1.00 85.81 425 LEU A C 1
ATOM 3587 O O . LEU A 1 425 ? -23.164 21.169 20.420 1.00 85.81 425 LEU A O 1
ATOM 3591 N N . TYR A 1 426 ? -21.377 22.554 20.436 1.00 82.75 426 TYR A N 1
ATOM 3592 C CA . TYR A 1 426 ? -21.646 23.156 19.127 1.00 82.75 426 TYR A CA 1
ATOM 3593 C C . TYR A 1 426 ? -20.605 22.876 18.041 1.00 82.75 426 TYR A C 1
ATOM 3595 O O . TYR A 1 426 ? -20.947 23.059 16.876 1.00 82.75 426 TYR A O 1
ATOM 3603 N N . ASN A 1 427 ? -19.402 22.388 18.364 1.00 75.94 427 ASN A N 1
ATOM 3604 C CA . ASN A 1 427 ? -18.449 21.996 17.324 1.00 75.94 427 ASN A CA 1
ATOM 3605 C C . ASN A 1 427 ? -18.713 20.586 16.800 1.00 75.94 427 ASN A C 1
ATOM 3607 O O . ASN A 1 427 ? -18.867 19.633 17.568 1.00 75.94 427 ASN A O 1
ATOM 3611 N N . ASP A 1 428 ? -18.714 20.443 15.478 1.00 56.31 428 ASP A N 1
ATOM 3612 C CA . ASP A 1 428 ? -18.782 19.148 14.812 1.00 56.31 428 ASP A CA 1
ATOM 3613 C C . ASP A 1 428 ? -17.462 18.401 15.038 1.00 56.31 428 ASP A C 1
ATOM 3615 O O . ASP A 1 428 ? -16.476 18.597 14.333 1.00 56.31 428 ASP A O 1
ATOM 3619 N N . PHE A 1 429 ? -17.435 17.545 16.058 1.00 54.28 429 PHE A N 1
ATOM 3620 C CA . PHE A 1 429 ? -16.438 16.484 16.130 1.00 54.28 429 PHE A CA 1
ATOM 3621 C C . PHE A 1 429 ? -16.965 15.312 15.298 1.00 54.28 429 PHE A C 1
ATOM 3623 O O . PHE A 1 429 ? -18.099 14.887 15.554 1.00 54.28 429 PHE A O 1
ATOM 3630 N N . PRO A 1 430 ? -16.201 14.798 14.319 1.00 44.00 430 PRO A N 1
ATOM 3631 C CA . PRO A 1 430 ? -16.558 13.558 13.652 1.00 44.00 430 PRO A CA 1
ATOM 3632 C C . PRO A 1 430 ? -16.565 12.447 14.710 1.00 44.00 430 PRO A C 1
ATOM 3634 O O . PRO A 1 430 ? -15.554 12.209 15.369 1.00 44.00 430 PRO A O 1
ATOM 3637 N N . PHE A 1 431 ? -17.740 11.858 14.934 1.00 43.25 431 PHE A N 1
ATOM 3638 C CA . PHE A 1 431 ? -17.890 10.615 15.693 1.00 43.25 431 PHE A CA 1
ATOM 3639 C C . PHE A 1 431 ? -17.422 9.436 14.858 1.00 43.25 431 PHE A C 1
ATOM 3641 O O . PHE A 1 431 ? -17.602 9.535 13.623 1.00 43.25 431 PHE A O 1
#